Protein AF-0000000069654131 (afdb_homodimer)

Sequence (450 aa):
MKQDCSHDDMLFVSPAHVRVWLHWAREHCSWTPEQCGHALFTDESRFNIQNDYRIAMIWREPGTRYWAPNVVERDNYRGGGLLVWAGIATNDRTDLYMFAGGSVTAVRYRDEILHPLVRTFIAAMGTEAIFIDDNARPHRARLVRSNLKVENIPQIAWPARSPDPNPIEHVWFMLGRRTAGRSVPLGTLHELQQALLQEWASLPQQAINDTIASLPRRCQACISAMKQDCSHDDMLFVSPAHVRVWLHWAREHCSWTPEQCGHALFTDESRFNIQNDYRIAMIWREPGTRYWAPNVVERDNYRGGGLLVWAGIATNDRTDLYMFAGGSVTAVRYRDEILHPLVRTFIAAMGTEAIFIDDNARPHRARLVRSNLKVENIPQIAWPARSPDPNPIEHVWFMLGRRTAGRSVPLGTLHELQQALLQEWASLPQQAINDTIASLPRRCQACISA

Nearest PDB structures (foldseek):
  5cr4-assembly1_A  TM=8.347E-01  e=2.433E-13  synthetic construct
  3f2k-assembly1_A  TM=7.860E-01  e=2.516E-08  Homo sapiens
  3k9j-assembly3_B  TM=8.195E-01  e=7.989E-07  Homo sapiens
  1c0m-assembly1_A  TM=6.430E-01  e=1.535E-03  Rous sarcoma virus
  5ejk-assembly1_H  TM=5.169E-01  e=2.219E-04  Rous sarcoma virus - Prague C

Foldseek 3Di:
DPPCPDPCVVCPPPPVLLVVQLVVLVVPLPPDLVLLQQEKFKEKWKWDQALVLFIDTDDDQFQCQPVPPPPVPVDDRQADMWIWMWIAGQVDIWAIGTDDPHDDALVCCCPVPCVPIVLVVSVVSDDSHEYEYAPYPSCPDPVNVVSCVVSVHHYDHDRGPHPDDGLCVVVVVVLSVQLRPDPDRDRYPVSSVVSSNVSVVVPDSVSSNVSSNCSSVVSVVSNVD/DPPCPDPQVPCPPPPVLLVVQLVVLVVPLPPDLVLLQQEKFKEKWKWDQALVLFIDTDDDQFQCQPPPPPPVPVDPRQADMWIWMWIAGQVDIWAIGTDDPHDDALVCCCPVPCVPIVLVVSVVSDDSHEYEYAPYPSCPDPVNVVSCVVSVHHYDHDRGPHPDDGLCVVVVVVLSVQLRPDPDRDRYPVSSVVSSNVSVVVPDSVSSNVSSNCSSVVSVVSNVD

Secondary structure (DSSP, 8-state):
------GGGG-SS-HHHHHHHHHHHHHHTT--HHHHHTEEEEEEEEEEE-TTS-EEEEE--TT-TT-TT----S-S-SS-EEEEEEEEETTEEPPPEEEGGG---HHHIIIIIIIIIIHHHHHHH-TT-EEEEE--HHHHSHHHHHHHHHTT--EEEEPTT-SSPPHHHHHHHHHHHHHHT-SS---SHHHHHHHHHHHHHHS-HHHHHHHHHTHHHHHHHHHH-/------GGGG-SS-HHHHHHHHHHHHHHTT--HHHHHTEEEEEEEEEEE-TTS-EEEEE--TT-TT-TT----S-S-SS-EEEEEEEEETTEEPPPEEEGGG---HHHIIIIIIIIIIHHHHHHH-TT-EEEEE--HHHHSHHHHHHHHHTT--EEEEPTT-SSPPHHHHHHHHHHHHHHT-SS---SHHHHHHHHHHHHHHS-HHHHHHHHHTHHHHHHHHHH-

Radius of gyration: 22.0 Å; Cα contacts (8 Å, |Δi|>4): 728; chains: 2; bounding box: 48×66×52 Å

pLDDT: mean 80.63, std 20.11, range [19.42, 98.25]

InterPro domains:
  IPR036397 Ribonuclease H superfamily [G3DSA:3.30.420.10] (4-225)
  IPR038717 Tc1-like transposase, DDE domain [PF13358] (40-180)
  IPR052338 Transposase_5 [PTHR23022] (22-215)

Organism: Araneus ventricosus (NCBI:txid182803)

Solvent-accessible surface area (backbone atoms only — not comparable to full-atom values): 24727 Å² total; per-residue (Å²): 134,83,81,75,82,64,82,77,78,69,56,61,48,50,68,67,39,46,51,53,33,48,53,51,27,65,73,42,32,74,52,46,73,68,57,50,45,29,34,34,37,36,53,72,50,40,42,32,33,40,77,83,40,33,33,26,45,49,42,65,39,60,75,50,73,70,54,70,75,70,59,61,67,90,53,84,45,75,28,51,65,46,29,33,38,40,35,42,31,57,89,48,63,54,70,80,41,72,45,77,92,55,66,78,45,35,66,51,42,39,66,64,38,40,57,68,46,46,51,53,50,40,62,70,69,36,92,74,31,33,41,31,35,55,66,38,65,41,64,66,29,63,72,33,48,52,50,33,58,76,69,66,50,50,70,46,70,41,60,56,60,40,91,66,74,58,54,51,56,59,50,50,51,52,45,52,49,55,48,27,44,36,79,64,83,42,76,39,52,69,51,45,49,53,42,49,53,52,43,58,71,62,50,59,58,64,61,54,30,50,44,51,68,42,44,26,59,53,27,46,53,60,67,73,99,133,82,82,75,82,62,81,78,78,68,56,59,48,51,69,65,39,48,51,54,32,50,52,51,28,65,73,42,34,73,51,46,73,67,57,51,44,29,33,36,37,36,51,72,51,39,41,31,34,40,79,80,39,33,31,26,44,50,42,65,39,61,76,51,75,71,50,72,75,69,56,62,63,90,51,83,46,78,29,51,66,45,30,33,38,41,35,40,32,58,87,48,61,54,72,80,41,73,45,77,93,55,67,76,44,36,67,51,42,38,65,66,38,40,57,69,46,46,51,54,50,40,63,71,68,36,92,74,33,33,41,32,34,56,68,37,67,40,63,64,30,66,74,32,49,52,49,33,59,74,69,67,53,50,71,45,70,40,59,59,60,38,91,65,74,57,52,52,55,58,49,50,50,53,44,51,49,55,50,26,45,36,80,65,82,41,74,39,52,67,50,45,51,52,42,48,52,52,43,59,72,62,51,58,57,64,62,53,30,49,44,52,69,42,45,25,59,51,25,46,52,60,67,73,99

Structure (mmCIF, N/CA/C/O backbone):
data_AF-0000000069654131-model_v1
#
loop_
_entity.id
_entity.type
_entity.pdbx_description
1 polymer 'Transposable element Tcb1 transposase'
#
loop_
_atom_site.group_PDB
_atom_site.id
_atom_site.type_symbol
_atom_site.label_atom_id
_atom_site.label_alt_id
_atom_site.label_comp_id
_atom_site.label_asym_id
_atom_site.label_entity_id
_atom_site.label_seq_id
_atom_site.pdbx_PDB_ins_code
_atom_site.Cartn_x
_atom_site.Cartn_y
_atom_site.Cartn_z
_atom_site.occupancy
_atom_site.B_iso_or_equiv
_atom_site.auth_seq_id
_atom_site.auth_comp_id
_atom_site.auth_asym_id
_atom_site.auth_atom_id
_atom_site.pdbx_PDB_model_num
ATOM 1 N N . MET A 1 1 ? -5.086 -34.656 26.797 1 19.88 1 MET A N 1
ATOM 2 C CA . MET A 1 1 ? -5.539 -33.344 27.234 1 19.88 1 MET A CA 1
ATOM 3 C C . MET A 1 1 ? -5.293 -32.281 26.172 1 19.88 1 MET A C 1
ATOM 5 O O . MET A 1 1 ? -4.148 -31.906 25.906 1 19.88 1 MET A O 1
ATOM 9 N N . LYS A 1 2 ? -6.086 -32.25 25.094 1 21.78 2 LYS A N 1
ATOM 10 C CA . LYS A 1 2 ? -5.965 -31.531 23.812 1 21.78 2 LYS A CA 1
ATOM 11 C C . LYS A 1 2 ? -6.09 -30.031 24.016 1 21.78 2 LYS A C 1
ATOM 13 O O . LYS A 1 2 ? -7.098 -29.547 24.531 1 21.78 2 LYS A O 1
ATOM 18 N N . GLN A 1 3 ? -5.047 -29.297 24.5 1 22.33 3 GLN A N 1
ATOM 19 C CA . GLN A 1 3 ? -5.062 -27.891 24.906 1 22.33 3 GLN A CA 1
ATOM 20 C C . GLN A 1 3 ? -5.676 -27.016 23.812 1 22.33 3 GLN A C 1
ATOM 22 O O . GLN A 1 3 ? -5.199 -27.016 22.672 1 22.33 3 GLN A O 1
ATOM 27 N N . ASP A 1 4 ? -6.98 -26.594 23.828 1 23.61 4 ASP A N 1
ATOM 28 C CA . ASP A 1 4 ? -7.984 -25.844 23.094 1 23.61 4 ASP A CA 1
ATOM 29 C C . ASP A 1 4 ? -7.492 -24.438 22.781 1 23.61 4 ASP A C 1
ATOM 31 O O . ASP A 1 4 ? -7.359 -23.609 23.688 1 23.61 4 ASP A O 1
ATOM 35 N N . CYS A 1 5 ? -6.422 -24.25 22.062 1 28.58 5 CYS A N 1
ATOM 36 C CA . CYS A 1 5 ? -5.902 -22.922 21.734 1 28.58 5 CYS A CA 1
ATOM 37 C C . CYS A 1 5 ? -7.023 -21.984 21.297 1 28.58 5 CYS A C 1
ATOM 39 O O . CYS A 1 5 ? -7.641 -22.188 20.25 1 28.58 5 CYS A O 1
ATOM 41 N N . SER A 1 6 ? -7.793 -21.297 22.234 1 29.31 6 SER A N 1
ATOM 42 C CA . SER A 1 6 ? -8.977 -20.453 22.25 1 29.31 6 SER A CA 1
ATOM 43 C C . SER A 1 6 ? -8.914 -19.391 21.156 1 29.31 6 SER A C 1
ATOM 45 O O . SER A 1 6 ? -7.824 -18.953 20.781 1 29.31 6 SER A O 1
ATOM 47 N N . HIS A 1 7 ? -9.961 -19.109 20.297 1 32.94 7 HIS A N 1
ATOM 48 C CA . HIS A 1 7 ? -10.469 -18.109 19.359 1 32.94 7 HIS A CA 1
ATOM 49 C C . HIS A 1 7 ? -10.094 -16.703 19.797 1 32.94 7 HIS A C 1
ATOM 51 O O . HIS A 1 7 ? -10.266 -15.742 19.031 1 32.94 7 HIS A O 1
ATOM 57 N N . ASP A 1 8 ? -9.922 -16.375 21.094 1 33.03 8 ASP A N 1
ATOM 58 C CA . ASP A 1 8 ? -9.57 -15.148 21.781 1 33.03 8 ASP A CA 1
ATOM 59 C C . ASP A 1 8 ? -8.227 -14.609 21.297 1 33.03 8 ASP A C 1
ATOM 61 O O . ASP A 1 8 ? -7.918 -13.43 21.484 1 33.03 8 ASP A O 1
ATOM 65 N N . ASP A 1 9 ? -7.258 -15.312 20.969 1 34.72 9 ASP A N 1
ATOM 66 C CA . ASP A 1 9 ? -5.871 -15.008 20.641 1 34.72 9 ASP A CA 1
ATOM 67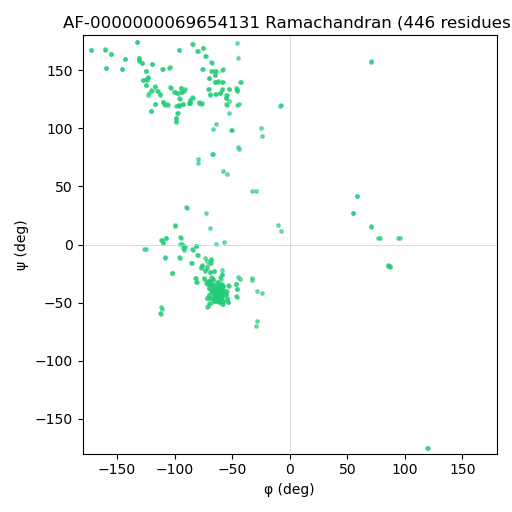 C C . ASP A 1 9 ? -5.77 -14.359 19.266 1 34.72 9 ASP A C 1
ATOM 69 O O . ASP A 1 9 ? -4.668 -14.117 18.766 1 34.72 9 ASP A O 1
ATOM 73 N N . MET A 1 10 ? -6.805 -14.367 18.484 1 36.59 10 MET A N 1
ATOM 74 C CA . MET A 1 10 ? -6.996 -13.922 17.094 1 36.59 10 MET A CA 1
ATOM 75 C C . MET A 1 10 ? -6.898 -12.406 17 1 36.59 10 MET A C 1
ATOM 77 O O . MET A 1 10 ? -6.945 -11.852 15.898 1 36.59 10 MET A O 1
ATOM 81 N N . LEU A 1 11 ? -7.355 -11.648 18.078 1 42.78 11 LEU A N 1
ATOM 82 C CA . LEU A 1 11 ? -7.625 -10.219 17.984 1 42.78 11 LEU A CA 1
ATOM 83 C C . LEU A 1 11 ? -6.332 -9.422 18.078 1 42.78 11 LEU A C 1
ATOM 85 O O . LEU A 1 11 ? -5.699 -9.367 19.141 1 42.78 11 LEU A O 1
ATOM 89 N N . PHE A 1 12 ? -5.488 -9.492 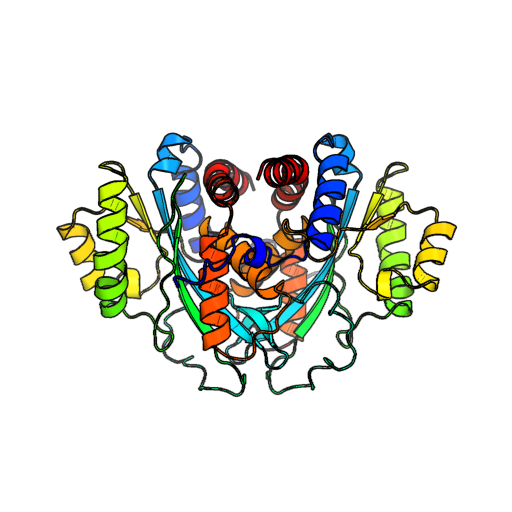17.047 1 49.84 12 PHE A N 1
ATOM 90 C CA . PHE A 1 12 ? -4.215 -8.789 16.938 1 49.84 12 PHE A CA 1
ATOM 91 C C . PHE A 1 12 ? -4.359 -7.344 17.406 1 49.84 12 PHE A C 1
ATOM 93 O O . PHE A 1 12 ? -3.391 -6.738 17.875 1 49.84 12 PHE A O 1
ATOM 100 N N . VAL A 1 13 ? -5.523 -6.855 17.219 1 57.25 13 VAL A N 1
ATOM 101 C CA . VAL A 1 13 ? -5.867 -5.566 17.812 1 57.25 13 VAL A CA 1
ATOM 102 C C . VAL A 1 13 ? -6.578 -5.781 19.1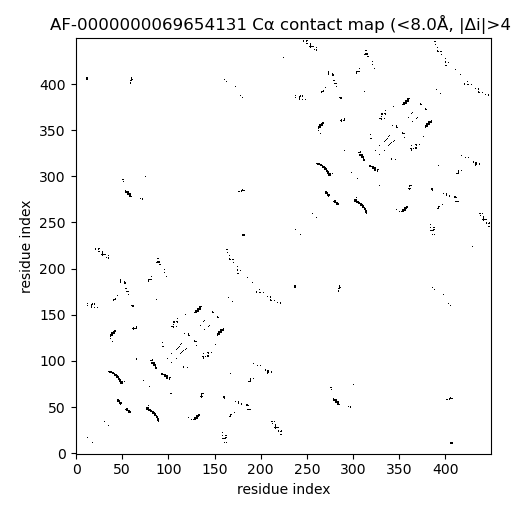56 1 57.25 13 VAL A C 1
ATOM 104 O O . VAL A 1 13 ? -7.438 -6.66 19.266 1 57.25 13 VAL A O 1
ATOM 107 N N . SER A 1 14 ? -5.926 -5.23 20.156 1 63.78 14 SER A N 1
ATOM 108 C CA . SER A 1 14 ? -6.543 -5.348 21.469 1 63.78 14 SER A CA 1
ATOM 109 C C . SER A 1 14 ? -8.047 -5.098 21.406 1 63.78 14 SER A C 1
ATOM 111 O O . SER A 1 14 ? -8.516 -4.352 20.547 1 63.78 14 SER A O 1
ATOM 113 N N . PRO A 1 15 ? -8.711 -5.871 22.125 1 69.75 15 PRO A N 1
ATOM 114 C CA . PRO A 1 15 ? -10.164 -5.672 22.156 1 69.75 15 PRO A CA 1
ATOM 115 C C . PRO A 1 15 ? -10.555 -4.207 22.344 1 69.75 15 PRO A C 1
ATOM 117 O O . PRO A 1 15 ? -11.555 -3.762 21.781 1 69.75 15 PRO A O 1
ATOM 120 N N . ALA A 1 16 ? -9.742 -3.521 23.094 1 74 16 ALA A N 1
ATOM 121 C CA . ALA A 1 16 ? -10.055 -2.109 23.312 1 74 16 ALA A CA 1
ATOM 122 C C . ALA A 1 16 ? -9.953 -1.32 22 1 74 16 ALA A C 1
ATOM 124 O O . ALA A 1 16 ? -10.82 -0.489 21.703 1 74 16 ALA A O 1
ATOM 125 N N . HIS A 1 17 ? -9.016 -1.638 21.25 1 73.56 17 HIS A N 1
ATOM 126 C CA . HIS A 1 17 ? -8.828 -0.923 20 1 73.56 17 HIS A CA 1
ATOM 127 C C . HIS A 1 17 ? -9.922 -1.279 19 1 73.56 17 HIS A C 1
ATOM 129 O O . HIS A 1 17 ? -10.359 -0.428 18.219 1 73.56 17 HIS A O 1
ATOM 135 N N . VAL A 1 18 ? -10.297 -2.479 19.188 1 74.38 18 VAL A N 1
ATOM 136 C CA . VAL A 1 18 ? -11.359 -2.92 18.297 1 74.38 18 VAL A CA 1
ATOM 137 C C . VAL A 1 18 ? -12.648 -2.172 18.609 1 74.38 18 VAL A C 1
ATOM 139 O O . VAL A 1 18 ? -13.367 -1.741 17.703 1 74.38 18 VAL A O 1
ATOM 142 N N . ARG A 1 19 ? -12.891 -1.935 19.844 1 80.5 19 ARG A N 1
ATOM 143 C CA . ARG A 1 19 ? -14.109 -1.25 20.25 1 80.5 19 ARG A CA 1
ATOM 144 C C . ARG A 1 19 ? -14.109 0.204 19.797 1 80.5 19 ARG A C 1
ATOM 146 O O . ARG A 1 19 ? -15.125 0.717 19.328 1 80.5 19 ARG A O 1
ATOM 153 N N . VAL A 1 20 ? -12.945 0.772 19.922 1 81.5 20 VAL A N 1
ATOM 154 C CA . VAL A 1 20 ? -12.82 2.17 19.516 1 81.5 20 VAL A CA 1
ATOM 155 C C . VAL A 1 20 ? -13.07 2.305 18.016 1 81.5 20 VAL A C 1
ATOM 157 O O . VAL A 1 20 ? -13.797 3.197 17.578 1 81.5 20 VAL A O 1
ATOM 160 N N . TRP A 1 21 ? -12.586 1.391 17.344 1 80.25 21 TRP A N 1
ATOM 161 C CA . TRP A 1 21 ? -12.766 1.417 15.898 1 80.25 21 TRP A CA 1
ATOM 162 C C . TRP A 1 21 ? -14.219 1.159 15.523 1 80.25 21 TRP A C 1
ATOM 164 O O . TRP A 1 21 ? -14.773 1.836 14.656 1 80.25 21 TRP A O 1
ATOM 174 N N . LEU A 1 22 ? -14.75 0.175 16.141 1 84.19 22 LEU A N 1
ATOM 175 C CA . LEU A 1 22 ? -16.125 -0.155 15.797 1 84.19 22 LEU A CA 1
ATOM 176 C C . LEU A 1 22 ? -17.062 1.021 16.078 1 84.19 22 LEU A C 1
ATOM 178 O O . LEU A 1 22 ? -17.984 1.286 15.312 1 84.19 22 LEU A O 1
ATOM 182 N N . HIS A 1 23 ? -16.797 1.695 17.156 1 87.25 23 HIS A N 1
ATOM 183 C CA . HIS A 1 23 ? -17.594 2.887 17.453 1 87.25 23 HIS A CA 1
ATOM 184 C C . HIS A 1 23 ? -17.406 3.953 16.391 1 87.25 23 HIS A C 1
ATOM 186 O O . HIS A 1 23 ? -18.391 4.527 15.906 1 87.25 23 HIS A O 1
ATOM 192 N N . TRP A 1 24 ? -16.203 4.141 16.016 1 88.56 24 TRP A N 1
ATOM 193 C CA . TRP A 1 24 ? -15.883 5.102 14.961 1 88.56 24 TRP A CA 1
ATOM 194 C C . TRP A 1 24 ? -16.562 4.715 13.648 1 88.56 24 TRP A C 1
ATOM 196 O O . TRP A 1 24 ? -17.172 5.559 12.984 1 88.56 24 TRP A O 1
ATOM 206 N N . ALA A 1 25 ? -16.422 3.469 13.32 1 86.94 25 ALA A N 1
ATOM 207 C CA . ALA A 1 25 ? -17 2.957 12.078 1 86.94 25 ALA A CA 1
ATOM 208 C C . ALA A 1 25 ? -18.516 3.123 12.078 1 86.94 25 ALA A C 1
ATOM 210 O O . ALA A 1 25 ? -19.109 3.494 11.055 1 86.94 25 ALA A O 1
ATOM 211 N N . ARG A 1 26 ? -19.172 2.896 13.141 1 89.38 26 ARG A N 1
ATOM 212 C CA . ARG A 1 26 ? -20.625 3.014 13.242 1 89.38 26 ARG A CA 1
ATOM 213 C C . ARG A 1 26 ? -21.062 4.465 13.062 1 89.38 26 ARG A C 1
ATOM 215 O O . ARG A 1 26 ? -22.109 4.73 12.469 1 89.38 26 ARG A O 1
ATOM 222 N N . GLU A 1 27 ? -20.234 5.316 13.547 1 88.75 27 GLU A N 1
ATOM 223 C CA . GLU A 1 27 ? -20.547 6.738 13.461 1 88.75 27 GLU A CA 1
ATOM 224 C C . GLU A 1 27 ? -20.406 7.25 12.031 1 88.75 27 GLU A C 1
ATOM 226 O O . GLU A 1 27 ? -21.062 8.219 11.641 1 88.75 27 GLU A O 1
ATOM 231 N N . HIS A 1 28 ? -19.688 6.535 11.234 1 87.69 28 HIS A N 1
ATOM 232 C CA . HIS A 1 28 ? -19.328 7.125 9.945 1 87.69 28 HIS A CA 1
ATOM 233 C C . HIS A 1 28 ? -19.75 6.227 8.789 1 87.69 28 HIS A C 1
ATOM 235 O O . HIS A 1 28 ? -19.625 6.605 7.625 1 87.69 28 HIS A O 1
ATOM 241 N N . CYS A 1 29 ? -20.281 5.051 9.055 1 88 29 CYS A N 1
ATOM 242 C CA . CYS A 1 29 ? -20.656 4.094 8.023 1 88 29 CYS A CA 1
ATOM 243 C C . CYS A 1 29 ? -21.844 4.605 7.223 1 88 29 CYS A C 1
ATOM 245 O O . CYS A 1 29 ? -22.141 4.09 6.141 1 88 29 CYS A O 1
ATOM 247 N N . SER A 1 30 ? -22.5 5.625 7.707 1 88.94 30 SER A N 1
ATOM 248 C CA . SER A 1 30 ? -23.672 6.156 7.023 1 88.94 30 SER A CA 1
ATOM 249 C C . SER A 1 30 ? -23.359 7.496 6.359 1 88.94 30 SER A C 1
ATOM 251 O O . SER A 1 30 ? -24.281 8.203 5.938 1 88.94 30 SER A O 1
ATOM 253 N N . TRP A 1 31 ? -22.125 7.887 6.402 1 90.56 31 TRP A N 1
ATOM 254 C CA . TRP A 1 31 ? -21.75 9.141 5.75 1 90.56 31 TRP A CA 1
ATOM 255 C C . TRP A 1 31 ? -22.188 9.141 4.289 1 90.56 31 TRP A C 1
ATOM 257 O O . TRP A 1 31 ? -21.938 8.18 3.562 1 90.56 31 TRP A O 1
ATOM 267 N N . THR A 1 32 ? -22.875 10.188 3.895 1 89.88 32 THR A N 1
ATOM 268 C CA . THR A 1 32 ? -23.188 10.43 2.492 1 89.88 32 THR A CA 1
ATOM 269 C C . THR A 1 32 ? -21.953 10.891 1.729 1 89.88 32 THR A C 1
ATOM 271 O O . THR A 1 32 ? -20.953 11.266 2.336 1 89.88 32 THR A O 1
ATOM 274 N N . PRO A 1 33 ? -22.047 10.781 0.434 1 88.19 33 PRO A N 1
ATOM 275 C CA . PRO A 1 33 ? -20.938 11.328 -0.36 1 88.19 33 PRO A CA 1
ATOM 276 C C . PRO A 1 33 ? -20.625 12.773 -0.011 1 88.19 33 PRO A C 1
ATOM 278 O O . PRO A 1 33 ? -19.453 13.172 -0.006 1 88.19 33 PRO A O 1
ATOM 281 N N . GLU A 1 34 ? -21.641 13.492 0.289 1 89.81 34 GLU A N 1
ATOM 282 C CA . GLU A 1 34 ? -21.453 14.891 0.667 1 89.81 34 GLU A CA 1
ATOM 283 C C . GLU A 1 34 ? -20.672 15.008 1.977 1 89.81 34 GLU A C 1
ATOM 285 O O . GLU A 1 34 ? -19.797 15.859 2.107 1 89.81 34 GLU A O 1
ATOM 290 N N . GLN A 1 35 ? -21.031 14.242 2.879 1 90.62 35 GLN A N 1
ATOM 291 C CA . GLN A 1 35 ? -20.344 14.273 4.168 1 90.62 35 GLN A CA 1
ATOM 292 C C . GLN A 1 35 ? -18.891 13.836 4.027 1 90.62 35 GLN A C 1
ATOM 294 O O . GLN A 1 35 ? -18 14.414 4.652 1 90.62 35 GLN A O 1
ATOM 299 N N . CYS A 1 36 ? -18.688 12.82 3.209 1 91.56 36 CYS A N 1
ATOM 300 C CA . CYS A 1 36 ? -17.328 12.414 2.902 1 91.56 36 CYS A CA 1
ATOM 301 C C . CYS A 1 36 ? -16.547 13.555 2.26 1 91.56 36 CYS A C 1
ATOM 303 O O . CYS A 1 36 ? -15.352 13.711 2.506 1 91.56 36 CYS A O 1
ATOM 305 N N . GLY A 1 37 ? -17.25 14.297 1.52 1 92.31 37 GLY A N 1
ATOM 306 C CA . GLY A 1 37 ? -16.641 15.414 0.807 1 92.31 37 GLY A CA 1
ATOM 307 C C . GLY A 1 37 ? -16.188 16.531 1.725 1 92.31 37 GLY A C 1
ATOM 308 O O . GLY A 1 37 ? -15.398 17.391 1.324 1 92.31 37 GLY A O 1
ATOM 309 N N . HIS A 1 38 ? -16.656 16.562 2.967 1 95 38 HIS A N 1
ATOM 310 C CA . HIS A 1 38 ? -16.297 17.594 3.922 1 95 38 HIS A CA 1
ATOM 311 C C . HIS A 1 38 ? -15.078 17.203 4.742 1 95 38 HIS A C 1
ATOM 313 O O . HIS A 1 38 ? -14.562 18 5.523 1 95 38 HIS A O 1
ATOM 319 N N . ALA A 1 39 ? -14.602 16.094 4.523 1 97 39 ALA A N 1
ATOM 320 C CA . ALA A 1 39 ? -13.523 15.586 5.371 1 97 39 ALA A CA 1
ATOM 321 C C . ALA A 1 39 ? -12.172 15.766 4.699 1 97 39 ALA A C 1
ATOM 323 O O . ALA A 1 39 ? -12.023 15.492 3.504 1 97 39 ALA A O 1
ATOM 324 N N . LEU A 1 40 ? -11.25 16.297 5.418 1 98.12 40 LEU A N 1
ATOM 325 C CA . LEU A 1 40 ? -9.836 16.312 5.051 1 98.12 40 LEU A CA 1
ATOM 326 C C . LEU A 1 40 ? -9.086 15.195 5.77 1 98.12 40 LEU A C 1
ATOM 328 O O . LEU A 1 40 ? -8.812 15.297 6.969 1 98.12 40 LEU A O 1
ATOM 332 N N . PHE A 1 41 ? -8.758 14.156 5.047 1 97.44 41 PHE A N 1
ATOM 333 C CA . PHE A 1 41 ? -8.008 13.031 5.613 1 97.44 41 PHE A CA 1
ATOM 334 C C . PHE A 1 41 ? -6.508 13.289 5.539 1 97.44 41 PHE A C 1
ATOM 336 O O . PHE A 1 41 ? -5.961 13.5 4.457 1 97.44 41 PHE A O 1
ATOM 343 N N . THR A 1 42 ? -5.84 13.281 6.703 1 97.25 42 THR A N 1
ATOM 344 C CA . THR A 1 42 ? -4.422 13.617 6.711 1 97.25 42 THR A CA 1
ATOM 345 C C . THR A 1 42 ? -3.617 12.547 7.445 1 97.25 42 THR A C 1
ATOM 347 O O . THR A 1 42 ? -4.176 11.766 8.219 1 97.25 42 THR A O 1
ATOM 350 N N . ASP A 1 43 ? -2.367 12.453 7.137 1 94.06 43 ASP A N 1
ATOM 351 C CA . ASP A 1 43 ? -1.457 11.531 7.809 1 94.06 43 ASP A CA 1
ATOM 352 C C . ASP A 1 43 ? -0.014 11.758 7.367 1 94.06 43 ASP A C 1
ATOM 354 O O . ASP A 1 43 ? 0.242 12.539 6.449 1 94.06 43 ASP A O 1
ATOM 358 N N . GLU A 1 44 ? 0.85 11.164 8.109 1 92.06 44 GLU A N 1
ATOM 359 C CA . GLU A 1 44 ? 2.258 11.117 7.723 1 92.06 44 GLU A CA 1
ATOM 360 C C . GLU A 1 44 ? 2.639 9.742 7.191 1 92.06 44 GLU A C 1
ATOM 362 O O . GLU A 1 44 ? 1.992 8.742 7.516 1 92.06 44 GLU A O 1
ATOM 367 N N . SER A 1 45 ? 3.617 9.703 6.352 1 90.44 45 SER A N 1
ATOM 368 C CA . SER A 1 45 ? 4.184 8.445 5.875 1 90.44 45 SER A CA 1
ATOM 369 C C . SER A 1 45 ? 5.688 8.57 5.641 1 90.44 45 SER A C 1
ATOM 371 O O . SER A 1 45 ? 6.184 9.656 5.324 1 90.44 45 SER A O 1
ATOM 373 N N . ARG A 1 46 ? 6.336 7.453 5.801 1 88.19 46 ARG A N 1
ATOM 374 C CA . ARG A 1 46 ? 7.781 7.422 5.59 1 88.19 46 ARG A CA 1
ATOM 375 C C . ARG A 1 46 ? 8.141 6.59 4.363 1 88.19 46 ARG A C 1
ATOM 377 O O . ARG A 1 46 ? 7.668 5.457 4.219 1 88.19 46 ARG A O 1
ATOM 384 N N . PHE A 1 47 ? 8.945 7.172 3.479 1 88.81 47 PHE A N 1
ATOM 385 C CA . PHE A 1 47 ? 9.484 6.48 2.311 1 88.81 47 PHE A CA 1
ATOM 386 C C . PHE A 1 47 ? 11 6.406 2.381 1 88.81 47 PHE A C 1
ATOM 388 O O . PHE A 1 47 ? 11.664 7.387 2.734 1 88.81 47 PHE A O 1
ATOM 395 N N . ASN A 1 48 ? 11.531 5.227 2.059 1 83.81 48 ASN A N 1
ATOM 396 C CA . ASN A 1 48 ? 12.977 5.008 2.129 1 83.81 48 ASN A CA 1
ATOM 397 C C . ASN A 1 48 ? 13.531 4.5 0.802 1 83.81 48 ASN A C 1
ATOM 399 O O . ASN A 1 48 ? 12.812 3.873 0.022 1 83.81 48 ASN A O 1
ATOM 403 N N . ILE A 1 49 ? 14.773 4.918 0.641 1 79.62 49 ILE A N 1
ATOM 404 C CA . ILE A 1 49 ? 15.547 4.273 -0.415 1 79.62 49 ILE A CA 1
ATOM 405 C C . ILE A 1 49 ? 16.391 3.148 0.178 1 79.62 49 ILE A C 1
ATOM 407 O O . ILE A 1 49 ? 17.203 3.379 1.087 1 79.62 49 ILE A O 1
ATOM 411 N N . GLN A 1 50 ? 16.203 2.033 -0.404 1 75.25 50 GLN A N 1
ATOM 412 C CA . GLN A 1 50 ? 16.984 0.894 0.059 1 75.25 50 GLN A CA 1
ATOM 413 C C . GLN A 1 50 ? 18.391 0.917 -0.537 1 75.25 50 GLN A C 1
ATOM 415 O O . GLN A 1 50 ? 18.672 1.723 -1.424 1 75.25 50 GLN A O 1
ATOM 420 N N . ASN A 1 51 ? 19.234 0.135 -0.003 1 68.06 51 ASN A N 1
ATOM 421 C CA . ASN A 1 51 ? 20.609 0.075 -0.466 1 68.06 51 ASN A CA 1
ATOM 422 C C . ASN A 1 51 ? 20.688 -0.311 -1.94 1 68.06 51 ASN A C 1
ATOM 424 O O . ASN A 1 51 ? 21.641 0.064 -2.633 1 68.06 51 ASN A O 1
ATOM 428 N N . ASP A 1 52 ? 19.703 -1.009 -2.422 1 67.75 52 ASP A N 1
ATOM 429 C CA . ASP A 1 52 ? 19.672 -1.421 -3.822 1 67.75 52 ASP A CA 1
ATOM 430 C C . ASP A 1 52 ? 18.781 -0.496 -4.652 1 67.75 52 ASP A C 1
ATOM 432 O O . ASP A 1 52 ? 18.344 -0.867 -5.738 1 67.75 52 ASP A O 1
ATOM 436 N N . TYR A 1 53 ? 18.5 0.644 -4.082 1 68.69 53 TYR A N 1
ATOM 437 C CA . TYR A 1 53 ? 17.812 1.744 -4.75 1 68.69 53 TYR A CA 1
ATOM 438 C C . TYR A 1 53 ? 16.312 1.474 -4.852 1 68.69 53 TYR A C 1
ATOM 440 O O . TYR A 1 53 ? 15.586 2.248 -5.469 1 68.69 53 TYR A O 1
ATOM 448 N N . ARG A 1 54 ? 15.961 0.47 -4.266 1 75.5 54 ARG A N 1
ATOM 449 C CA . ARG A 1 54 ? 14.523 0.229 -4.25 1 75.5 54 ARG A CA 1
ATOM 450 C C . ARG A 1 54 ? 13.82 1.15 -3.256 1 75.5 54 ARG A C 1
ATOM 452 O O . ARG A 1 54 ? 14.43 1.589 -2.275 1 75.5 54 ARG A O 1
ATOM 459 N N . ILE A 1 55 ? 12.625 1.39 -3.635 1 78.62 55 ILE A N 1
ATOM 460 C CA . ILE A 1 55 ? 11.828 2.248 -2.764 1 78.62 55 ILE A CA 1
ATOM 461 C C . ILE A 1 55 ? 11.008 1.392 -1.804 1 78.62 55 ILE A C 1
ATOM 463 O O . ILE A 1 55 ? 10.453 0.362 -2.197 1 78.62 55 ILE A O 1
ATOM 467 N N . ALA A 1 56 ? 11.047 1.825 -0.578 1 80 56 ALA A N 1
ATOM 468 C CA . ALA A 1 56 ? 10.281 1.112 0.441 1 80 56 ALA A CA 1
ATOM 469 C C . ALA A 1 56 ? 9.336 2.057 1.176 1 80 56 ALA A C 1
ATOM 471 O O . ALA A 1 56 ? 9.68 3.209 1.445 1 80 56 ALA A O 1
ATOM 472 N N . MET A 1 57 ? 8.164 1.548 1.377 1 79.06 57 MET A N 1
ATOM 473 C CA . MET A 1 57 ? 7.27 2.174 2.346 1 79.06 57 MET A CA 1
ATOM 474 C C . MET A 1 57 ? 7.395 1.511 3.713 1 79.06 57 MET A C 1
ATOM 476 O O . MET A 1 57 ? 7.383 0.282 3.814 1 79.06 57 MET A O 1
ATOM 480 N N . ILE A 1 58 ? 7.539 2.307 4.707 1 76.75 58 ILE A N 1
ATOM 481 C CA . ILE A 1 58 ? 7.684 1.783 6.059 1 76.75 58 ILE A CA 1
ATOM 482 C C . ILE A 1 58 ? 6.395 2.025 6.844 1 76.75 58 ILE A C 1
ATOM 484 O O . ILE A 1 58 ? 5.895 3.15 6.895 1 76.75 58 ILE A O 1
ATOM 488 N N . TRP A 1 59 ? 5.824 0.84 7.309 1 73.88 59 TRP A N 1
ATOM 489 C CA . TRP A 1 59 ? 4.668 0.987 8.188 1 73.88 59 TRP A CA 1
ATOM 490 C C . TRP A 1 59 ? 5.109 1.198 9.633 1 73.88 59 TRP A C 1
ATOM 492 O O . TRP A 1 59 ? 6.098 0.612 10.078 1 73.88 59 TRP A O 1
ATOM 502 N N . ARG A 1 60 ? 4.57 2.258 10.148 1 59.88 60 ARG A N 1
ATOM 503 C CA . ARG A 1 60 ? 4.859 2.471 11.57 1 59.88 60 ARG A CA 1
ATOM 504 C C . ARG A 1 60 ? 3.711 1.974 12.438 1 59.88 60 ARG A C 1
ATOM 506 O O . ARG A 1 60 ? 2.555 1.984 12.016 1 59.88 60 ARG A O 1
ATOM 513 N N . GLU A 1 61 ? 4.137 1.111 13.523 1 52.5 61 GLU A N 1
ATOM 514 C CA . GLU A 1 61 ? 3.107 0.777 14.508 1 52.5 61 GLU A CA 1
ATOM 515 C C . GLU A 1 61 ? 2.299 2.01 14.898 1 52.5 61 GLU A C 1
ATOM 517 O O . GLU A 1 61 ? 2.865 3.07 15.172 1 52.5 61 GLU A O 1
ATOM 522 N N . PRO A 1 62 ? 0.967 1.873 14.641 1 47.25 62 PRO A N 1
ATOM 523 C CA . PRO A 1 62 ? 0.198 2.998 15.172 1 47.25 62 PRO A CA 1
ATOM 524 C C . PRO A 1 62 ? 0.591 3.352 16.609 1 47.25 62 PRO A C 1
ATOM 526 O O . PRO A 1 62 ? 0.806 2.459 17.438 1 47.25 62 PRO A O 1
ATOM 529 N N . GLY A 1 63 ? 0.794 4.625 17 1 45.06 63 GLY A N 1
ATOM 530 C CA . GLY A 1 63 ? 1.062 5.145 18.328 1 45.06 63 GLY A CA 1
ATOM 531 C C . GLY A 1 63 ? 2.537 5.141 18.688 1 45.06 63 GLY A C 1
ATOM 532 O O . GLY A 1 63 ? 2.93 5.645 19.734 1 45.06 63 GLY A O 1
ATOM 533 N N . THR A 1 64 ? 3.189 4.363 17.953 1 45.31 64 THR A N 1
ATOM 534 C CA . THR A 1 64 ? 4.59 4.281 18.359 1 45.31 64 THR A CA 1
ATOM 535 C C . THR A 1 64 ? 5.445 5.25 17.547 1 45.31 64 THR A C 1
ATOM 537 O O . THR A 1 64 ? 6.672 5.129 17.531 1 45.31 64 THR A O 1
ATOM 540 N N . ARG A 1 65 ? 4.73 5.918 16.703 1 40.28 65 ARG A N 1
ATOM 541 C CA . ARG A 1 65 ? 5.445 6.777 15.766 1 40.28 65 ARG A CA 1
ATOM 542 C C . ARG A 1 65 ? 6.516 7.594 16.484 1 40.28 65 ARG A C 1
ATOM 544 O O . ARG A 1 65 ? 7.523 7.969 15.883 1 40.28 65 ARG A O 1
ATOM 551 N N . TYR A 1 66 ? 6.078 8.172 17.672 1 34.78 66 TYR A N 1
ATOM 552 C CA . TYR A 1 66 ? 6.91 9.125 18.406 1 34.78 66 TYR A CA 1
ATOM 553 C C . TYR A 1 66 ? 7.766 8.414 19.438 1 34.78 66 TYR A C 1
ATOM 555 O O . TYR A 1 66 ? 8.328 9.047 20.328 1 34.78 66 TYR A O 1
ATOM 563 N N . TRP A 1 67 ? 7.602 7.305 19.562 1 34.62 67 TRP A N 1
ATOM 564 C CA . TRP A 1 67 ? 8.516 6.773 20.578 1 34.62 67 TRP A CA 1
ATOM 565 C C . TRP A 1 67 ? 9.953 7.148 20.266 1 34.62 67 TRP A C 1
ATOM 567 O O . TRP A 1 67 ? 10.367 7.137 19.094 1 34.62 67 TRP A O 1
ATOM 577 N N . ALA A 1 68 ? 10.531 7.969 21.109 1 30.8 68 ALA A N 1
ATOM 578 C CA . ALA A 1 68 ? 11.859 8.57 21.172 1 30.8 68 ALA A CA 1
ATOM 579 C C . ALA A 1 68 ? 12.891 7.672 20.5 1 30.8 68 ALA A C 1
ATOM 581 O O . ALA A 1 68 ? 13.781 8.156 19.781 1 30.8 68 ALA A O 1
ATOM 582 N N . PRO A 1 69 ? 12.984 6.453 21.281 1 30.17 69 PRO A N 1
ATOM 583 C CA . PRO A 1 69 ? 14.328 5.965 20.969 1 30.17 69 PRO A CA 1
ATOM 584 C C . PRO A 1 69 ? 14.57 5.801 19.469 1 30.17 69 PRO A C 1
ATOM 586 O O . PRO A 1 69 ? 15.703 5.527 19.062 1 30.17 69 PRO A O 1
ATOM 589 N N . ASN A 1 70 ? 13.484 5.285 18.828 1 29.56 70 ASN A N 1
ATOM 590 C CA . ASN A 1 70 ? 14.07 4.625 17.672 1 29.56 70 ASN A CA 1
ATOM 591 C C . ASN A 1 70 ? 14.555 5.633 16.641 1 29.56 70 ASN A C 1
ATOM 593 O O . ASN A 1 70 ? 13.828 5.957 15.695 1 29.56 70 ASN A O 1
ATOM 597 N N . VAL A 1 71 ? 14.914 6.816 17.031 1 30.11 71 VAL A N 1
ATOM 598 C CA . VAL A 1 71 ? 15.945 7.473 16.219 1 30.11 71 VAL A CA 1
ATOM 599 C C . VAL A 1 71 ? 16.844 6.418 15.578 1 30.11 71 VAL A C 1
ATOM 601 O O . VAL A 1 71 ? 17.656 5.781 16.25 1 30.11 71 VAL A O 1
ATOM 604 N N . VAL A 1 72 ? 16.25 5.484 15.062 1 32.81 72 VAL A N 1
ATOM 605 C CA . VAL A 1 72 ? 17.203 4.66 14.32 1 32.81 72 VAL A CA 1
ATOM 606 C C . VAL A 1 72 ? 18.406 5.504 13.906 1 32.81 72 VAL A C 1
ATOM 608 O O . VAL A 1 72 ? 18.25 6.637 13.438 1 32.81 72 VAL A O 1
ATOM 611 N N . GLU A 1 73 ? 19.516 5.438 14.609 1 31.72 73 GLU A N 1
ATOM 612 C CA . GLU A 1 73 ? 20.828 5.758 14.07 1 31.72 73 GLU A CA 1
ATOM 613 C C . GLU A 1 73 ? 20.766 5.996 12.562 1 31.72 73 GLU A C 1
ATOM 615 O O . GLU A 1 73 ? 19.922 5.422 11.875 1 31.72 73 GLU A O 1
ATOM 620 N N . ARG A 1 74 ? 21.109 7.121 12.016 1 33 74 ARG A N 1
ATOM 621 C CA . ARG A 1 74 ? 21.672 7.316 10.68 1 33 74 ARG A CA 1
ATOM 622 C C . ARG A 1 74 ? 22 5.98 10.023 1 33 74 ARG A C 1
ATOM 624 O O . ARG A 1 74 ? 23.156 5.539 10.039 1 33 74 ARG A O 1
ATOM 631 N N . ASP A 1 75 ? 21.562 4.977 10.562 1 35.66 75 ASP A N 1
ATOM 632 C CA . ASP A 1 75 ? 22.141 3.703 10.148 1 35.66 75 ASP A CA 1
ATOM 633 C C . ASP A 1 75 ? 22.25 3.617 8.625 1 35.66 75 ASP A C 1
ATOM 635 O O . ASP A 1 75 ? 21.547 4.332 7.906 1 35.66 75 ASP A O 1
ATOM 639 N N . ASN A 1 76 ? 22.891 2.549 8.148 1 36.03 76 ASN A N 1
ATOM 640 C CA . ASN A 1 76 ? 23.609 2.137 6.945 1 36.03 76 ASN A CA 1
ATOM 641 C C . ASN A 1 76 ? 22.688 2.117 5.727 1 36.03 76 ASN A C 1
ATOM 643 O O . ASN A 1 76 ? 22.984 1.449 4.734 1 36.03 76 ASN A O 1
ATOM 647 N N . TYR A 1 77 ? 21.391 2.482 5.93 1 40.38 77 TYR A N 1
ATOM 648 C CA . TYR A 1 77 ? 20.859 2.521 4.57 1 40.38 77 TYR A CA 1
ATOM 649 C C . TYR A 1 77 ? 21.5 3.643 3.766 1 40.38 77 TYR A C 1
ATOM 651 O O . TYR A 1 77 ? 21.641 4.766 4.254 1 40.38 77 TYR A O 1
ATOM 659 N N . ARG A 1 78 ? 22.266 3.416 3.123 1 43.97 78 ARG A N 1
ATOM 660 C CA . ARG A 1 78 ? 22.953 4.387 2.287 1 43.97 78 ARG A CA 1
ATOM 661 C C . ARG A 1 78 ? 22.078 5.605 2.012 1 43.97 78 ARG A C 1
ATOM 663 O O . ARG A 1 78 ? 22.578 6.723 1.895 1 43.97 78 ARG A O 1
ATOM 670 N N . GLY A 1 79 ? 20.734 5.484 1.727 1 51.28 79 GLY A N 1
ATOM 671 C CA . GLY A 1 79 ? 20.109 6.645 1.118 1 51.28 79 GLY A CA 1
ATOM 672 C C . GLY A 1 79 ? 19.109 7.332 2.035 1 51.28 79 GLY A C 1
ATOM 673 O O . GLY A 1 79 ? 18.656 8.438 1.745 1 51.28 79 GLY A O 1
ATOM 674 N N . GLY A 1 80 ? 18.844 6.957 3.4 1 65.5 80 GLY A N 1
ATOM 675 C CA . GLY A 1 80 ? 18 7.754 4.277 1 65.5 80 GLY A CA 1
ATOM 676 C C . GLY A 1 80 ? 16.531 7.703 3.896 1 65.5 80 GLY A C 1
ATOM 677 O O . GLY A 1 80 ? 16.156 7.027 2.938 1 65.5 80 GLY A O 1
ATOM 678 N N . GLY A 1 81 ? 15.547 8.008 4.863 1 80.94 81 GLY A N 1
ATOM 679 C CA . GLY A 1 81 ? 14.117 8.07 4.621 1 80.94 81 GLY A CA 1
ATOM 680 C C . GLY A 1 81 ? 13.555 9.477 4.703 1 80.94 81 GLY A C 1
ATOM 681 O O . GLY A 1 81 ? 14.234 10.398 5.168 1 80.94 81 GLY A O 1
ATOM 682 N N . LEU A 1 82 ? 12.508 9.672 3.955 1 89.25 82 LEU A N 1
ATOM 683 C CA . LEU A 1 82 ? 11.773 10.93 3.953 1 89.25 82 LEU A CA 1
ATOM 684 C C . LEU A 1 82 ? 10.422 10.773 4.645 1 89.25 82 LEU A C 1
ATOM 686 O O . LEU A 1 82 ? 9.664 9.852 4.336 1 89.25 82 LEU A O 1
ATOM 690 N N . LEU A 1 83 ? 10.289 11.578 5.719 1 90.56 83 LEU A N 1
ATOM 691 C CA . LEU A 1 83 ? 8.969 11.672 6.332 1 90.56 83 LEU A CA 1
ATOM 692 C C . LEU A 1 83 ? 8.133 12.75 5.66 1 90.56 83 LEU A C 1
ATOM 694 O O . LEU A 1 83 ? 8.531 13.914 5.613 1 90.56 83 LEU A O 1
ATOM 698 N N . VAL A 1 84 ? 6.98 12.328 5.145 1 94.75 84 VAL A N 1
ATOM 699 C CA . VAL A 1 84 ? 6.148 13.273 4.414 1 94.75 84 VAL A CA 1
ATOM 700 C C . VAL A 1 84 ? 4.785 13.398 5.09 1 94.75 84 VAL A C 1
ATOM 702 O O . VAL A 1 84 ? 4.387 12.523 5.863 1 94.75 84 VAL A O 1
ATOM 705 N N . TRP A 1 85 ? 4.113 14.555 4.879 1 96 85 TRP A N 1
ATOM 706 C CA . TRP A 1 85 ? 2.744 14.82 5.309 1 96 85 TRP A CA 1
ATOM 707 C C . TRP A 1 85 ? 1.889 15.305 4.141 1 96 85 TRP A C 1
ATOM 709 O O . TRP A 1 85 ? 2.361 16.047 3.281 1 96 85 TRP A O 1
ATOM 719 N N . ALA A 1 86 ? 0.634 14.859 4.09 1 98.12 86 ALA A N 1
ATOM 720 C CA . ALA A 1 86 ? -0.316 15.383 3.113 1 98.12 86 ALA A CA 1
ATOM 721 C C . ALA A 1 86 ? -1.753 15.219 3.602 1 98.12 86 ALA A C 1
ATOM 723 O O . ALA A 1 86 ? -2.004 14.516 4.582 1 98.12 86 ALA A O 1
ATOM 724 N N . GLY A 1 87 ? -2.6 15.891 3.01 1 98.19 87 GLY A N 1
ATOM 725 C CA . GLY A 1 87 ? -4.039 15.758 3.164 1 98.19 87 GLY A CA 1
ATOM 726 C C . GLY A 1 87 ? -4.758 15.508 1.852 1 98.19 87 GLY A C 1
ATOM 727 O O . GLY A 1 87 ? -4.371 16.047 0.813 1 98.19 87 GLY A O 1
ATOM 728 N N . ILE A 1 88 ? -5.773 14.656 1.93 1 98.19 88 ILE A N 1
ATOM 729 C CA . ILE A 1 88 ? -6.59 14.414 0.747 1 98.19 88 ILE A CA 1
ATOM 730 C C . ILE A 1 88 ? -8.055 14.719 1.057 1 98.19 88 ILE A C 1
ATOM 732 O O . ILE A 1 88 ? -8.516 14.5 2.18 1 98.19 88 ILE A O 1
ATOM 736 N N . ALA A 1 89 ? -8.727 15.242 0.122 1 98 89 ALA A N 1
ATOM 737 C CA . ALA A 1 89 ? -10.156 15.539 0.161 1 98 89 ALA A CA 1
ATOM 738 C C . ALA A 1 89 ? -10.805 15.281 -1.195 1 98 89 ALA A C 1
ATOM 740 O O . ALA A 1 89 ? -10.109 15.117 -2.201 1 98 89 ALA A O 1
ATOM 741 N N . THR A 1 90 ? -12.164 15.102 -1.141 1 96.44 90 THR A N 1
ATOM 742 C CA . THR A 1 90 ? -12.875 14.93 -2.402 1 96.44 90 THR A CA 1
ATOM 743 C C . THR A 1 90 ? -12.594 16.109 -3.342 1 96.44 90 THR A C 1
ATOM 745 O O . THR A 1 90 ? -12.797 17.266 -2.977 1 96.44 90 THR A O 1
ATOM 748 N N . ASN A 1 91 ? -12.031 15.82 -4.523 1 95.31 91 ASN A N 1
ATOM 749 C CA . ASN A 1 91 ? -11.742 16.75 -5.613 1 95.31 91 ASN A CA 1
ATOM 750 C C . ASN A 1 91 ? -10.594 17.688 -5.254 1 95.31 91 ASN A C 1
ATOM 752 O O . ASN A 1 91 ? -10.453 18.766 -5.855 1 95.31 91 ASN A O 1
ATOM 756 N N . ASP A 1 92 ? -9.859 17.391 -4.262 1 96.56 92 ASP A N 1
ATOM 757 C CA . ASP A 1 92 ? -8.75 18.266 -3.887 1 96.56 92 ASP A CA 1
ATOM 758 C C . ASP A 1 92 ? -7.734 17.516 -3.027 1 96.56 92 ASP A C 1
ATOM 760 O O . ASP A 1 92 ? -7.969 16.375 -2.627 1 96.56 92 ASP A O 1
ATOM 764 N N . ARG A 1 93 ? -6.562 18.094 -2.807 1 98 93 ARG A N 1
ATOM 765 C CA . ARG A 1 93 ? -5.488 17.578 -1.965 1 98 93 ARG A CA 1
ATOM 766 C C . ARG A 1 93 ? -4.527 18.688 -1.555 1 98 93 ARG A C 1
ATOM 768 O O . ARG A 1 93 ? -4.398 19.688 -2.252 1 98 93 ARG A O 1
ATOM 775 N N . THR A 1 94 ? -3.922 18.562 -0.479 1 98.25 94 THR A N 1
ATOM 776 C CA . THR A 1 94 ? -2.904 19.516 -0.067 1 98.25 94 THR A CA 1
ATOM 777 C C . THR A 1 94 ? -1.609 19.312 -0.846 1 98.25 94 THR A C 1
ATOM 779 O O . THR A 1 94 ? -1.449 18.281 -1.524 1 98.25 94 THR A O 1
ATOM 782 N N . ASP A 1 95 ? -0.718 20.281 -0.694 1 97.19 95 ASP A N 1
ATOM 783 C CA . ASP A 1 95 ? 0.66 20.016 -1.099 1 97.19 95 ASP A CA 1
ATOM 784 C C . ASP A 1 95 ? 1.284 18.922 -0.24 1 97.19 95 ASP A C 1
ATOM 786 O O . ASP A 1 95 ? 0.872 18.703 0.902 1 97.19 95 ASP A O 1
ATOM 790 N N . LEU A 1 96 ? 2.174 18.219 -0.888 1 98 96 LEU A N 1
ATOM 791 C CA . LEU A 1 96 ? 2.984 17.266 -0.142 1 98 96 LEU A CA 1
ATOM 792 C C . LEU A 1 96 ? 4.074 17.984 0.649 1 98 96 LEU A C 1
ATOM 794 O O . LEU A 1 96 ? 4.887 18.719 0.076 1 98 96 LEU A O 1
ATOM 798 N N . TYR A 1 97 ? 4.043 17.781 1.951 1 97.19 97 TYR A N 1
ATOM 799 C CA . TYR A 1 97 ? 5.027 18.438 2.807 1 97.19 97 TYR A CA 1
ATOM 800 C C . TYR A 1 97 ? 6.102 17.453 3.254 1 97.19 97 TYR A C 1
ATOM 802 O O . TYR A 1 97 ? 5.793 16.328 3.65 1 97.19 97 TYR A O 1
ATOM 810 N N . MET A 1 98 ? 7.328 17.859 3.195 1 94.38 98 MET A N 1
ATOM 811 C CA . MET A 1 98 ? 8.453 17.031 3.613 1 94.38 98 MET A CA 1
ATOM 812 C C . MET A 1 98 ? 9.078 17.562 4.891 1 94.38 98 MET A C 1
ATOM 814 O O . MET A 1 98 ? 9.531 18.719 4.934 1 94.38 98 MET A O 1
ATOM 818 N N . PHE A 1 99 ? 9.109 16.688 5.883 1 91.31 99 PHE A N 1
ATOM 819 C CA . PHE A 1 99 ? 9.719 17.109 7.137 1 91.31 99 PHE A CA 1
ATOM 820 C C . PHE A 1 99 ? 11.242 17.047 7.047 1 91.31 99 PHE A C 1
ATOM 822 O O . PHE A 1 99 ? 11.805 15.977 6.809 1 91.31 99 PHE A O 1
ATOM 829 N N . ALA A 1 100 ? 11.812 18.156 7.289 1 84.94 100 ALA A N 1
ATOM 830 C CA . ALA A 1 100 ? 13.266 18.141 7.438 1 84.94 100 ALA A CA 1
ATOM 831 C C . ALA A 1 100 ? 13.68 17.453 8.734 1 84.94 100 ALA A C 1
ATOM 833 O O . ALA A 1 100 ? 13.047 17.641 9.773 1 84.94 100 ALA A O 1
ATOM 834 N N . GLY A 1 101 ? 14.641 16.578 8.688 1 77.19 101 GLY A N 1
ATOM 835 C CA . GLY A 1 101 ? 15.141 15.906 9.883 1 77.19 101 GLY A CA 1
ATOM 836 C C . GLY A 1 101 ? 14.344 14.672 10.25 1 77.19 101 GLY A C 1
ATOM 837 O O . GLY A 1 101 ? 14.75 13.898 11.125 1 77.19 101 GLY A O 1
ATOM 838 N N . GLY A 1 102 ? 13.148 14.484 9.781 1 74.69 102 GLY A N 1
ATOM 839 C CA . GLY A 1 102 ? 12.508 13.18 9.781 1 74.69 102 GLY A CA 1
ATOM 840 C C . GLY A 1 102 ? 11.602 12.953 10.977 1 74.69 102 GLY A C 1
ATOM 841 O O . GLY A 1 102 ? 11.211 11.82 11.258 1 74.69 102 GLY A O 1
ATOM 842 N N . SER A 1 103 ? 11.352 13.938 11.867 1 81.19 103 SER A N 1
ATOM 843 C CA . SER A 1 103 ? 10.422 13.766 12.984 1 81.19 103 SER A CA 1
ATOM 844 C C . SER A 1 103 ? 9.43 14.922 13.062 1 81.19 103 SER A C 1
ATOM 846 O O . SER A 1 103 ? 9.68 16 12.516 1 81.19 103 SER A O 1
ATOM 848 N N . VAL A 1 104 ? 8.297 14.57 13.766 1 88.31 104 VAL A N 1
ATOM 849 C CA . VAL A 1 104 ? 7.254 15.578 13.93 1 88.31 104 VAL A CA 1
ATOM 850 C C . VAL A 1 104 ? 7.016 15.828 15.422 1 88.31 104 VAL A C 1
ATOM 852 O O . VAL A 1 104 ? 6.617 14.922 16.156 1 88.31 104 VAL A O 1
ATOM 855 N N . THR A 1 105 ? 7.336 17.031 15.812 1 91.88 105 THR A N 1
ATOM 856 C CA . THR A 1 105 ? 6.973 17.469 17.156 1 91.88 105 THR A CA 1
ATOM 857 C C . THR A 1 105 ? 5.668 18.266 17.141 1 91.88 105 THR A C 1
ATOM 859 O O . THR A 1 105 ? 5.199 18.672 16.062 1 91.88 105 THR A O 1
ATOM 862 N N . ALA A 1 106 ? 5.18 18.438 18.328 1 95.06 106 ALA A N 1
ATOM 863 C CA . ALA A 1 106 ? 3.943 19.203 18.422 1 95.06 106 ALA A CA 1
ATOM 864 C C . ALA A 1 106 ? 4.125 20.609 17.844 1 95.06 106 ALA A C 1
ATOM 866 O O . ALA A 1 106 ? 3.256 21.109 17.125 1 95.06 106 ALA A O 1
ATOM 867 N N . VAL A 1 107 ? 5.18 21.188 18.156 1 96.12 107 VAL A N 1
ATOM 868 C CA . VAL A 1 107 ? 5.465 22.547 17.703 1 96.12 107 VAL A CA 1
ATOM 869 C C . VAL A 1 107 ? 5.578 22.562 16.172 1 96.12 107 VAL A C 1
ATOM 871 O O . VAL A 1 107 ? 4.996 23.422 15.516 1 96.12 107 VAL A O 1
ATOM 874 N N . ARG A 1 108 ? 6.305 21.625 15.609 1 95.31 108 ARG A N 1
ATOM 875 C CA . ARG A 1 108 ? 6.465 21.547 14.164 1 95.31 108 ARG A CA 1
ATOM 876 C C . ARG A 1 108 ? 5.129 21.25 13.484 1 95.31 108 ARG A C 1
ATOM 878 O O . ARG A 1 108 ? 4.844 21.797 12.414 1 95.31 108 ARG A O 1
ATOM 885 N N . TYR A 1 109 ? 4.391 20.391 14.172 1 96.19 109 TYR A N 1
ATOM 886 C CA . TYR A 1 109 ? 3.078 20.062 13.625 1 96.19 109 TYR A CA 1
ATOM 887 C C . TYR A 1 109 ? 2.201 21.297 13.523 1 96.19 109 TYR A C 1
ATOM 889 O O . TYR A 1 109 ? 1.565 21.547 12.492 1 96.19 109 TYR A O 1
ATOM 897 N N . ARG A 1 110 ? 2.152 22.078 14.539 1 97.06 110 ARG A N 1
ATOM 898 C CA . ARG A 1 110 ? 1.367 23.312 14.547 1 97.06 110 ARG A CA 1
ATOM 899 C C . ARG A 1 110 ? 1.911 24.312 13.531 1 97.06 110 ARG A C 1
ATOM 901 O O . ARG A 1 110 ? 1.167 24.812 12.695 1 97.06 110 ARG A O 1
ATOM 908 N N . ASP A 1 111 ? 3.213 24.516 13.547 1 97.12 111 ASP A N 1
ATOM 909 C CA . ASP A 1 111 ? 3.822 25.641 12.828 1 97.12 111 ASP A CA 1
ATOM 910 C C . ASP A 1 111 ? 3.99 25.297 11.344 1 97.12 111 ASP A C 1
ATOM 912 O O . ASP A 1 111 ? 3.928 26.188 10.492 1 97.12 111 ASP A O 1
ATOM 916 N N . GLU A 1 112 ? 4.23 24.016 11.039 1 96.94 112 GLU A N 1
ATOM 917 C CA . GLU A 1 112 ? 4.562 23.672 9.664 1 96.94 112 GLU A CA 1
ATOM 918 C C . GLU A 1 112 ? 3.365 23.062 8.938 1 96.94 112 GLU A C 1
ATOM 920 O O . GLU A 1 112 ? 3.285 23.109 7.711 1 96.94 112 GLU A O 1
ATOM 925 N N . ILE A 1 113 ? 2.477 22.5 9.672 1 97.62 113 ILE A N 1
ATOM 926 C CA . ILE A 1 113 ? 1.381 21.766 9.039 1 97.62 113 ILE A CA 1
ATOM 927 C C . ILE A 1 113 ? 0.064 22.5 9.281 1 97.62 113 ILE A C 1
ATOM 929 O O . ILE A 1 113 ? -0.574 22.969 8.336 1 97.62 113 ILE A O 1
ATOM 933 N N . LEU A 1 114 ? -0.338 22.719 10.547 1 97.62 114 LEU A N 1
ATOM 934 C CA . LEU A 1 114 ? -1.658 23.25 10.852 1 97.62 114 LEU A CA 1
ATOM 935 C C . LEU A 1 114 ? -1.796 24.688 10.336 1 97.62 114 LEU A C 1
ATOM 937 O O . LEU A 1 114 ? -2.766 25 9.648 1 97.62 114 LEU A O 1
ATOM 941 N N . HIS A 1 115 ? -0.883 25.5 10.602 1 96.88 115 HIS A N 1
ATOM 942 C CA . HIS A 1 115 ? -0.99 26.922 10.258 1 96.88 115 HIS A CA 1
ATOM 943 C C . HIS A 1 115 ? -0.881 27.125 8.75 1 96.88 115 HIS A C 1
ATOM 945 O O . HIS A 1 115 ? -1.771 27.719 8.141 1 96.88 115 HIS A O 1
ATOM 951 N N . PRO A 1 116 ? 0.117 26.609 8.188 1 97 116 PRO A N 1
ATOM 952 C CA . PRO A 1 116 ? 0.292 26.969 6.777 1 97 116 PRO A CA 1
ATOM 953 C C . PRO A 1 116 ? -0.565 26.125 5.84 1 97 116 PRO A C 1
ATOM 955 O O . PRO A 1 116 ? -0.904 26.562 4.738 1 97 116 PRO A O 1
ATOM 958 N N . LEU A 1 117 ? -0.868 24.922 6.207 1 97.38 117 LEU A N 1
ATOM 959 C CA . LEU A 1 117 ? -1.501 24.031 5.25 1 97.38 117 LEU A CA 1
ATOM 960 C C . LEU A 1 117 ? -2.945 23.734 5.645 1 97.38 117 LEU A C 1
ATOM 962 O O . LEU A 1 117 ? -3.871 24 4.879 1 97.38 117 LEU A O 1
ATOM 966 N N . VAL A 1 118 ? -3.188 23.281 6.844 1 97.88 118 VAL A N 1
ATOM 967 C CA . VAL A 1 118 ? -4.504 22.797 7.258 1 97.88 118 VAL A CA 1
ATOM 968 C C . VAL A 1 118 ? -5.473 23.984 7.355 1 97.88 118 VAL A C 1
ATOM 970 O O . VAL A 1 118 ? -6.586 23.922 6.828 1 97.88 118 VAL A O 1
ATOM 973 N N . ARG A 1 119 ? -5.039 25 8.055 1 96.69 119 ARG A N 1
ATOM 974 C CA . ARG A 1 119 ? -5.906 26.156 8.273 1 96.69 119 ARG A CA 1
ATOM 975 C C . ARG A 1 119 ? -6.441 26.703 6.953 1 96.69 119 ARG A C 1
ATOM 977 O O . ARG A 1 119 ? -7.648 26.906 6.805 1 96.69 119 ARG A O 1
ATOM 984 N N . THR A 1 120 ? -5.543 26.906 6.012 1 95.56 120 THR A N 1
ATOM 985 C CA . THR A 1 120 ? -5.918 27.469 4.723 1 95.56 120 THR A CA 1
ATOM 986 C C . THR A 1 120 ? -6.797 26.5 3.939 1 95.56 120 THR A C 1
ATOM 988 O O . THR A 1 120 ? -7.773 26.906 3.307 1 95.56 120 THR A O 1
ATOM 991 N N . PHE A 1 121 ? -6.496 25.281 3.961 1 97.19 121 PHE A N 1
ATOM 992 C CA . PHE A 1 121 ? -7.227 24.281 3.209 1 97.19 121 PHE A CA 1
ATOM 993 C C . PHE A 1 121 ? -8.648 24.125 3.746 1 97.19 121 PHE A C 1
ATOM 995 O O . PHE A 1 121 ? -9.609 24.125 2.977 1 97.19 121 PHE A O 1
ATOM 1002 N N . ILE A 1 122 ? -8.711 24.047 5.035 1 96.62 122 ILE A N 1
ATOM 1003 C CA . ILE A 1 122 ? -10 23.875 5.699 1 96.62 122 ILE A CA 1
ATOM 1004 C C . ILE A 1 122 ? -10.883 25.094 5.438 1 96.62 122 ILE A C 1
ATOM 1006 O O . ILE A 1 122 ? -12.086 24.953 5.203 1 96.62 122 ILE A O 1
ATOM 1010 N N . ALA A 1 123 ? -10.312 26.25 5.504 1 95.19 123 ALA A N 1
ATOM 1011 C CA . ALA A 1 123 ? -11.055 27.469 5.223 1 95.19 123 ALA A CA 1
ATOM 1012 C C . ALA A 1 123 ? -11.641 27.453 3.812 1 95.19 123 ALA A C 1
ATOM 1014 O O . ALA A 1 123 ? -12.781 27.875 3.598 1 95.19 123 ALA A O 1
ATOM 1015 N N . ALA A 1 124 ? -10.898 26.906 2.902 1 95.56 124 ALA A N 1
ATOM 1016 C CA . ALA A 1 124 ? -11.328 26.844 1.507 1 95.56 124 ALA A CA 1
ATOM 1017 C C . ALA A 1 124 ? -12.414 25.797 1.309 1 95.56 124 ALA A C 1
ATOM 1019 O O . ALA A 1 124 ? -13.266 25.922 0.423 1 95.56 124 ALA A O 1
ATOM 1020 N N . MET A 1 125 ? -12.422 24.781 2.078 1 95.31 125 MET A N 1
ATOM 1021 C CA . MET A 1 125 ? -13.391 23.688 1.964 1 95.31 125 MET A CA 1
ATOM 1022 C C . MET A 1 125 ? -14.766 24.141 2.432 1 95.31 125 MET A C 1
ATOM 1024 O O . MET A 1 125 ? -15.781 23.609 1.972 1 95.31 125 MET A O 1
ATOM 1028 N N . GLY A 1 126 ? -14.789 25.047 3.422 1 91.81 126 GLY A N 1
ATOM 1029 C CA . GLY A 1 126 ? -16.078 25.578 3.869 1 91.81 126 GLY A CA 1
ATOM 1030 C C . GLY A 1 126 ? -16.359 25.297 5.332 1 91.81 126 GLY A C 1
ATOM 1031 O O . GLY A 1 126 ? -15.539 24.672 6.02 1 91.81 126 GLY A O 1
ATOM 1032 N N . THR A 1 127 ? -17.5 25.641 5.762 1 90.62 127 THR A N 1
ATOM 1033 C CA . THR A 1 127 ? -17.844 25.688 7.18 1 90.62 127 THR A CA 1
ATOM 1034 C C . THR A 1 127 ? -18.094 24.281 7.715 1 90.62 127 THR A C 1
ATOM 1036 O O . THR A 1 127 ? -18.016 24.047 8.922 1 90.62 127 THR A O 1
ATOM 1039 N N . GLU A 1 128 ? -18.375 23.359 6.848 1 94.06 128 GLU A N 1
ATOM 1040 C CA . GLU A 1 128 ? -18.688 22.016 7.301 1 94.06 128 GLU A CA 1
ATOM 1041 C C . GLU A 1 128 ? -17.438 21.125 7.277 1 94.06 128 GLU A C 1
ATOM 1043 O O . GLU A 1 128 ? -17.516 19.922 7.547 1 94.06 128 GLU A O 1
ATOM 1048 N N . ALA A 1 129 ? -16.344 21.766 6.984 1 95.88 129 ALA A N 1
ATOM 1049 C CA . ALA A 1 129 ? -15.109 21 6.824 1 95.88 129 ALA A CA 1
ATOM 1050 C C . ALA A 1 129 ? -14.695 20.344 8.141 1 95.88 129 ALA A C 1
ATOM 1052 O O . ALA A 1 129 ? -14.836 20.938 9.211 1 95.88 129 ALA A O 1
ATOM 1053 N N . ILE A 1 130 ? -14.227 19.125 8.039 1 96.06 130 ILE A N 1
ATOM 1054 C CA . ILE A 1 130 ? -13.734 18.375 9.18 1 96.06 130 ILE A CA 1
ATOM 1055 C C . ILE A 1 130 ? -12.289 17.953 8.938 1 96.06 130 ILE A C 1
ATOM 1057 O O . ILE A 1 130 ? -11.961 17.438 7.867 1 96.06 130 ILE A O 1
ATOM 1061 N N . PHE A 1 131 ? -11.445 18.219 9.914 1 97.75 131 PHE A N 1
ATOM 1062 C CA . PHE A 1 131 ? -10.039 17.844 9.891 1 97.75 131 PHE A CA 1
ATOM 1063 C C . PHE A 1 131 ? -9.82 16.5 10.562 1 97.75 131 PHE A C 1
ATOM 1065 O O . PHE A 1 131 ? -10.156 16.328 11.742 1 97.75 131 PHE A O 1
ATOM 1072 N N . ILE A 1 132 ? -9.266 15.523 9.805 1 96.31 132 ILE A N 1
ATOM 1073 C CA . ILE A 1 132 ? -9.055 14.188 10.344 1 96.31 132 ILE A CA 1
ATOM 1074 C C . ILE A 1 132 ? -7.566 13.867 10.359 1 96.31 132 ILE A C 1
ATOM 1076 O O . ILE A 1 132 ? -6.898 13.93 9.328 1 96.31 132 ILE A O 1
ATOM 1080 N N . ASP A 1 133 ? -6.992 13.594 11.43 1 94.38 133 ASP A N 1
ATOM 1081 C CA . ASP A 1 133 ? -5.621 13.117 11.594 1 94.38 133 ASP A CA 1
ATOM 1082 C C . ASP A 1 133 ? -5.566 11.914 12.539 1 94.38 133 ASP A C 1
ATOM 1084 O O . ASP A 1 133 ? -6.605 11.414 12.977 1 94.38 133 ASP A O 1
ATOM 1088 N N . ASP A 1 134 ? -4.469 11.344 12.68 1 85.94 134 ASP A N 1
ATOM 1089 C CA . ASP A 1 134 ? -4.402 10.18 13.562 1 85.94 134 ASP A CA 1
ATOM 1090 C C . ASP A 1 134 ? -4.211 10.602 15.016 1 85.94 134 ASP A C 1
ATOM 1092 O O . ASP A 1 134 ? -4.137 11.797 15.32 1 85.94 134 ASP A O 1
ATOM 1096 N N . ASN A 1 135 ? -4.266 9.727 15.953 1 82.12 135 ASN A N 1
ATOM 1097 C CA . ASN A 1 135 ? -4.199 9.977 17.391 1 82.12 135 ASN A CA 1
ATOM 1098 C C . ASN A 1 135 ? -2.76 9.953 17.891 1 82.12 135 ASN A C 1
ATOM 1100 O O . ASN A 1 135 ? -2.51 9.594 19.047 1 82.12 135 ASN A O 1
ATOM 1104 N N . ALA A 1 136 ? -1.858 10.367 17.031 1 83.31 136 ALA A N 1
ATOM 1105 C CA . ALA A 1 136 ? -0.457 10.375 17.438 1 83.31 136 ALA A CA 1
ATOM 1106 C C . ALA A 1 136 ? -0.212 11.414 18.531 1 83.31 136 ALA A C 1
ATOM 1108 O O . ALA A 1 136 ? -0.887 12.445 18.578 1 83.31 136 ALA A O 1
ATOM 1109 N N . ARG A 1 137 ? 0.75 11.242 19.25 1 83.69 137 ARG A N 1
ATOM 1110 C CA . ARG A 1 137 ? 1.035 12.062 20.422 1 83.69 137 ARG A CA 1
ATOM 1111 C C . ARG A 1 137 ? 1.229 13.523 20.047 1 83.69 137 ARG A C 1
ATOM 1113 O O . ARG A 1 137 ? 0.629 14.414 20.656 1 83.69 137 ARG A O 1
ATOM 1120 N N . PRO A 1 138 ? 2.047 13.852 19.031 1 88.81 138 PRO A N 1
ATOM 1121 C CA . PRO A 1 138 ? 2.217 15.258 18.688 1 88.81 138 PRO A CA 1
ATOM 1122 C C . PRO A 1 138 ? 0.904 15.93 18.281 1 88.81 138 PRO A C 1
ATOM 1124 O O . PRO A 1 138 ? 0.742 17.141 18.484 1 88.81 138 PRO A O 1
ATOM 1127 N N . HIS A 1 139 ? -0.021 15.188 17.75 1 91.81 139 HIS A N 1
ATOM 1128 C CA . HIS A 1 139 ? -1.287 15.734 17.266 1 91.81 139 HIS A CA 1
ATOM 1129 C C . HIS A 1 139 ? -2.223 16.047 18.438 1 91.81 139 HIS A C 1
ATOM 1131 O O . HIS A 1 139 ? -3.188 16.797 18.266 1 91.81 139 HIS A O 1
ATOM 1137 N N . ARG A 1 140 ? -1.89 15.438 19.578 1 91.5 140 ARG A N 1
ATOM 1138 C CA . ARG A 1 140 ? -2.807 15.562 20.703 1 91.5 140 ARG A CA 1
ATOM 1139 C C . ARG A 1 140 ? -2.203 16.422 21.812 1 91.5 140 ARG A C 1
ATOM 1141 O O . ARG A 1 140 ? -2.785 16.562 22.891 1 91.5 140 ARG A O 1
ATOM 1148 N N . ALA A 1 141 ? -1.069 16.922 21.531 1 94.31 141 ALA A N 1
ATOM 1149 C CA . ALA A 1 141 ? -0.441 17.844 22.484 1 94.31 141 ALA A CA 1
ATOM 1150 C C . ALA A 1 141 ? -1.33 19.047 22.75 1 94.31 141 ALA A C 1
ATOM 1152 O O . ALA A 1 141 ? -2.096 19.469 21.875 1 94.31 141 ALA A O 1
ATOM 1153 N N . ARG A 1 142 ? -1.212 19.578 23.922 1 95.94 142 ARG A N 1
ATOM 1154 C CA . ARG A 1 142 ? -2.025 20.719 24.344 1 95.94 142 ARG A CA 1
ATOM 1155 C C . ARG A 1 142 ? -1.912 21.875 23.359 1 95.94 142 ARG A C 1
ATOM 1157 O O . ARG A 1 142 ? -2.916 22.484 23 1 95.94 142 ARG A O 1
ATOM 1164 N N . LEU A 1 143 ? -0.71 22.125 23 1 96.25 143 LEU A N 1
ATOM 1165 C CA . LEU A 1 143 ? -0.471 23.234 22.078 1 96.25 143 LEU A CA 1
ATOM 1166 C C . LEU A 1 143 ? -1.261 23.047 20.797 1 96.25 143 LEU A C 1
ATOM 1168 O O . LEU A 1 143 ? -1.783 24.016 20.234 1 96.25 143 LEU A O 1
ATOM 1172 N N . VAL A 1 144 ? -1.361 21.875 20.281 1 96.12 144 VAL A N 1
ATOM 1173 C CA . VAL A 1 144 ? -2.061 21.562 19.031 1 96.12 144 VAL A CA 1
ATOM 1174 C C . VAL A 1 144 ? -3.568 21.672 19.25 1 96.12 144 VAL A C 1
ATOM 1176 O O . VAL A 1 144 ? -4.262 22.328 18.453 1 96.12 144 VAL A O 1
ATOM 1179 N N . ARG A 1 145 ? -4.02 21.094 20.328 1 95.38 145 ARG A N 1
ATOM 1180 C CA . ARG A 1 145 ? -5.445 21.141 20.641 1 95.38 145 ARG A CA 1
ATOM 1181 C C . ARG A 1 145 ? -5.922 22.578 20.812 1 95.38 145 ARG A C 1
ATOM 1183 O O . ARG A 1 145 ? -6.988 22.953 20.312 1 95.38 145 ARG A O 1
ATOM 1190 N N . SER A 1 146 ? -5.195 23.297 21.562 1 96.5 146 SER A N 1
ATOM 1191 C CA . SER A 1 146 ? -5.531 24.703 21.781 1 96.5 146 SER A CA 1
ATOM 1192 C C . SER A 1 146 ? -5.574 25.469 20.469 1 96.5 146 SER A C 1
ATOM 1194 O O . SER A 1 146 ? -6.461 26.297 20.25 1 96.5 146 SER A O 1
ATOM 1196 N N . ASN A 1 147 ? -4.586 25.203 19.625 1 96.56 147 ASN A N 1
ATOM 1197 C CA . ASN A 1 147 ? -4.539 25.859 18.328 1 96.56 147 ASN A CA 1
ATOM 1198 C C . ASN A 1 147 ? -5.777 25.562 17.484 1 96.56 147 ASN A C 1
ATOM 1200 O O . ASN A 1 147 ? -6.371 26.453 16.891 1 96.56 147 ASN A O 1
ATOM 1204 N N . LEU A 1 148 ? -6.168 24.359 17.406 1 96.31 148 LEU A N 1
ATOM 1205 C CA . LEU A 1 148 ? -7.328 23.953 16.625 1 96.31 148 LEU A CA 1
ATOM 1206 C C . LEU A 1 148 ? -8.602 24.594 17.172 1 96.31 148 LEU A C 1
ATOM 1208 O O . LEU A 1 148 ? -9.477 24.984 16.391 1 96.31 148 LEU A O 1
ATOM 1212 N N . LYS A 1 149 ? -8.688 24.672 18.453 1 95.62 149 LYS A N 1
ATOM 1213 C CA . LYS A 1 149 ? -9.844 25.297 19.094 1 95.62 149 LYS A CA 1
ATOM 1214 C C . LYS A 1 149 ? -9.922 26.781 18.75 1 95.62 149 LYS A C 1
ATOM 1216 O O . LYS A 1 149 ? -10.984 27.281 18.359 1 95.62 149 LYS A O 1
ATOM 1221 N N . VAL A 1 150 ? -8.828 27.453 18.891 1 95.5 150 VAL A N 1
ATOM 1222 C CA . VAL A 1 150 ? -8.766 28.875 18.625 1 95.5 150 VAL A CA 1
ATOM 1223 C C . VAL A 1 150 ? -9.117 29.156 17.156 1 95.5 150 VAL A C 1
ATOM 1225 O O . VAL A 1 150 ? -9.805 30.141 16.859 1 95.5 150 VAL A O 1
ATOM 1228 N N . GLU A 1 151 ? -8.672 28.297 16.25 1 95.06 151 GLU A N 1
ATOM 1229 C CA . GLU A 1 151 ? -8.898 28.469 14.828 1 95.06 151 GLU A CA 1
ATOM 1230 C C . GLU A 1 151 ? -10.258 27.922 14.406 1 95.06 151 GLU A C 1
ATOM 1232 O O . GLU A 1 151 ? -10.641 28.016 13.242 1 95.06 151 GLU A O 1
ATOM 1237 N N . ASN A 1 152 ? -10.984 27.297 15.367 1 94.69 152 ASN A N 1
ATOM 1238 C CA . ASN A 1 152 ? -12.305 26.719 15.133 1 94.69 152 ASN A CA 1
ATOM 1239 C C . ASN A 1 152 ? -12.273 25.656 14.039 1 94.69 152 ASN A C 1
ATOM 1241 O O . ASN A 1 152 ? -13.086 25.688 13.109 1 94.69 152 ASN A O 1
ATOM 1245 N N . ILE A 1 153 ? -11.32 24.875 14.062 1 95.94 153 ILE A N 1
ATOM 1246 C CA . ILE A 1 153 ? -11.195 23.75 13.125 1 95.94 153 ILE A CA 1
ATOM 1247 C C . ILE A 1 153 ? -11.672 22.469 13.789 1 95.94 153 ILE A C 1
ATOM 1249 O O . ILE A 1 153 ? -11.008 21.938 14.68 1 95.94 153 ILE A O 1
ATOM 1253 N N . PRO A 1 154 ? -12.812 21.984 13.352 1 94.88 154 PRO A N 1
ATOM 1254 C CA . PRO A 1 154 ? -13.289 20.719 13.914 1 94.88 154 PRO A CA 1
ATOM 1255 C C . PRO A 1 154 ? -12.375 19.531 13.578 1 94.88 154 PRO A C 1
ATOM 1257 O O . PRO A 1 154 ? -11.977 19.375 12.422 1 94.88 154 PRO A O 1
ATOM 1260 N N . GLN A 1 155 ? -12.008 18.781 14.562 1 93.56 155 GLN A N 1
ATOM 1261 C CA . GLN A 1 155 ? -11.086 17.672 14.398 1 93.56 155 GLN A CA 1
ATOM 1262 C C . GLN A 1 155 ? -11.734 16.344 14.812 1 93.56 155 GLN A C 1
ATOM 1264 O O . GLN A 1 155 ? -12.445 16.297 15.812 1 93.56 155 GLN A O 1
ATOM 1269 N N . ILE A 1 156 ? -11.602 15.352 14 1 91.12 156 ILE A N 1
ATOM 1270 C CA . ILE A 1 156 ? -11.922 13.969 14.344 1 91.12 156 ILE A CA 1
ATOM 1271 C C . ILE A 1 156 ? -10.648 13.125 14.32 1 91.12 156 ILE A C 1
ATOM 1273 O O . ILE A 1 156 ? -9.859 13.211 13.375 1 91.12 156 ILE A O 1
ATOM 1277 N N . ALA A 1 157 ? -10.5 12.391 15.352 1 88.5 157 ALA A N 1
ATOM 1278 C CA . ALA A 1 157 ? -9.32 11.539 15.422 1 88.5 157 ALA A CA 1
ATOM 1279 C C . ALA A 1 157 ? -9.57 10.195 14.734 1 88.5 157 ALA A C 1
ATOM 1281 O O . ALA A 1 157 ? -10.57 9.531 15.016 1 88.5 157 ALA A O 1
ATOM 1282 N N . TRP A 1 158 ? -8.734 9.852 13.789 1 89.25 158 TRP A N 1
ATOM 1283 C CA . TRP A 1 158 ? -8.734 8.492 13.266 1 89.25 158 TRP A CA 1
ATOM 1284 C C . TRP A 1 158 ? -8.211 7.508 14.305 1 89.25 158 TRP A C 1
ATOM 1286 O O . TRP A 1 158 ? -7.168 7.742 14.922 1 89.25 158 TRP A O 1
ATOM 1296 N N . PRO A 1 159 ? -8.992 6.5 14.477 1 82.31 159 PRO A N 1
ATOM 1297 C CA . PRO A 1 159 ? -8.586 5.59 15.555 1 82.31 159 PRO A CA 1
ATOM 1298 C C . PRO A 1 159 ? -7.23 4.938 15.297 1 82.31 159 PRO A C 1
ATOM 1300 O O . PRO A 1 159 ? -6.945 4.52 14.172 1 82.31 159 PRO A O 1
ATOM 1303 N N . ALA A 1 160 ? -6.543 4.863 16.391 1 72.19 160 ALA A N 1
ATOM 1304 C CA . ALA A 1 160 ? -5.25 4.188 16.312 1 72.19 160 ALA A CA 1
ATOM 1305 C C . ALA A 1 160 ? -5.43 2.691 16.062 1 72.19 160 ALA A C 1
ATOM 1307 O O . ALA A 1 160 ? -6.41 2.094 16.516 1 72.19 160 ALA A O 1
ATOM 1308 N N . ARG A 1 161 ? -4.543 2.037 15.406 1 70.62 161 ARG A N 1
ATOM 1309 C CA . ARG A 1 161 ? -4.52 0.599 15.164 1 70.62 161 ARG A CA 1
ATOM 1310 C C . ARG A 1 161 ? -5.816 0.127 14.523 1 70.62 161 ARG A C 1
ATOM 1312 O O . ARG A 1 161 ? -6.336 -0.938 14.867 1 70.62 161 ARG A O 1
ATOM 1319 N N . SER A 1 162 ? -6.438 1.015 13.82 1 73.88 162 SER A N 1
ATOM 1320 C CA . SER A 1 162 ? -7.641 0.645 13.086 1 73.88 162 SER A CA 1
ATOM 1321 C C . SER A 1 162 ? -7.359 -0.478 12.094 1 73.88 162 SER A C 1
ATOM 1323 O O . SER A 1 162 ? -6.312 -0.485 11.438 1 73.88 162 SER A O 1
ATOM 1325 N N . PRO A 1 163 ? -8.328 -1.479 12.156 1 70.69 163 PRO A N 1
ATOM 1326 C CA . PRO A 1 163 ? -8.164 -2.52 11.141 1 70.69 163 PRO A CA 1
ATOM 1327 C C . PRO A 1 163 ? -8.281 -1.976 9.719 1 70.69 163 PRO A C 1
ATOM 1329 O O . PRO A 1 163 ? -7.66 -2.516 8.797 1 70.69 163 PRO A O 1
ATOM 1332 N N . ASP A 1 164 ? -9.109 -1.027 9.531 1 75 164 ASP A N 1
ATOM 1333 C CA . ASP A 1 164 ? -9.266 -0.395 8.227 1 75 164 ASP A CA 1
ATOM 1334 C C . ASP A 1 164 ? -8.352 0.819 8.086 1 75 164 ASP A C 1
ATOM 1336 O O . ASP A 1 164 ? -8.281 1.656 8.992 1 75 164 ASP A O 1
ATOM 1340 N N . PRO A 1 165 ? -7.695 0.817 6.949 1 80.38 165 PRO A N 1
ATOM 1341 C CA . PRO A 1 165 ? -6.766 1.929 6.742 1 80.38 165 PRO A CA 1
ATOM 1342 C C . PRO A 1 165 ? -7.477 3.26 6.52 1 80.38 165 PRO A C 1
ATOM 1344 O O . PRO A 1 165 ? -8.547 3.299 5.906 1 80.38 165 PRO A O 1
ATOM 1347 N N . ASN A 1 166 ? -6.836 4.324 7.082 1 87.88 166 ASN A N 1
ATOM 1348 C CA . ASN A 1 166 ? -7.176 5.688 6.68 1 87.88 166 ASN A CA 1
ATOM 1349 C C . ASN A 1 166 ? -7.113 5.859 5.168 1 87.88 166 ASN A C 1
ATOM 1351 O O . ASN A 1 166 ? -6.18 5.375 4.52 1 87.88 166 ASN 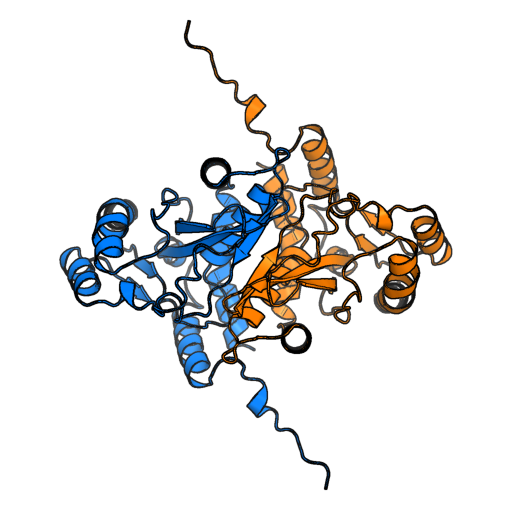A O 1
ATOM 1355 N N . PRO A 1 167 ? -8.133 6.488 4.562 1 91.94 167 PRO A N 1
ATOM 1356 C CA . PRO A 1 167 ? -8.133 6.641 3.105 1 91.94 167 PRO A CA 1
ATOM 1357 C C . PRO A 1 167 ? -6.785 7.105 2.561 1 91.94 167 PRO A C 1
ATOM 1359 O O . PRO A 1 167 ? -6.363 6.664 1.487 1 91.94 167 PRO A O 1
ATOM 1362 N N . ILE A 1 168 ? -6.109 7.953 3.213 1 94.75 168 ILE A N 1
ATOM 1363 C CA . ILE A 1 168 ? -4.855 8.477 2.686 1 94.75 168 ILE A CA 1
ATOM 1364 C C . ILE A 1 168 ? -3.797 7.379 2.682 1 94.75 168 ILE A C 1
ATOM 1366 O O . ILE A 1 168 ? -2.793 7.477 1.973 1 94.75 168 ILE A O 1
ATOM 1370 N N . GLU A 1 169 ? -3.889 6.359 3.488 1 89.44 169 GLU A N 1
ATOM 1371 C CA . GLU A 1 169 ? -2.93 5.258 3.48 1 89.44 169 GLU A CA 1
ATOM 1372 C C . GLU A 1 169 ? -2.922 4.543 2.131 1 89.44 169 GLU A C 1
ATOM 1374 O O . GLU A 1 169 ? -1.87 4.105 1.662 1 89.44 169 GLU A O 1
ATOM 1379 N N . HIS A 1 170 ? -4.094 4.453 1.516 1 87.44 170 HIS A N 1
ATOM 1380 C CA . HIS A 1 170 ? -4.164 3.902 0.168 1 87.44 170 HIS A CA 1
ATOM 1381 C C . HIS A 1 170 ? -3.439 4.797 -0.832 1 87.44 170 HIS A C 1
ATOM 1383 O O . HIS A 1 170 ? -2.811 4.301 -1.771 1 87.44 170 HIS A O 1
ATOM 1389 N N . VAL A 1 171 ? -3.58 6.02 -0.59 1 92.25 171 VAL A N 1
ATOM 1390 C CA . VAL A 1 171 ? -2.947 6.984 -1.485 1 92.25 171 VAL A CA 1
ATOM 1391 C C . VAL A 1 171 ? -1.433 6.938 -1.306 1 92.25 171 VAL A C 1
ATOM 1393 O O . VAL A 1 171 ? -0.682 7.062 -2.277 1 92.25 171 VAL A O 1
ATOM 1396 N N . TRP A 1 172 ? -1.006 6.746 -0.029 1 91.94 172 TRP A N 1
ATOM 1397 C CA . TRP A 1 172 ? 0.42 6.539 0.203 1 91.94 172 TRP A CA 1
ATOM 1398 C C . TRP A 1 172 ? 0.932 5.344 -0.596 1 91.94 172 TRP A C 1
ATOM 1400 O O . TRP A 1 172 ? 2.012 5.402 -1.188 1 91.94 172 TRP A O 1
ATOM 1410 N N . PHE A 1 173 ? 0.148 4.324 -0.597 1 86.5 173 PHE A N 1
ATOM 1411 C CA . PHE A 1 173 ? 0.52 3.123 -1.337 1 86.5 173 PHE A CA 1
ATOM 1412 C C . PHE A 1 173 ? 0.674 3.428 -2.822 1 86.5 173 PHE A C 1
ATOM 1414 O O . PHE A 1 173 ? 1.667 3.041 -3.441 1 86.5 173 PHE A O 1
ATOM 1421 N N . MET A 1 174 ? -0.259 4.137 -3.404 1 87.25 174 MET A N 1
ATOM 1422 C CA . MET A 1 174 ? -0.204 4.504 -4.816 1 87.25 174 MET A CA 1
ATOM 1423 C C . MET A 1 174 ? 1.017 5.371 -5.105 1 87.25 174 MET A C 1
ATOM 1425 O O . MET A 1 174 ? 1.697 5.176 -6.113 1 87.25 174 MET A O 1
ATOM 1429 N N . LEU A 1 175 ? 1.274 6.277 -4.227 1 91.12 175 LEU A N 1
ATOM 1430 C CA . LEU A 1 175 ? 2.41 7.184 -4.379 1 91.12 175 LEU A CA 1
ATOM 1431 C C . LEU A 1 175 ? 3.723 6.406 -4.395 1 91.12 175 LEU A C 1
ATOM 1433 O O . LEU A 1 175 ? 4.57 6.629 -5.266 1 91.12 175 LEU A O 1
ATOM 1437 N N . GLY A 1 176 ? 3.875 5.523 -3.391 1 88.25 176 GLY A N 1
ATOM 1438 C CA . GLY A 1 176 ? 5.074 4.707 -3.332 1 88.25 176 GLY A CA 1
ATOM 1439 C C . GLY A 1 176 ? 5.262 3.83 -4.559 1 88.25 176 GLY A C 1
ATOM 1440 O O . GLY A 1 176 ? 6.371 3.711 -5.078 1 88.25 176 GLY A O 1
ATOM 1441 N N . ARG A 1 177 ? 4.211 3.234 -4.996 1 84.44 177 ARG A N 1
ATOM 1442 C CA . ARG A 1 177 ? 4.262 2.371 -6.168 1 84.44 177 ARG A CA 1
ATOM 1443 C C . ARG A 1 177 ? 4.695 3.152 -7.406 1 84.44 177 ARG A C 1
ATOM 1445 O O . ARG A 1 177 ? 5.547 2.695 -8.172 1 84.44 177 ARG A O 1
ATOM 1452 N N . ARG A 1 178 ? 4.094 4.277 -7.602 1 84.69 178 ARG A N 1
ATOM 1453 C CA . ARG A 1 178 ? 4.426 5.121 -8.742 1 84.69 178 ARG A CA 1
ATOM 1454 C C . ARG A 1 178 ? 5.879 5.59 -8.672 1 84.69 178 ARG A C 1
ATOM 1456 O O . ARG A 1 178 ? 6.57 5.625 -9.695 1 84.69 178 ARG A O 1
ATOM 1463 N N . THR A 1 179 ? 6.297 5.953 -7.562 1 87.44 179 THR A N 1
ATOM 1464 C CA . THR A 1 179 ? 7.668 6.414 -7.371 1 87.44 179 THR A CA 1
ATOM 1465 C C . THR A 1 179 ? 8.664 5.301 -7.684 1 87.44 179 THR A C 1
ATOM 1467 O O . THR A 1 179 ? 9.664 5.523 -8.359 1 87.44 179 THR A O 1
ATOM 1470 N N . ALA A 1 180 ? 8.359 4.141 -7.199 1 81.81 180 ALA A N 1
ATOM 1471 C CA . ALA A 1 180 ? 9.219 2.982 -7.414 1 81.81 180 ALA A CA 1
ATOM 1472 C C . ALA A 1 180 ? 9.227 2.568 -8.883 1 81.81 180 ALA A C 1
ATOM 1474 O O . ALA A 1 180 ? 10.188 1.951 -9.359 1 81.81 180 ALA A O 1
ATOM 1475 N N . GLY A 1 181 ? 8.172 2.834 -9.555 1 77.56 181 GLY A N 1
ATOM 1476 C CA . GLY A 1 181 ? 8.023 2.41 -10.938 1 77.56 181 GLY A CA 1
ATOM 1477 C C . GLY A 1 181 ? 8.719 3.328 -11.922 1 77.56 181 GLY A C 1
ATOM 1478 O O . GLY A 1 181 ? 8.711 3.072 -13.133 1 77.56 181 GLY A O 1
ATOM 1479 N N . ARG A 1 182 ? 9.312 4.328 -11.445 1 76.88 182 ARG A N 1
ATOM 1480 C CA . ARG A 1 182 ? 10.016 5.25 -12.328 1 76.88 182 ARG A CA 1
ATOM 1481 C C . ARG A 1 182 ? 11.195 4.559 -13 1 76.88 182 ARG A C 1
ATOM 1483 O O . ARG A 1 182 ? 11.82 3.666 -12.422 1 76.88 182 ARG A O 1
ATOM 1490 N N . SER A 1 183 ? 11.43 4.984 -14.227 1 69.44 183 SER A N 1
ATOM 1491 C CA . SER A 1 183 ? 12.477 4.355 -15.031 1 69.44 183 SER A CA 1
ATOM 1492 C C . SER A 1 183 ? 13.867 4.754 -14.547 1 69.44 183 SER A C 1
ATOM 1494 O O . SER A 1 183 ? 14.852 4.074 -14.844 1 69.44 183 SER A O 1
ATOM 1496 N N . VAL A 1 184 ? 13.977 5.855 -13.852 1 69.12 184 VAL A N 1
ATOM 1497 C CA . VAL A 1 184 ? 15.266 6.34 -13.375 1 69.12 184 VAL A CA 1
ATOM 1498 C C . VAL A 1 184 ? 15.461 5.934 -11.914 1 69.12 184 VAL A C 1
ATOM 1500 O O . VAL A 1 184 ? 14.633 6.242 -11.062 1 69.12 184 VAL A O 1
ATOM 1503 N N . PRO A 1 185 ? 16.5 5.156 -11.711 1 73.38 185 PRO A N 1
ATOM 1504 C CA . PRO A 1 185 ? 16.766 4.809 -10.32 1 73.38 185 PRO A CA 1
ATOM 1505 C C . PRO A 1 185 ? 17 6.035 -9.438 1 73.38 185 PRO A C 1
ATOM 1507 O O . PRO A 1 185 ? 17.594 7.02 -9.891 1 73.38 185 PRO A O 1
ATOM 1510 N N . LEU A 1 186 ? 16.438 5.918 -8.258 1 79 186 LEU A N 1
ATOM 1511 C CA . LEU A 1 186 ? 16.609 6.988 -7.277 1 79 186 LEU A CA 1
ATOM 1512 C C . LEU A 1 186 ? 17.734 6.652 -6.301 1 79 186 LEU A C 1
ATOM 1514 O O . LEU A 1 186 ? 17.641 5.68 -5.547 1 79 186 LEU A O 1
ATOM 1518 N N . GLY A 1 187 ? 18.812 7.438 -6.375 1 76.5 187 GLY A N 1
ATOM 1519 C CA . GLY A 1 187 ? 19.969 7.098 -5.57 1 76.5 187 GLY A CA 1
ATOM 1520 C C . GLY A 1 187 ? 20.203 8.047 -4.406 1 76.5 187 GLY A C 1
ATOM 1521 O O . GLY A 1 187 ? 21.047 7.801 -3.555 1 76.5 187 GLY A O 1
ATOM 1522 N N . THR A 1 188 ? 19.5 9.133 -4.391 1 84 188 THR A N 1
ATOM 1523 C CA . THR A 1 188 ? 19.688 10.117 -3.324 1 84 188 THR A CA 1
ATOM 1524 C C . THR A 1 188 ? 18.344 10.531 -2.732 1 84 188 THR A C 1
ATOM 1526 O O . THR A 1 188 ? 17.312 10.367 -3.367 1 84 188 THR A O 1
ATOM 1529 N N . LEU A 1 189 ? 18.469 11.062 -1.57 1 86.5 189 LEU A N 1
ATOM 1530 C CA . LEU A 1 189 ? 17.266 11.562 -0.924 1 86.5 189 LEU A CA 1
ATOM 1531 C C . LEU A 1 189 ? 16.672 12.719 -1.719 1 86.5 189 LEU A C 1
ATOM 1533 O O . LEU A 1 189 ? 15.445 12.875 -1.762 1 86.5 189 LEU A O 1
ATOM 1537 N N . HIS A 1 190 ? 17.547 13.516 -2.23 1 89.75 190 HIS A N 1
ATOM 1538 C CA . HIS A 1 190 ? 17.062 14.625 -3.047 1 89.75 190 HIS A CA 1
ATOM 1539 C C . HIS A 1 190 ? 16.281 14.125 -4.254 1 89.75 190 HIS A C 1
ATOM 1541 O O . HIS A 1 190 ? 15.227 14.672 -4.586 1 89.75 190 HIS A O 1
ATOM 1547 N N . GLU A 1 191 ? 16.797 13.117 -4.867 1 88.69 191 GLU A N 1
ATOM 1548 C CA . GLU A 1 191 ? 16.094 12.516 -6 1 88.69 191 GLU A CA 1
ATOM 1549 C C . GLU A 1 191 ? 14.75 11.922 -5.57 1 88.69 191 GLU A C 1
ATOM 1551 O O . GLU A 1 191 ? 13.758 12.031 -6.289 1 88.69 191 GLU A O 1
ATOM 1556 N N . LEU A 1 192 ? 14.758 11.281 -4.414 1 90 192 LEU A N 1
ATOM 1557 C CA . LEU A 1 192 ? 13.508 10.742 -3.879 1 90 192 LEU A CA 1
ATOM 1558 C C . LEU A 1 192 ? 12.5 11.852 -3.613 1 90 192 LEU A C 1
ATOM 1560 O O . LEU A 1 192 ? 11.32 11.711 -3.939 1 90 192 LEU A O 1
ATOM 1564 N N . GLN A 1 193 ? 12.992 12.906 -3.088 1 93 193 GLN A N 1
ATOM 1565 C CA . GLN A 1 193 ? 12.141 14.055 -2.809 1 93 193 GLN A CA 1
ATOM 1566 C C . GLN A 1 193 ? 11.461 14.562 -4.082 1 93 193 GLN A C 1
ATOM 1568 O O . GLN A 1 193 ? 10.25 14.758 -4.109 1 93 193 GLN A O 1
ATOM 1573 N N . GLN A 1 194 ? 12.234 14.773 -5.055 1 94 1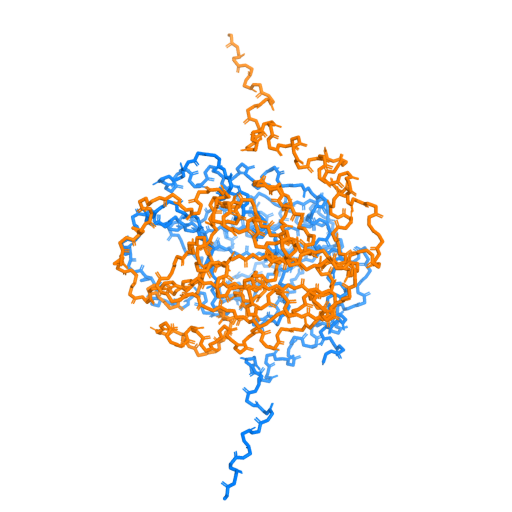94 GLN A N 1
ATOM 1574 C CA . GLN A 1 194 ? 11.719 15.281 -6.316 1 94 194 GLN A CA 1
ATOM 1575 C C . GLN A 1 194 ? 10.727 14.305 -6.945 1 94 194 GLN A C 1
ATOM 1577 O O . GLN A 1 194 ? 9.688 14.711 -7.473 1 94 194 GLN A O 1
ATOM 1582 N N . ALA A 1 195 ? 11.062 13.062 -6.875 1 91.06 195 ALA A N 1
ATOM 1583 C CA . ALA A 1 195 ? 10.18 12.039 -7.438 1 91.06 195 ALA A CA 1
ATOM 1584 C C . ALA A 1 195 ? 8.836 12.023 -6.719 1 91.06 195 ALA A C 1
ATOM 1586 O O . ALA A 1 195 ? 7.785 11.961 -7.355 1 91.06 195 ALA A O 1
ATOM 1587 N N . LEU A 1 196 ? 8.875 12.062 -5.41 1 94.44 196 LEU A N 1
ATOM 1588 C CA . LEU A 1 196 ? 7.645 12.047 -4.621 1 94.44 196 LEU A CA 1
ATOM 1589 C C . LEU A 1 196 ? 6.785 13.266 -4.938 1 94.44 196 LEU A C 1
ATOM 1591 O O . LEU A 1 196 ? 5.562 13.148 -5.059 1 94.44 196 LEU A O 1
ATOM 1595 N N . LEU A 1 197 ? 7.43 14.422 -5.051 1 96.25 197 LEU A N 1
ATOM 1596 C CA . LEU A 1 197 ? 6.695 15.641 -5.367 1 96.25 197 LEU A CA 1
ATOM 1597 C C . LEU A 1 197 ? 6.031 15.531 -6.734 1 96.25 197 LEU A C 1
ATOM 1599 O O . LEU A 1 197 ? 4.855 15.883 -6.891 1 96.25 197 LEU A O 1
ATOM 1603 N N . GLN A 1 198 ? 6.758 15.047 -7.66 1 94.06 198 GLN A N 1
ATOM 1604 C CA . GLN A 1 198 ? 6.238 14.914 -9.016 1 94.06 198 GLN A CA 1
ATOM 1605 C C . GLN A 1 198 ? 5.094 13.898 -9.07 1 94.06 198 GLN A C 1
ATOM 1607 O O . GLN A 1 198 ? 4.055 14.156 -9.68 1 94.06 198 GLN A O 1
ATOM 1612 N N . GLU A 1 199 ? 5.305 12.773 -8.43 1 91.75 199 GLU A N 1
ATOM 1613 C CA . GLU A 1 199 ? 4.277 11.734 -8.453 1 91.75 199 GLU A CA 1
ATOM 1614 C C . GLU A 1 199 ? 3.035 12.172 -7.68 1 91.75 199 GLU A C 1
ATOM 1616 O O . GLU A 1 199 ? 1.911 11.828 -8.047 1 91.75 199 GLU A O 1
ATOM 1621 N N . TRP A 1 200 ? 3.207 12.922 -6.609 1 95.94 200 TRP A N 1
ATOM 1622 C CA . TRP A 1 200 ? 2.072 13.453 -5.859 1 95.94 200 TRP A CA 1
ATOM 1623 C C . TRP A 1 200 ? 1.237 14.391 -6.727 1 95.94 200 TRP A C 1
ATOM 1625 O O . TRP A 1 200 ? 0.008 14.297 -6.746 1 95.94 200 TRP A O 1
ATOM 1635 N N . ALA A 1 201 ? 1.926 15.211 -7.43 1 94.69 201 ALA A N 1
ATOM 1636 C CA . ALA A 1 201 ? 1.252 16.172 -8.289 1 94.69 201 ALA A CA 1
ATOM 1637 C C . ALA A 1 201 ? 0.524 15.477 -9.438 1 94.69 201 ALA A C 1
ATOM 1639 O O . ALA A 1 201 ? -0.523 15.938 -9.891 1 94.69 201 ALA A O 1
ATOM 1640 N N . SER A 1 202 ? 1.037 14.375 -9.836 1 89.62 202 SER A N 1
ATOM 1641 C CA . SER A 1 202 ? 0.5 13.734 -11.023 1 89.62 202 SER A CA 1
ATOM 1642 C C . SER A 1 202 ? -0.518 12.656 -10.664 1 89.62 202 SER A C 1
ATOM 1644 O O . SER A 1 202 ? -1.194 12.109 -11.539 1 89.62 202 SER A O 1
ATOM 1646 N N . LEU A 1 203 ? -0.602 12.305 -9.422 1 90.19 203 LEU A N 1
ATOM 1647 C CA . LEU A 1 203 ? -1.571 11.297 -9.008 1 90.19 203 LEU A CA 1
ATOM 1648 C C . LEU A 1 203 ? -2.98 11.688 -9.445 1 90.19 203 LEU A C 1
ATOM 1650 O O . LEU A 1 203 ? -3.432 12.797 -9.172 1 90.19 203 LEU A O 1
ATOM 1654 N N . PRO A 1 204 ? -3.682 10.789 -10.164 1 86.5 204 PRO A N 1
ATOM 1655 C CA . PRO A 1 204 ? -5.027 11.148 -10.625 1 86.5 204 PRO A CA 1
ATOM 1656 C C . PRO A 1 204 ? -5.98 11.453 -9.477 1 86.5 204 PRO A C 1
ATOM 1658 O O . PRO A 1 204 ? -6.117 10.641 -8.555 1 86.5 204 PRO A O 1
ATOM 1661 N N . GLN A 1 205 ? -6.617 12.523 -9.586 1 91.38 205 GLN A N 1
ATOM 1662 C CA . GLN A 1 205 ? -7.555 12.945 -8.555 1 91.38 205 GLN A CA 1
ATOM 1663 C C . GLN A 1 205 ? -8.703 11.945 -8.414 1 91.38 205 GLN A C 1
ATOM 1665 O O . GLN A 1 205 ? -9.211 11.727 -7.312 1 91.38 205 GLN A O 1
ATOM 1670 N N . GLN A 1 206 ? -9.062 11.352 -9.445 1 87.12 206 GLN A N 1
ATOM 1671 C CA . GLN A 1 206 ? -10.164 10.398 -9.406 1 87.12 206 GLN A CA 1
ATOM 1672 C C . GLN A 1 206 ? -9.828 9.211 -8.516 1 87.12 206 GLN A C 1
ATOM 1674 O O . GLN A 1 206 ? -10.703 8.664 -7.836 1 87.12 206 GLN A O 1
ATOM 1679 N N . ALA A 1 207 ? -8.609 8.805 -8.555 1 85.06 207 ALA A N 1
ATOM 1680 C CA . ALA A 1 207 ? -8.188 7.711 -7.68 1 85.06 207 ALA A CA 1
ATOM 1681 C C . ALA A 1 207 ? -8.328 8.102 -6.211 1 85.06 207 ALA A C 1
ATOM 1683 O O . ALA A 1 207 ? -8.766 7.293 -5.387 1 85.06 207 ALA A O 1
ATOM 1684 N N . ILE A 1 208 ? -7.98 9.258 -5.926 1 92.56 208 ILE A N 1
ATOM 1685 C CA . ILE A 1 208 ? -8.125 9.781 -4.57 1 92.56 208 ILE A CA 1
ATOM 1686 C C . ILE A 1 208 ? -9.609 9.828 -4.195 1 92.56 208 ILE A C 1
ATOM 1688 O O . ILE A 1 208 ? -10 9.367 -3.123 1 92.56 208 ILE A O 1
ATOM 1692 N N . ASN A 1 209 ? -10.406 10.375 -5.105 1 92.69 209 ASN A N 1
ATOM 1693 C CA . ASN A 1 209 ? -11.852 10.453 -4.875 1 92.69 209 ASN A CA 1
ATOM 1694 C C . ASN A 1 209 ? -12.445 9.078 -4.586 1 92.69 209 ASN A C 1
ATOM 1696 O O . ASN A 1 209 ? -13.258 8.93 -3.676 1 92.69 209 ASN A O 1
ATOM 1700 N N . ASP A 1 210 ? -12.031 8.148 -5.297 1 86.12 210 ASP A N 1
ATOM 1701 C CA . ASP A 1 210 ? -12.57 6.797 -5.148 1 86.12 210 ASP A CA 1
ATOM 1702 C C . ASP A 1 210 ? -12.219 6.215 -3.783 1 86.12 210 ASP A C 1
ATOM 1704 O O . ASP A 1 210 ? -13.031 5.52 -3.172 1 86.12 210 ASP A O 1
ATOM 1708 N N . THR A 1 211 ? -10.969 6.449 -3.389 1 88.75 211 THR A N 1
ATOM 1709 C CA . THR A 1 211 ? -10.547 5.965 -2.08 1 88.75 211 THR A CA 1
ATOM 1710 C C . THR A 1 211 ? -11.406 6.562 -0.974 1 88.75 211 THR A C 1
ATOM 1712 O O . THR A 1 211 ? -11.828 5.859 -0.053 1 88.75 211 THR A O 1
ATOM 1715 N N . ILE A 1 212 ? -11.695 7.797 -1.097 1 93.62 212 ILE A N 1
ATOM 1716 C CA . ILE A 1 212 ? -12.5 8.484 -0.097 1 93.62 212 ILE A CA 1
ATOM 1717 C C . ILE A 1 212 ? -13.945 7.98 -0.165 1 93.62 212 ILE A C 1
ATOM 1719 O O . ILE A 1 212 ? -14.555 7.695 0.866 1 93.62 212 ILE A O 1
ATOM 1723 N N . ALA A 1 213 ? -14.438 7.836 -1.314 1 89.88 213 ALA A N 1
ATOM 1724 C CA . ALA A 1 213 ? -15.82 7.43 -1.53 1 89.88 213 ALA A CA 1
ATOM 1725 C C . ALA A 1 213 ? -16.062 6.008 -1.033 1 89.88 213 ALA A C 1
ATOM 1727 O O . ALA A 1 213 ? -17.203 5.617 -0.781 1 89.88 213 ALA A O 1
ATOM 1728 N N . SER A 1 214 ? -15.07 5.266 -0.95 1 84.06 214 SER A N 1
ATOM 1729 C CA . SER A 1 214 ? -15.219 3.875 -0.529 1 84.06 214 SER A CA 1
ATOM 1730 C C . SER A 1 214 ? -15.328 3.768 0.988 1 84.06 214 SER A C 1
ATOM 1732 O O . SER A 1 214 ? -15.641 2.697 1.518 1 84.06 214 SER A O 1
ATOM 1734 N N . LEU A 1 215 ? -15.109 4.836 1.727 1 89.12 215 LEU A N 1
ATOM 1735 C CA . LEU A 1 215 ? -14.992 4.809 3.18 1 89.12 215 LEU A CA 1
ATOM 1736 C C . LEU A 1 215 ? -16.25 4.238 3.82 1 89.12 215 LEU A C 1
ATOM 1738 O O . LEU A 1 215 ? -16.172 3.33 4.648 1 89.12 215 LEU A O 1
ATOM 1742 N N . PRO A 1 216 ? -17.484 4.703 3.449 1 88.12 216 PRO A N 1
ATOM 1743 C CA . PRO A 1 216 ? -18.672 4.156 4.094 1 88.12 216 PRO A CA 1
ATOM 1744 C C . PRO A 1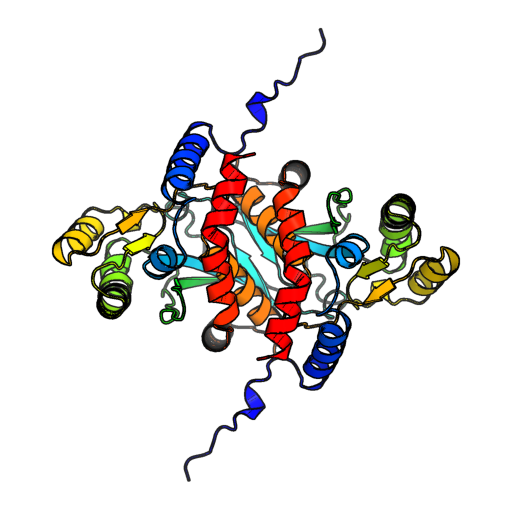 216 ? -18.812 2.648 3.9 1 88.12 216 PRO A C 1
ATOM 1746 O O . PRO A 1 216 ? -19.172 1.932 4.84 1 88.12 216 PRO A O 1
ATOM 1749 N N . ARG A 1 217 ? -18.516 2.246 2.766 1 83 217 ARG A N 1
ATOM 1750 C CA . ARG A 1 217 ? -18.609 0.814 2.496 1 83 217 ARG A CA 1
ATOM 1751 C C . ARG A 1 217 ? -17.578 0.038 3.303 1 83 217 ARG A C 1
ATOM 1753 O O . ARG A 1 217 ? -17.859 -1.053 3.803 1 83 217 ARG A O 1
ATOM 1760 N N . ARG A 1 218 ? -16.453 0.55 3.41 1 81.31 218 ARG A N 1
ATOM 1761 C CA . ARG A 1 218 ? -15.406 -0.099 4.188 1 81.31 218 ARG A CA 1
ATOM 1762 C C . ARG A 1 218 ? -15.781 -0.161 5.668 1 81.31 218 ARG A C 1
ATOM 1764 O O . ARG A 1 218 ? -15.516 -1.161 6.336 1 81.31 218 ARG A O 1
ATOM 1771 N N . CYS A 1 219 ? -16.312 0.881 6.121 1 85.25 219 CYS A N 1
ATOM 1772 C CA . CYS A 1 219 ? -16.797 0.891 7.496 1 85.25 219 CYS A CA 1
ATOM 1773 C C . CYS A 1 219 ? -17.844 -0.189 7.711 1 85.25 219 CYS A C 1
ATOM 1775 O O . CYS A 1 219 ? -17.797 -0.919 8.703 1 85.25 219 CYS A O 1
ATOM 1777 N N . GLN A 1 220 ? -18.766 -0.264 6.797 1 82.94 220 GLN A N 1
ATOM 1778 C CA . GLN A 1 220 ? -19.844 -1.258 6.891 1 82.94 220 GLN A CA 1
ATOM 1779 C C . GLN A 1 220 ? -19.266 -2.674 6.906 1 82.94 220 GLN A C 1
ATOM 1781 O O . GLN A 1 220 ? -19.75 -3.533 7.645 1 82.94 220 GLN A O 1
ATOM 1786 N N . ALA A 1 221 ? -18.297 -2.895 6.125 1 76 221 ALA A N 1
ATOM 1787 C CA . ALA A 1 221 ? -17.656 -4.207 6.051 1 76 221 ALA A CA 1
ATOM 1788 C C . ALA A 1 221 ? -17.031 -4.59 7.391 1 76 221 ALA A C 1
ATOM 1790 O O . ALA A 1 221 ? -17.047 -5.758 7.785 1 76 221 ALA A O 1
ATOM 1791 N N . CYS A 1 222 ? -16.453 -3.629 8.062 1 76.31 222 CYS A N 1
ATOM 1792 C CA . CYS A 1 222 ? -15.812 -3.871 9.352 1 76.31 222 CYS A CA 1
ATOM 1793 C C . CYS A 1 222 ? -16.859 -4.164 10.422 1 76.31 222 CYS A C 1
ATOM 1795 O O . CYS A 1 222 ? -16.609 -4.965 11.328 1 76.31 222 CYS A O 1
ATOM 1797 N N . ILE A 1 223 ? -18 -3.514 10.266 1 79.06 223 ILE A N 1
ATOM 1798 C CA . ILE A 1 223 ? -19.062 -3.68 11.25 1 79.06 223 ILE A CA 1
ATOM 1799 C C . ILE A 1 223 ? -19.688 -5.062 11.102 1 79.06 223 ILE A C 1
ATOM 1801 O O . ILE A 1 223 ? -20.016 -5.715 12.094 1 79.06 223 ILE A O 1
ATOM 1805 N N . SER A 1 224 ? -19.75 -5.57 9.938 1 74.06 224 SER A N 1
ATOM 1806 C CA . SER A 1 224 ? -20.406 -6.84 9.648 1 74.06 224 SER A CA 1
ATOM 1807 C C . SER A 1 224 ? -19.469 -8.016 9.891 1 74.06 224 SER A C 1
ATOM 1809 O O . SER A 1 224 ? -19.922 -9.164 9.953 1 74.06 224 SER A O 1
ATOM 1811 N N . ALA A 1 225 ? -18.203 -7.797 9.992 1 63.84 225 ALA A N 1
ATOM 1812 C CA . ALA A 1 225 ? -17.25 -8.875 10.172 1 63.84 225 ALA A CA 1
ATOM 1813 C C . ALA A 1 225 ? -17.281 -9.414 11.602 1 63.84 225 ALA A C 1
ATOM 1815 O O . ALA A 1 225 ? -17.531 -8.664 12.547 1 63.84 225 ALA A O 1
ATOM 1816 N N . MET B 1 1 ? 14.891 33.562 -24.516 1 19.42 1 MET B N 1
ATOM 1817 C CA . MET B 1 1 ? 14.562 32.312 -25.172 1 19.42 1 MET B CA 1
ATOM 1818 C C . MET B 1 1 ? 14.062 31.281 -24.156 1 19.42 1 MET B C 1
ATOM 1820 O O . MET B 1 1 ? 14.828 30.781 -23.344 1 19.42 1 MET B O 1
ATOM 1824 N N . LYS B 1 2 ? 12.836 31.391 -23.688 1 21.55 2 LYS B N 1
ATOM 1825 C CA . LYS B 1 2 ? 12.172 30.734 -22.562 1 21.55 2 LYS B CA 1
ATOM 1826 C C . LYS B 1 2 ? 11.992 29.234 -22.828 1 21.55 2 LYS B C 1
ATOM 1828 O O . LYS B 1 2 ? 11.383 28.844 -23.828 1 21.55 2 LYS B O 1
ATOM 1833 N N . GLN B 1 3 ? 13.023 28.359 -22.688 1 22.66 3 GLN B N 1
ATOM 1834 C CA . GLN B 1 3 ? 13.062 26.938 -23.047 1 22.66 3 GLN B CA 1
ATOM 1835 C C . GLN B 1 3 ? 11.859 26.203 -22.469 1 22.66 3 GLN B C 1
ATOM 1837 O O . GLN B 1 3 ? 11.656 26.188 -21.25 1 22.66 3 GLN B O 1
ATOM 1842 N N . ASP B 1 4 ? 10.742 25.922 -23.203 1 23.69 4 ASP B N 1
ATOM 1843 C CA . ASP B 1 4 ? 9.406 25.344 -23.125 1 23.69 4 ASP B CA 1
ATOM 1844 C C . ASP B 1 4 ? 9.469 23.891 -22.625 1 23.69 4 ASP B C 1
ATOM 1846 O O . ASP B 1 4 ? 10.016 23.031 -23.312 1 23.69 4 ASP B O 1
ATOM 1850 N N . CYS B 1 5 ? 9.914 23.625 -21.422 1 28.72 5 CYS B N 1
ATOM 1851 C CA . CYS B 1 5 ? 10.008 22.281 -20.859 1 28.72 5 CYS B CA 1
ATOM 1852 C C . CYS B 1 5 ? 8.75 21.469 -21.156 1 28.72 5 CYS B C 1
ATOM 1854 O O . CYS B 1 5 ? 7.668 21.797 -20.672 1 28.72 5 CYS B O 1
ATOM 1856 N N . SER B 1 6 ? 8.594 20.828 -22.391 1 29.33 6 SER B N 1
ATOM 1857 C CA . SER B 1 6 ? 7.535 20.109 -23.094 1 29.33 6 SER B CA 1
ATOM 1858 C C . SER B 1 6 ? 6.848 19.109 -22.188 1 29.33 6 SER B C 1
ATOM 1860 O O . SER B 1 6 ? 7.477 18.547 -21.281 1 29.33 6 SER B O 1
ATOM 1862 N N . HIS B 1 7 ? 5.484 18.984 -22.062 1 32.91 7 HIS B N 1
ATOM 1863 C CA . HIS B 1 7 ? 4.426 18.109 -21.594 1 32.91 7 HIS B CA 1
ATOM 1864 C C . HIS B 1 7 ? 4.809 16.641 -21.781 1 32.91 7 HIS B C 1
ATOM 1866 O O . HIS B 1 7 ? 4.16 15.75 -21.219 1 32.91 7 HIS B O 1
ATOM 1872 N N . ASP B 1 8 ? 5.605 16.234 -22.781 1 33.03 8 ASP B N 1
ATOM 1873 C CA . ASP B 1 8 ? 6.148 14.945 -23.188 1 33.03 8 ASP B CA 1
ATOM 1874 C C . ASP B 1 8 ? 6.973 14.305 -22.078 1 33.03 8 ASP B C 1
ATOM 1876 O O . ASP B 1 8 ? 7.215 13.102 -22.094 1 33.03 8 ASP B O 1
ATOM 1880 N N . ASP B 1 9 ? 7.691 14.93 -21.281 1 34.81 9 ASP B N 1
ATOM 1881 C CA . ASP B 1 9 ? 8.641 14.523 -20.25 1 34.81 9 ASP B CA 1
ATOM 1882 C C . ASP B 1 9 ? 7.914 13.93 -19.047 1 34.81 9 ASP B C 1
ATOM 1884 O O . ASP B 1 9 ? 8.539 13.633 -18.031 1 34.81 9 ASP B O 1
ATOM 1888 N N . MET B 1 10 ? 6.633 14.094 -18.922 1 36.41 10 MET B N 1
ATOM 1889 C CA . MET B 1 10 ? 5.695 13.773 -17.859 1 36.41 10 MET B CA 1
ATOM 1890 C C . MET B 1 10 ? 5.488 12.266 -17.734 1 36.41 10 MET B C 1
ATOM 1892 O O . MET B 1 10 ? 4.812 11.797 -16.828 1 36.41 10 MET B O 1
ATOM 1896 N N . LEU B 1 11 ? 5.594 11.516 -18.906 1 42.88 11 LEU B N 1
ATOM 1897 C CA . LEU B 1 11 ? 5.117 10.141 -18.969 1 42.88 11 LEU B CA 1
ATOM 1898 C C . LEU B 1 11 ? 6.125 9.18 -18.344 1 42.88 11 LEU B C 1
ATOM 1900 O O . LEU B 1 11 ? 7.234 9.016 -18.859 1 42.88 11 LEU B O 1
ATOM 1904 N N . PHE B 1 12 ? 6.227 9.18 -17 1 49.78 12 PHE B N 1
ATOM 1905 C CA . PHE B 1 12 ? 7.129 8.344 -16.219 1 49.78 12 PHE B CA 1
ATOM 1906 C C . PHE B 1 12 ? 7.117 6.906 -16.719 1 49.78 12 PHE B C 1
ATOM 1908 O O . PHE B 1 12 ? 8.109 6.184 -16.578 1 49.78 12 PHE B O 1
ATOM 1915 N N . VAL B 1 13 ? 6.008 6.559 -17.266 1 57.28 13 VAL B N 1
ATOM 1916 C CA . VAL B 1 13 ? 5.918 5.289 -17.984 1 57.28 13 VAL B CA 1
ATOM 1917 C C . VAL B 1 13 ? 6.109 5.531 -19.469 1 57.28 13 VAL B C 1
ATOM 1919 O O . VAL B 1 13 ? 5.559 6.484 -20.031 1 57.28 13 VAL B O 1
ATOM 1922 N N . SER B 1 14 ? 7.152 4.867 -19.953 1 63.88 14 SER B N 1
ATOM 1923 C CA . SER B 1 14 ? 7.398 5.004 -21.391 1 63.88 14 SER B CA 1
ATOM 1924 C C . SER B 1 14 ? 6.102 4.914 -22.188 1 63.88 14 SER B C 1
ATOM 1926 O O . SER B 1 14 ? 5.152 4.254 -21.766 1 63.88 14 SER B O 1
ATOM 1928 N N . PRO B 1 15 ? 6.055 5.727 -23.141 1 70 15 PRO B N 1
ATOM 1929 C CA . PRO B 1 15 ? 4.867 5.68 -24 1 70 15 PRO B CA 1
ATOM 1930 C C . PRO B 1 15 ? 4.496 4.258 -24.406 1 70 15 PRO B C 1
ATOM 1932 O O . PRO B 1 15 ? 3.312 3.936 -24.531 1 70 15 PRO B O 1
ATOM 1935 N N . ALA B 1 16 ? 5.508 3.463 -24.578 1 74.25 16 ALA B N 1
ATOM 1936 C CA . ALA B 1 16 ? 5.234 2.084 -24.984 1 74.25 16 ALA B CA 1
ATOM 1937 C C . ALA B 1 16 ? 4.5 1.329 -23.875 1 74.25 16 ALA B C 1
ATOM 1939 O O . ALA B 1 16 ? 3.547 0.598 -24.141 1 74.25 16 ALA B O 1
ATOM 1940 N N . HIS B 1 17 ? 4.887 1.571 -22.734 1 73.81 17 HIS B N 1
ATOM 1941 C CA . HIS B 1 17 ? 4.254 0.883 -21.609 1 73.81 17 HIS B CA 1
ATOM 1942 C C . HIS B 1 17 ? 2.83 1.38 -21.391 1 73.81 17 HIS B C 1
ATOM 1944 O O . HIS B 1 17 ? 1.947 0.601 -21.016 1 73.81 17 HIS B O 1
ATOM 1950 N N . VAL B 1 18 ? 2.748 2.6 -21.719 1 74.31 18 VAL B N 1
ATOM 1951 C CA . VAL B 1 18 ? 1.416 3.174 -21.562 1 74.31 18 VAL B CA 1
ATOM 1952 C C . VAL B 1 18 ? 0.465 2.545 -22.578 1 74.31 18 VAL B C 1
ATOM 1954 O O . VAL B 1 18 ? -0.678 2.217 -22.25 1 74.31 18 VAL B O 1
ATOM 1957 N N . ARG B 1 19 ? 0.938 2.307 -23.734 1 80.62 19 ARG B N 1
ATOM 1958 C CA . ARG B 1 19 ? 0.109 1.734 -24.781 1 80.62 19 ARG B CA 1
ATOM 1959 C C . ARG B 1 19 ? -0.29 0.301 -24.453 1 80.62 19 ARG B C 1
ATOM 1961 O O . ARG B 1 19 ? -1.438 -0.095 -24.656 1 80.62 19 ARG B O 1
ATOM 1968 N N . VAL B 1 20 ? 0.666 -0.386 -23.922 1 81.62 20 VAL B N 1
ATOM 1969 C CA . VAL B 1 20 ? 0.406 -1.777 -23.562 1 81.62 20 VAL B CA 1
ATOM 1970 C C . VAL B 1 20 ? -0.658 -1.841 -22.469 1 81.62 20 VAL B C 1
ATOM 1972 O O . VAL B 1 20 ? -1.59 -2.645 -22.547 1 81.62 20 VAL B O 1
ATOM 1975 N N . TRP B 1 21 ? -0.542 -0.964 -21.625 1 80.56 21 TRP B N 1
ATOM 1976 C CA . TRP B 1 21 ? -1.507 -0.932 -20.531 1 80.56 21 TRP B CA 1
ATOM 1977 C C . TRP B 1 21 ? -2.887 -0.521 -21.031 1 80.56 21 TRP B C 1
ATOM 1979 O O . TRP B 1 21 ? -3.896 -1.114 -20.641 1 80.56 21 TRP B O 1
ATOM 1989 N N . LEU B 1 22 ? -2.877 0.487 -21.812 1 84.06 22 LEU B N 1
ATOM 1990 C CA . LEU B 1 22 ? -4.172 0.96 -22.297 1 84.06 22 LEU B CA 1
ATOM 1991 C C . LEU B 1 22 ? -4.887 -0.126 -23.094 1 84.06 22 LEU B C 1
ATOM 1993 O O . LEU B 1 22 ? -6.105 -0.276 -23 1 84.06 22 LEU B O 1
ATOM 1997 N N . HIS B 1 23 ? -4.137 -0.857 -23.859 1 87.19 23 HIS B N 1
ATOM 1998 C CA . HIS B 1 23 ? -4.719 -1.974 -24.594 1 87.19 23 HIS B CA 1
ATOM 1999 C C . HIS B 1 23 ? -5.289 -3.023 -23.641 1 87.19 23 HIS B C 1
ATOM 2001 O O . HIS B 1 23 ? -6.418 -3.482 -23.828 1 87.19 23 HIS B O 1
ATOM 2007 N N . TRP B 1 24 ? -4.516 -3.307 -22.656 1 88.5 24 TRP B N 1
ATOM 2008 C CA . TRP B 1 24 ? -4.949 -4.266 -21.641 1 88.5 24 TRP B CA 1
ATOM 2009 C C . TRP B 1 24 ? -6.211 -3.777 -20.938 1 88.5 24 TRP B C 1
ATOM 2011 O O . TRP B 1 24 ? -7.164 -4.539 -20.75 1 88.5 24 TRP B O 1
ATOM 2021 N N . ALA B 1 25 ? -6.168 -2.551 -20.547 1 86.88 25 ALA B N 1
ATOM 2022 C CA . ALA B 1 25 ? -7.297 -1.951 -19.828 1 86.88 25 ALA B CA 1
ATOM 2023 C C . ALA B 1 25 ? -8.555 -1.968 -20.688 1 86.88 25 ALA B C 1
ATOM 2025 O O . ALA B 1 25 ? -9.648 -2.25 -20.188 1 86.88 25 ALA B O 1
ATOM 2026 N N . ARG B 1 26 ? -8.453 -1.699 -21.922 1 89.19 26 ARG B N 1
ATOM 2027 C CA . ARG B 1 26 ? -9.602 -1.674 -22.828 1 89.19 26 ARG B CA 1
ATOM 2028 C C . ARG B 1 26 ? -10.203 -3.066 -22.984 1 89.19 26 ARG B C 1
ATOM 2030 O O . ARG B 1 26 ? -11.422 -3.211 -23.094 1 89.19 26 ARG B O 1
ATOM 2037 N N . GLU B 1 27 ? -9.336 -4.016 -22.953 1 88.62 27 GLU B N 1
ATOM 2038 C CA . GLU B 1 27 ? -9.781 -5.395 -23.109 1 88.62 27 GLU B CA 1
ATOM 2039 C C . GLU B 1 27 ? -10.523 -5.879 -21.859 1 88.62 27 GLU B C 1
ATOM 2041 O O . GLU B 1 27 ? -11.383 -6.758 -21.953 1 88.62 27 GLU B O 1
ATOM 2046 N N . HIS B 1 28 ? -10.328 -5.203 -20.781 1 87.56 28 HIS B N 1
ATOM 2047 C CA . HIS B 1 28 ? -10.82 -5.789 -19.547 1 87.56 28 HIS B CA 1
ATOM 2048 C C . HIS B 1 28 ? -11.727 -4.82 -18.797 1 87.56 28 HIS B C 1
ATOM 2050 O O . HIS B 1 28 ? -12.312 -5.176 -17.766 1 87.56 28 HIS B O 1
ATOM 2056 N N . CYS B 1 29 ? -11.898 -3.611 -19.266 1 87.94 29 CYS B N 1
ATOM 2057 C CA . CYS B 1 29 ? -12.703 -2.592 -18.594 1 87.94 29 CYS B CA 1
ATOM 2058 C C . CYS B 1 29 ? -14.18 -2.959 -18.625 1 87.94 29 CYS B C 1
ATOM 2060 O O . CYS B 1 29 ? -14.977 -2.383 -17.891 1 87.94 29 CYS B O 1
ATOM 2062 N N . SER B 1 30 ? -14.531 -3.922 -19.422 1 88.62 30 SER B N 1
ATOM 2063 C CA . SER B 1 30 ? -15.93 -4.312 -19.547 1 88.62 30 SER B CA 1
ATOM 2064 C C . SER B 1 30 ? -16.188 -5.656 -18.875 1 88.62 30 SER B C 1
ATOM 2066 O O . SER B 1 30 ? -17.25 -6.262 -19.062 1 88.62 30 SER B O 1
ATOM 2068 N N . TRP B 1 31 ? -15.18 -6.168 -18.219 1 90.44 31 TRP B N 1
ATOM 2069 C CA . TRP B 1 31 ? -15.375 -7.434 -17.516 1 90.44 31 TRP B CA 1
ATOM 2070 C C . TRP B 1 31 ? -16.547 -7.352 -16.547 1 90.44 31 TRP B C 1
ATOM 2072 O O . TRP B 1 31 ? -16.672 -6.398 -15.781 1 90.44 31 TRP B O 1
ATOM 2082 N N . THR B 1 32 ? -17.438 -8.305 -16.656 1 89.69 32 THR B N 1
ATOM 2083 C CA . THR B 1 32 ? -18.516 -8.477 -15.688 1 89.69 32 THR B CA 1
ATOM 2084 C C . THR B 1 32 ? -17.984 -9.031 -14.367 1 89.69 32 THR B C 1
ATOM 2086 O O . THR B 1 32 ? -16.859 -9.523 -14.312 1 89.69 32 THR B O 1
ATOM 2089 N N . PRO B 1 33 ? -18.781 -8.883 -13.359 1 88.19 33 PRO B N 1
ATOM 2090 C CA . PRO B 1 33 ? -18.375 -9.508 -12.102 1 88.19 33 PRO B CA 1
ATOM 2091 C C . PRO B 1 33 ? -18.062 -10.992 -12.258 1 88.19 33 PRO B C 1
ATOM 2093 O O . PRO B 1 33 ? -17.141 -11.5 -11.609 1 88.19 33 PRO B O 1
ATOM 2096 N N . GLU B 1 34 ? -18.797 -11.617 -13.109 1 89.81 34 GLU B N 1
ATOM 2097 C CA . GLU B 1 34 ? -18.562 -13.031 -13.359 1 89.81 34 GLU B CA 1
ATOM 2098 C C . GLU B 1 34 ? -17.203 -13.266 -14 1 89.81 34 GLU B C 1
ATOM 2100 O O . GLU B 1 34 ? -16.484 -14.203 -13.633 1 89.81 34 GLU B O 1
ATOM 2105 N N . GLN B 1 35 ? -16.906 -12.492 -14.922 1 90.62 35 GLN B N 1
ATOM 2106 C CA . GLN B 1 35 ? -15.617 -12.625 -15.594 1 90.62 35 GLN B CA 1
ATOM 2107 C C . GLN B 1 35 ? -14.461 -12.336 -14.641 1 90.62 35 GLN B C 1
ATOM 2109 O O . GLN B 1 35 ? -13.438 -13.016 -14.664 1 90.62 35 GLN B O 1
ATOM 2114 N N . CYS B 1 36 ? -14.664 -11.312 -13.82 1 91.5 36 CYS B N 1
ATOM 2115 C CA . CYS B 1 36 ? -13.68 -11.039 -12.773 1 91.5 36 CYS B CA 1
ATOM 2116 C C . CYS B 1 36 ? -13.523 -12.234 -11.844 1 91.5 36 CYS B C 1
ATOM 2118 O O . CYS B 1 36 ? -12.414 -12.516 -11.375 1 91.5 36 CYS B O 1
ATOM 2120 N N . GLY B 1 37 ? -14.586 -12.891 -11.664 1 92.31 37 GLY B N 1
ATOM 2121 C CA . GLY B 1 37 ? -14.602 -14.039 -10.773 1 92.31 37 GLY B CA 1
ATOM 2122 C C . GLY B 1 37 ? -13.82 -15.219 -11.305 1 92.31 37 GLY B C 1
ATOM 2123 O O . GLY B 1 37 ? -13.484 -16.141 -10.555 1 92.31 37 GLY B O 1
ATOM 2124 N N . HIS B 1 38 ? -13.492 -15.234 -12.586 1 95.06 38 HIS B N 1
ATOM 2125 C CA . HIS B 1 38 ? -12.766 -16.328 -13.203 1 95.06 38 HIS B CA 1
ATOM 2126 C C . HIS B 1 38 ? -11.258 -16.078 -13.18 1 95.06 38 HIS B C 1
ATOM 2128 O O . HIS B 1 38 ? -10.477 -16.953 -13.555 1 95.06 38 HIS B O 1
ATOM 2134 N N . ALA B 1 39 ? -10.898 -15.016 -12.688 1 97 39 ALA B N 1
ATOM 2135 C CA . ALA B 1 39 ? -9.492 -14.648 -12.758 1 97 39 ALA B CA 1
ATOM 2136 C C . ALA B 1 39 ? -8.781 -14.938 -11.438 1 97 39 ALA B C 1
ATOM 2138 O O . ALA B 1 39 ? -9.312 -14.641 -10.359 1 97 39 ALA B O 1
ATOM 2139 N N . LEU B 1 40 ? -7.668 -15.586 -11.531 1 98.12 40 LEU B N 1
ATOM 2140 C CA . LEU B 1 40 ? -6.723 -15.719 -10.422 1 98.12 40 LEU B CA 1
ATOM 2141 C C . LEU B 1 40 ? -5.59 -14.703 -10.555 1 98.12 40 LEU B C 1
ATOM 2143 O O . LEU B 1 40 ? -4.699 -14.867 -11.391 1 98.12 40 LEU B O 1
ATOM 2147 N N . PHE B 1 41 ? -5.629 -13.688 -9.734 1 97.44 41 PHE B N 1
ATOM 2148 C CA . PHE B 1 41 ? -4.59 -12.664 -9.742 1 97.44 41 PHE B CA 1
ATOM 2149 C C . PHE B 1 41 ? -3.43 -13.062 -8.844 1 97.44 41 PHE B C 1
ATOM 2151 O O . PHE B 1 41 ? -3.617 -13.289 -7.645 1 97.44 41 PHE B O 1
ATOM 2158 N N . THR B 1 42 ? -2.223 -13.156 -9.414 1 97.25 42 THR B N 1
ATOM 2159 C CA . THR B 1 42 ? -1.091 -13.625 -8.633 1 97.25 42 THR B CA 1
ATOM 2160 C C . THR B 1 42 ? 0.088 -12.664 -8.742 1 97.25 42 THR B C 1
ATOM 2162 O O . THR B 1 42 ? 0.146 -11.852 -9.672 1 97.25 42 THR B O 1
ATOM 2165 N N . ASP B 1 43 ? 0.943 -12.688 -7.773 1 94.06 43 ASP B N 1
ATOM 2166 C CA . ASP B 1 43 ? 2.158 -11.875 -7.781 1 94.06 43 ASP B CA 1
ATOM 2167 C C . ASP B 1 43 ? 3.066 -12.242 -6.605 1 94.06 43 ASP B C 1
ATOM 2169 O O . ASP B 1 43 ? 2.682 -13.031 -5.738 1 94.06 43 ASP B O 1
ATOM 2173 N N . GLU B 1 44 ? 4.246 -11.75 -6.695 1 92 44 GLU B N 1
ATOM 2174 C CA . GLU B 1 44 ? 5.188 -11.828 -5.582 1 92 44 GLU B CA 1
ATOM 2175 C C . GLU B 1 44 ? 5.332 -10.484 -4.879 1 92 44 GLU B C 1
ATOM 2177 O O . GLU B 1 44 ? 5.09 -9.438 -5.484 1 92 44 GLU B O 1
ATOM 2182 N N . SER B 1 45 ? 5.652 -10.523 -3.635 1 90.5 45 SER B N 1
ATOM 2183 C CA . SER B 1 45 ? 5.965 -9.312 -2.881 1 90.5 45 SER B CA 1
ATOM 2184 C C . SER B 1 45 ? 7.047 -9.578 -1.839 1 90.5 45 SER B C 1
ATOM 2186 O O . SER B 1 45 ? 7.168 -10.695 -1.333 1 90.5 45 SER B O 1
ATOM 2188 N N . ARG B 1 46 ? 7.77 -8.523 -1.574 1 88.19 46 ARG B N 1
ATOM 2189 C CA . ARG B 1 46 ? 8.828 -8.633 -0.579 1 88.19 46 ARG B CA 1
ATOM 2190 C C . ARG B 1 46 ? 8.508 -7.801 0.659 1 88.19 46 ARG B C 1
ATOM 2192 O O . ARG B 1 46 ? 8.148 -6.629 0.549 1 88.19 46 ARG B O 1
ATOM 2199 N N . PHE B 1 47 ? 8.609 -8.438 1.825 1 88.75 47 PHE B N 1
ATOM 2200 C CA . PHE B 1 47 ? 8.453 -7.773 3.115 1 88.75 47 PHE B CA 1
ATOM 2201 C C . PHE B 1 47 ? 9.742 -7.848 3.922 1 88.75 47 PHE B C 1
ATOM 2203 O O . PHE B 1 47 ? 10.391 -8.898 3.977 1 88.75 47 PHE B O 1
ATOM 2210 N N . ASN B 1 48 ? 10.109 -6.711 4.523 1 83.81 48 ASN B N 1
ATOM 2211 C CA . ASN B 1 48 ? 11.352 -6.637 5.289 1 83.81 48 ASN B CA 1
ATOM 2212 C C . ASN B 1 48 ? 11.102 -6.148 6.711 1 83.81 48 ASN B C 1
ATOM 2214 O O . ASN B 1 48 ? 10.133 -5.434 6.969 1 83.81 48 ASN B O 1
ATOM 2218 N N . ILE B 1 49 ? 11.984 -6.684 7.539 1 79.5 49 ILE B N 1
ATOM 2219 C CA . ILE B 1 49 ? 12.086 -6.09 8.867 1 79.5 49 ILE B CA 1
ATOM 2220 C C . ILE B 1 49 ? 13.219 -5.07 8.898 1 79.5 49 ILE B C 1
ATOM 2222 O O . ILE B 1 49 ? 14.367 -5.402 8.586 1 79.5 49 ILE B O 1
ATOM 2226 N N . GLN B 1 50 ? 12.828 -3.922 9.297 1 75 50 GLN B N 1
ATOM 2227 C CA . GLN B 1 50 ? 13.844 -2.879 9.406 1 75 50 GLN B CA 1
ATOM 2228 C C . GLN B 1 50 ? 14.648 -3.021 10.695 1 75 50 GLN B C 1
ATOM 2230 O O . GLN B 1 50 ? 14.305 -3.828 11.555 1 75 50 GLN B O 1
ATOM 2235 N N . ASN B 1 51 ? 15.711 -2.338 10.758 1 67.81 51 ASN B N 1
ATOM 2236 C CA . ASN B 1 51 ? 16.578 -2.4 11.93 1 67.81 51 ASN B CA 1
ATOM 2237 C C . ASN B 1 51 ? 15.844 -1.988 13.203 1 67.81 51 ASN B C 1
ATOM 2239 O O . ASN B 1 51 ? 16.188 -2.436 14.297 1 67.81 51 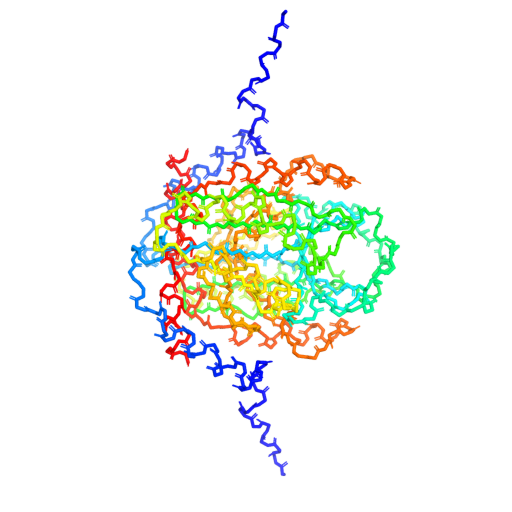ASN B O 1
ATOM 2243 N N . ASP B 1 52 ? 14.836 -1.195 13.062 1 67.31 52 ASP B N 1
ATOM 2244 C CA . ASP B 1 52 ? 14.055 -0.747 14.219 1 67.31 52 ASP B CA 1
ATOM 2245 C C . ASP B 1 52 ? 12.773 -1.561 14.359 1 67.31 52 ASP B C 1
ATOM 2247 O O . ASP B 1 52 ? 11.82 -1.122 15.016 1 67.31 52 ASP B O 1
ATOM 2251 N N . TYR B 1 53 ? 12.75 -2.672 13.688 1 68.44 53 TYR B N 1
ATOM 2252 C CA . TYR B 1 53 ? 11.703 -3.68 13.812 1 68.44 53 TYR B CA 1
ATOM 2253 C C . TYR B 1 53 ? 10.453 -3.258 13.047 1 68.44 53 TYR B C 1
ATOM 2255 O O . TYR B 1 53 ? 9.422 -3.936 13.109 1 68.44 53 TYR B O 1
ATOM 2263 N N . ARG B 1 54 ? 10.586 -2.232 12.398 1 75.25 54 ARG B N 1
ATOM 2264 C CA . ARG B 1 54 ? 9.445 -1.85 11.57 1 75.25 54 ARG B CA 1
ATOM 2265 C C . ARG B 1 54 ? 9.352 -2.727 10.328 1 75.25 54 ARG B C 1
ATOM 2267 O O . ARG B 1 54 ? 10.367 -3.252 9.852 1 75.25 54 ARG B O 1
ATOM 2274 N N . ILE B 1 55 ? 8.141 -2.83 9.953 1 78.56 55 ILE B N 1
ATOM 2275 C CA . ILE B 1 55 ? 7.91 -3.629 8.758 1 78.56 55 ILE B CA 1
ATOM 2276 C C . ILE B 1 55 ? 7.863 -2.723 7.531 1 78.56 55 ILE B C 1
ATOM 2278 O O . ILE B 1 55 ? 7.281 -1.635 7.578 1 78.56 55 ILE B O 1
ATOM 2282 N N . ALA B 1 56 ? 8.547 -3.186 6.535 1 79.69 56 ALA B N 1
ATOM 2283 C CA . ALA B 1 56 ? 8.57 -2.426 5.285 1 79.69 56 ALA B CA 1
ATOM 2284 C C . ALA B 1 56 ? 8.117 -3.289 4.113 1 79.69 56 ALA B C 1
ATOM 2286 O O . ALA B 1 56 ? 8.445 -4.477 4.043 1 79.69 56 ALA B O 1
ATOM 2287 N N . MET B 1 57 ? 7.32 -2.676 3.303 1 78.44 57 MET B N 1
ATOM 2288 C CA . MET B 1 57 ? 7.078 -3.234 1.976 1 78.44 57 MET B CA 1
ATOM 2289 C C . MET B 1 57 ? 8.031 -2.637 0.95 1 78.44 57 MET B C 1
ATOM 2291 O O . MET B 1 57 ? 8.219 -1.419 0.907 1 78.44 57 MET B O 1
ATOM 2295 N N . ILE B 1 58 ? 8.641 -3.479 0.195 1 76.75 58 ILE B N 1
ATOM 2296 C CA . ILE B 1 58 ? 9.578 -3.021 -0.824 1 76.75 58 ILE B CA 1
ATOM 2297 C C . ILE B 1 58 ? 8.945 -3.164 -2.207 1 76.75 58 ILE B C 1
ATOM 2299 O O . ILE B 1 58 ? 8.461 -4.238 -2.564 1 76.75 58 ILE B O 1
ATOM 2303 N N . TRP B 1 59 ? 8.844 -1.946 -2.881 1 74.06 59 TRP B N 1
ATOM 2304 C CA . TRP B 1 59 ? 8.383 -2.012 -4.262 1 74.06 59 TRP B CA 1
ATOM 2305 C C . TRP B 1 59 ? 9.539 -2.307 -5.211 1 74.06 59 TRP B C 1
ATOM 2307 O O . TRP B 1 59 ? 10.656 -1.825 -5.008 1 74.06 59 TRP B O 1
ATOM 2317 N N . ARG B 1 60 ? 9.312 -3.316 -5.961 1 60 60 ARG B N 1
ATOM 2318 C CA . ARG B 1 60 ? 10.32 -3.602 -6.973 1 60 60 ARG B CA 1
ATOM 2319 C C . ARG B 1 60 ? 9.93 -3.012 -8.32 1 60 60 ARG B C 1
ATOM 2321 O O . ARG B 1 60 ? 8.75 -2.885 -8.633 1 60 60 ARG B O 1
ATOM 2328 N N . GLU B 1 61 ? 10.969 -2.244 -8.953 1 52.81 61 GLU B N 1
ATOM 2329 C CA . GLU B 1 61 ? 10.727 -1.839 -10.336 1 52.81 61 GLU B CA 1
ATOM 2330 C C . GLU B 1 61 ? 10.188 -3 -11.164 1 52.81 61 GLU B C 1
ATOM 2332 O O . GLU B 1 61 ? 10.719 -4.113 -11.109 1 52.81 61 GLU B O 1
ATOM 2337 N N . PRO B 1 62 ? 8.961 -2.748 -11.695 1 47.41 62 PRO B N 1
ATOM 2338 C CA . PRO B 1 62 ? 8.531 -3.812 -12.609 1 47.41 62 PRO B CA 1
ATOM 2339 C C . PRO B 1 62 ? 9.633 -4.238 -13.578 1 47.41 62 PRO B C 1
ATOM 2341 O O . PRO B 1 62 ? 10.352 -3.389 -14.109 1 47.41 62 PRO B O 1
ATOM 2344 N N . GLY B 1 63 ? 9.914 -5.539 -13.82 1 45.38 63 GLY B N 1
ATOM 2345 C CA . GLY B 1 63 ? 10.836 -6.113 -14.789 1 45.38 63 GLY B CA 1
ATOM 2346 C C . GLY B 1 63 ? 12.25 -6.238 -14.258 1 45.38 63 GLY B C 1
ATOM 2347 O O . GLY B 1 63 ? 13.125 -6.801 -14.922 1 45.38 63 GLY B O 1
ATOM 2348 N N . THR B 1 64 ? 12.461 -5.5 -13.281 1 45.56 64 THR B N 1
ATOM 2349 C CA . THR B 1 64 ? 13.852 -5.539 -12.828 1 45.56 64 THR B CA 1
ATOM 2350 C C . THR B 1 64 ? 14.031 -6.559 -11.711 1 45.56 64 THR B C 1
ATOM 2352 O O . THR B 1 64 ? 15.039 -6.543 -11.008 1 45.56 64 THR B O 1
ATOM 2355 N N . ARG B 1 65 ? 12.914 -7.16 -11.43 1 40.44 65 ARG B N 1
ATOM 2356 C CA . ARG B 1 65 ? 12.922 -8.055 -10.281 1 40.44 65 ARG B CA 1
ATOM 2357 C C . ARG B 1 65 ? 14.133 -8.977 -10.297 1 40.44 65 ARG B C 1
ATOM 2359 O O . ARG B 1 65 ? 14.625 -9.391 -9.25 1 40.44 65 ARG B O 1
ATOM 2366 N N . TYR B 1 66 ? 14.398 -9.539 -11.531 1 35.34 66 TYR B N 1
ATOM 2367 C CA . TYR B 1 66 ? 15.414 -10.57 -11.695 1 35.34 66 TYR B CA 1
ATOM 2368 C C . TYR B 1 66 ? 16.75 -9.961 -12.078 1 35.34 66 TYR B C 1
ATOM 2370 O O . TYR B 1 66 ? 17.656 -10.664 -12.523 1 35.34 66 TYR B O 1
ATOM 2378 N N . TRP B 1 67 ? 16.812 -8.852 -12.242 1 34.91 67 TRP B N 1
ATOM 2379 C CA . TRP B 1 67 ? 18.172 -8.422 -12.562 1 34.91 67 TRP B CA 1
ATOM 2380 C C . TRP B 1 67 ? 19.156 -8.922 -11.523 1 34.91 67 TRP B C 1
ATOM 2382 O O . TRP B 1 67 ? 18.828 -9.031 -10.336 1 34.91 67 TRP B O 1
ATOM 2392 N N . ALA B 1 68 ? 20.188 -9.68 -12 1 30.97 68 ALA B N 1
ATOM 2393 C CA . ALA B 1 68 ? 21.281 -10.398 -11.32 1 30.97 68 ALA B CA 1
ATOM 2394 C C . ALA B 1 68 ? 21.656 -9.703 -10.016 1 30.97 68 ALA B C 1
ATOM 2396 O O . ALA B 1 68 ? 21.875 -10.359 -9 1 30.97 68 ALA B O 1
ATOM 2397 N N . PRO B 1 69 ? 22.297 -8.484 -10.359 1 30.56 69 PRO B N 1
ATOM 2398 C CA . PRO B 1 69 ? 23.125 -8.188 -9.188 1 30.56 69 PRO B CA 1
ATOM 2399 C C . PRO B 1 69 ? 22.312 -8.055 -7.906 1 30.56 69 PRO B C 1
ATOM 2401 O O . PRO B 1 69 ? 22.859 -7.734 -6.848 1 30.56 69 PRO B O 1
ATOM 2404 N N . ASN B 1 70 ? 21.047 -7.777 -8.141 1 30.16 70 ASN B N 1
ATOM 2405 C CA . ASN B 1 70 ? 20.531 -7.184 -6.914 1 30.16 70 ASN B CA 1
ATOM 2406 C C . ASN B 1 70 ? 20.438 -8.219 -5.789 1 30.16 70 ASN B C 1
ATOM 2408 O O . ASN B 1 70 ? 19.344 -8.586 -5.367 1 30.16 70 ASN B O 1
ATOM 2412 N N . VAL B 1 71 ? 21.062 -9.312 -5.984 1 29.95 71 VAL B N 1
ATOM 2413 C CA . VAL B 1 71 ? 21.469 -10.023 -4.777 1 29.95 71 VAL B CA 1
ATOM 2414 C C . VAL B 1 71 ? 21.797 -9.023 -3.674 1 29.95 71 VAL B C 1
ATOM 2416 O O . VAL B 1 71 ? 22.828 -8.336 -3.744 1 29.95 71 VAL B O 1
ATOM 2419 N N . VAL B 1 72 ? 20.984 -8.125 -3.527 1 32.84 72 VAL B N 1
ATOM 2420 C CA . VAL B 1 72 ? 21.328 -7.391 -2.311 1 32.84 72 VAL B CA 1
ATOM 2421 C C . VAL B 1 72 ? 22.125 -8.289 -1.372 1 32.84 72 VAL B C 1
ATOM 2423 O O . VAL B 1 72 ? 21.734 -9.438 -1.119 1 32.84 72 VAL B O 1
ATOM 2426 N N . GLU B 1 73 ? 23.406 -8.273 -1.399 1 32.03 73 GLU B N 1
ATOM 2427 C CA . GLU B 1 73 ? 24.203 -8.68 -0.246 1 32.03 73 GLU B CA 1
ATOM 2428 C C . GLU B 1 73 ? 23.328 -8.898 0.981 1 32.03 73 GLU B C 1
ATOM 2430 O O . GLU B 1 73 ? 22.281 -8.266 1.123 1 32.03 73 GLU B O 1
ATOM 2435 N N . ARG B 1 74 ? 23.25 -10.055 1.568 1 33.22 74 ARG B N 1
ATOM 2436 C CA . ARG B 1 74 ? 22.953 -10.273 2.982 1 33.22 74 ARG B CA 1
ATOM 2437 C C . ARG B 1 74 ? 22.984 -8.961 3.758 1 33.22 74 ARG B C 1
ATOM 2439 O O . ARG B 1 74 ? 24 -8.594 4.344 1 33.22 74 ARG B O 1
ATOM 2446 N N . ASP B 1 75 ? 22.922 -7.938 3.092 1 35.84 75 ASP B N 1
ATOM 2447 C CA . ASP B 1 75 ? 23.25 -6.68 3.754 1 35.84 75 ASP B CA 1
ATOM 2448 C C . ASP B 1 75 ? 22.594 -6.586 5.125 1 35.84 75 ASP B C 1
ATOM 2450 O O . ASP B 1 75 ? 21.578 -7.246 5.375 1 35.84 75 ASP B O 1
ATOM 2454 N N . ASN B 1 76 ? 23.109 -5.742 5.926 1 35.91 76 ASN B N 1
ATOM 2455 C CA . ASN B 1 76 ? 23.109 -5.398 7.344 1 35.91 76 ASN B CA 1
ATOM 2456 C C . ASN B 1 76 ? 21.703 -5.117 7.852 1 35.91 76 ASN B C 1
ATOM 2458 O O . ASN B 1 76 ? 21.516 -4.43 8.859 1 35.91 76 ASN B O 1
ATOM 2462 N N . TYR B 1 77 ? 20.688 -5.266 6.969 1 39.47 77 TYR B N 1
ATOM 2463 C CA . TYR B 1 77 ? 19.516 -5.125 7.828 1 39.47 77 TYR B CA 1
ATOM 2464 C C . TYR B 1 77 ? 19.453 -6.25 8.852 1 39.47 77 TYR B C 1
ATOM 2466 O O . TYR B 1 77 ? 19.672 -7.418 8.523 1 39.47 77 TYR B O 1
ATOM 2474 N N . ARG B 1 78 ? 19.703 -6.09 9.805 1 43.62 78 ARG B N 1
ATOM 2475 C CA . ARG B 1 78 ? 19.688 -7.078 10.875 1 43.62 78 ARG B CA 1
ATOM 2476 C C . ARG B 1 78 ? 18.641 -8.148 10.602 1 43.62 78 ARG B C 1
ATOM 2478 O O . ARG B 1 78 ? 18.828 -9.32 10.953 1 43.62 78 ARG B O 1
ATOM 2485 N N . GLY B 1 79 ? 17.422 -7.848 10.078 1 51.56 79 GLY B N 1
ATOM 2486 C CA . GLY B 1 79 ? 16.406 -8.883 10.188 1 51.56 79 GLY B CA 1
ATOM 2487 C C . GLY B 1 79 ? 16.047 -9.508 8.852 1 51.56 79 GLY B C 1
ATOM 2488 O O . GLY B 1 79 ? 15.367 -10.539 8.805 1 51.56 79 GLY B O 1
ATOM 2489 N N . GLY B 1 80 ? 16.641 -9.188 7.547 1 65.06 80 GLY B N 1
ATOM 2490 C CA . GLY B 1 80 ? 16.375 -9.93 6.324 1 65.06 80 GLY B CA 1
ATOM 2491 C C . GLY B 1 80 ? 14.977 -9.719 5.797 1 65.06 80 GLY B C 1
ATOM 2492 O O . GLY B 1 80 ? 14.188 -8.977 6.383 1 65.06 80 GLY B O 1
ATOM 2493 N N . GLY B 1 81 ? 14.703 -9.953 4.414 1 80.75 81 GLY B N 1
ATOM 2494 C CA . GLY B 1 81 ? 13.391 -9.859 3.787 1 80.75 81 GLY B CA 1
ATOM 2495 C C . GLY B 1 81 ? 12.844 -11.211 3.357 1 80.75 81 GLY B C 1
ATOM 2496 O O . GLY B 1 81 ? 13.57 -12.203 3.336 1 80.75 81 GLY B O 1
ATOM 2497 N N . LEU B 1 82 ? 11.547 -11.266 3.361 1 89.19 82 LEU B N 1
ATOM 2498 C CA . LEU B 1 82 ? 10.828 -12.453 2.906 1 89.19 82 LEU B CA 1
ATOM 2499 C C . LEU B 1 82 ? 10.133 -12.18 1.576 1 89.19 82 LEU B C 1
ATOM 2501 O O . LEU B 1 82 ? 9.422 -11.18 1.43 1 89.19 82 LEU B O 1
ATOM 2505 N N . LEU B 1 83 ? 10.547 -13.016 0.601 1 90.5 83 LEU B N 1
ATOM 2506 C CA . LEU B 1 83 ? 9.812 -13 -0.657 1 90.5 83 LEU B CA 1
ATOM 2507 C C . LEU B 1 83 ? 8.633 -13.969 -0.614 1 90.5 83 LEU B C 1
ATOM 2509 O O . LEU B 1 83 ? 8.82 -15.164 -0.388 1 90.5 83 LEU B O 1
ATOM 2513 N N . VAL B 1 84 ? 7.453 -13.422 -0.834 1 94.75 84 VAL B N 1
ATOM 2514 C CA . VAL B 1 84 ? 6.266 -14.258 -0.733 1 94.75 84 VAL B CA 1
ATOM 2515 C C . VAL B 1 84 ? 5.523 -14.273 -2.068 1 94.75 84 VAL B C 1
ATOM 2517 O O . VAL B 1 84 ? 5.723 -13.391 -2.904 1 94.75 84 VAL B O 1
ATOM 2520 N N . TRP B 1 85 ? 4.742 -15.352 -2.309 1 96 85 TRP B N 1
ATOM 2521 C CA . TRP B 1 85 ? 3.844 -15.5 -3.451 1 96 85 TRP B CA 1
ATOM 2522 C C . TRP B 1 85 ? 2.434 -15.859 -2.992 1 96 85 TRP B C 1
ATOM 2524 O O . TRP B 1 85 ? 2.26 -16.625 -2.041 1 96 85 TRP B O 1
ATOM 2534 N N . ALA B 1 86 ? 1.426 -15.297 -3.65 1 98.12 86 ALA B N 1
ATOM 2535 C CA . ALA B 1 86 ? 0.044 -15.695 -3.402 1 98.12 86 ALA B CA 1
ATOM 2536 C C . ALA B 1 86 ? -0.837 -15.406 -4.613 1 98.12 86 ALA B C 1
ATOM 2538 O O . ALA B 1 86 ? -0.415 -14.711 -5.543 1 98.12 86 ALA B O 1
ATOM 2539 N N . GLY B 1 87 ? -1.935 -15.969 -4.629 1 98.25 87 GLY B N 1
ATOM 2540 C CA . GLY B 1 87 ? -3.01 -15.695 -5.566 1 98.25 87 GLY B CA 1
ATOM 2541 C C . GLY B 1 87 ? -4.32 -15.336 -4.887 1 98.25 87 GLY B C 1
ATOM 2542 O O . GLY B 1 87 ? -4.645 -15.883 -3.832 1 98.25 87 GLY B O 1
ATOM 2543 N N . ILE B 1 88 ? -5.023 -14.391 -5.5 1 98.19 88 ILE B N 1
ATOM 2544 C CA . ILE B 1 88 ? -6.336 -14.031 -4.98 1 98.19 88 ILE B CA 1
ATOM 2545 C C . ILE B 1 88 ? -7.387 -14.203 -6.078 1 98.19 88 ILE B C 1
ATOM 2547 O O . ILE B 1 88 ? -7.105 -13.977 -7.254 1 98.19 88 ILE B O 1
ATOM 2551 N N . ALA B 1 89 ? -8.523 -14.625 -5.703 1 98 89 ALA B N 1
ATOM 2552 C CA . ALA B 1 89 ? -9.695 -14.773 -6.559 1 98 89 ALA B CA 1
ATOM 2553 C C . ALA B 1 89 ? -10.977 -14.414 -5.801 1 98 89 ALA B C 1
ATOM 2555 O O . ALA B 1 89 ? -10.961 -14.281 -4.578 1 98 89 ALA B O 1
ATOM 2556 N N . THR B 1 90 ? -12.031 -14.094 -6.613 1 96.44 90 THR B N 1
ATOM 2557 C CA . THR B 1 90 ? -13.312 -13.828 -5.973 1 96.44 90 THR B CA 1
ATOM 2558 C C . THR B 1 90 ? -13.727 -14.992 -5.078 1 96.44 90 THR B C 1
ATOM 2560 O O . THR B 1 90 ? -13.805 -16.141 -5.535 1 96.44 90 THR B O 1
ATOM 2563 N N . ASN B 1 91 ? -13.906 -14.734 -3.771 1 95.38 91 ASN B N 1
ATOM 2564 C CA . ASN B 1 91 ? -14.375 -15.648 -2.74 1 95.38 91 ASN B CA 1
ATOM 2565 C C . ASN B 1 91 ? -13.328 -16.719 -2.418 1 95.38 91 ASN B C 1
ATOM 2567 O O . ASN B 1 91 ? -13.656 -17.766 -1.87 1 95.38 91 ASN B O 1
ATOM 2571 N N . ASP B 1 92 ? -12.141 -16.516 -2.811 1 96.56 92 ASP B N 1
ATOM 2572 C CA . ASP B 1 92 ? -11.102 -17.5 -2.52 1 96.56 92 ASP B CA 1
ATOM 2573 C C . ASP B 1 92 ? -9.711 -16.891 -2.627 1 96.56 92 ASP B C 1
ATOM 2575 O O . ASP B 1 92 ? -9.562 -15.742 -3.053 1 96.56 92 ASP B O 1
ATOM 2579 N N . ARG B 1 93 ? -8.68 -17.578 -2.156 1 98 93 ARG B N 1
ATOM 2580 C CA . ARG B 1 93 ? -7.277 -17.188 -2.227 1 98 93 ARG B CA 1
ATOM 2581 C C . ARG B 1 93 ? -6.363 -18.406 -2.051 1 98 93 ARG B C 1
ATOM 2583 O O . ARG B 1 93 ? -6.754 -19.391 -1.432 1 98 93 ARG B O 1
ATOM 2590 N N . THR B 1 94 ? -5.25 -18.375 -2.59 1 98.25 94 THR B N 1
ATOM 2591 C CA . THR B 1 94 ? -4.277 -19.453 -2.379 1 98.25 94 THR B CA 1
ATOM 2592 C C . THR B 1 94 ? -3.645 -19.344 -0.995 1 98.25 94 THR B C 1
ATOM 2594 O O . THR B 1 94 ? -3.797 -18.312 -0.316 1 98.25 94 THR B O 1
ATOM 2597 N N . ASP B 1 95 ? -2.932 -20.406 -0.641 1 97.19 95 ASP B N 1
ATOM 2598 C CA . ASP B 1 95 ? -2.012 -20.266 0.484 1 97.19 95 ASP B CA 1
ATOM 2599 C C . ASP B 1 95 ? -0.902 -19.266 0.166 1 97.19 95 ASP B C 1
ATOM 2601 O O . ASP B 1 95 ? -0.57 -19.047 -1.001 1 97.19 95 ASP B O 1
ATOM 2605 N N . LEU B 1 96 ? -0.471 -18.641 1.216 1 98 96 LEU B N 1
ATOM 2606 C CA . LEU B 1 96 ? 0.708 -17.797 1.09 1 98 96 LEU B CA 1
ATOM 2607 C C . LEU B 1 96 ? 1.979 -18.625 1.037 1 98 96 LEU B C 1
ATOM 2609 O O . LEU B 1 96 ? 2.244 -19.422 1.945 1 98 96 LEU B O 1
ATOM 2613 N N . TYR B 1 97 ? 2.713 -18.469 -0.04 1 97.25 97 TYR B N 1
ATOM 2614 C CA . TYR B 1 97 ? 3.941 -19.234 -0.207 1 97.25 97 TYR B CA 1
ATOM 2615 C C . TYR B 1 97 ? 5.168 -18.375 0.066 1 97.25 97 TYR B C 1
ATOM 2617 O O . TYR B 1 97 ? 5.246 -17.234 -0.397 1 97.25 97 TYR B O 1
ATOM 2625 N N . MET B 1 98 ? 6.094 -18.906 0.807 1 94.38 98 MET B N 1
ATOM 2626 C CA . MET B 1 98 ? 7.332 -18.188 1.127 1 94.38 98 MET B CA 1
ATOM 2627 C C . MET B 1 98 ? 8.523 -18.828 0.417 1 94.38 98 MET B C 1
ATOM 2629 O O . MET B 1 98 ? 8.797 -20.016 0.602 1 94.38 98 MET B O 1
ATOM 2633 N N . PHE B 1 99 ? 9.195 -18 -0.367 1 91.25 99 PHE B N 1
ATOM 2634 C CA . PHE B 1 99 ? 10.367 -18.516 -1.065 1 91.25 99 PHE B CA 1
ATOM 2635 C C . PHE B 1 99 ? 11.57 -18.594 -0.129 1 91.25 99 PHE B C 1
ATOM 2637 O O . PHE B 1 99 ? 12.008 -17.578 0.415 1 91.25 99 PHE B O 1
ATOM 2644 N N . ALA B 1 100 ? 12.055 -19.766 -0.034 1 85.12 100 ALA B N 1
ATOM 2645 C CA . ALA B 1 100 ? 13.328 -19.906 0.67 1 85.12 100 ALA B CA 1
ATOM 2646 C C . ALA B 1 100 ? 14.469 -19.297 -0.138 1 85.12 100 ALA B C 1
ATOM 2648 O O . ALA B 1 100 ? 14.531 -19.453 -1.359 1 85.12 100 ALA B O 1
ATOM 2649 N N . GLY B 1 101 ? 15.32 -18.516 0.468 1 77.31 101 GLY B N 1
ATOM 2650 C CA . GLY B 1 101 ? 16.469 -17.938 -0.207 1 77.31 101 GLY B CA 1
ATOM 2651 C C . GLY B 1 101 ? 16.141 -16.641 -0.925 1 77.31 101 GLY B C 1
ATOM 2652 O O . GLY B 1 101 ? 17.047 -15.938 -1.397 1 77.31 101 GLY B O 1
ATOM 2653 N N . GLY B 1 102 ? 14.914 -16.312 -1.191 1 74.88 102 GLY B N 1
ATOM 2654 C CA . GLY B 1 102 ? 14.523 -14.953 -1.513 1 74.88 102 GLY B CA 1
ATOM 2655 C C . GLY B 1 102 ? 14.484 -14.68 -3.004 1 74.88 102 GLY B C 1
ATOM 2656 O O . GLY B 1 102 ? 14.43 -13.523 -3.426 1 74.88 102 GLY B O 1
ATOM 2657 N N . SER B 1 103 ? 14.688 -15.672 -3.92 1 81.19 103 SER B N 1
ATOM 2658 C CA . SER B 1 103 ? 14.586 -15.445 -5.359 1 81.19 103 SER B CA 1
ATOM 2659 C C . SER B 1 103 ? 13.703 -16.5 -6.023 1 81.19 103 SER B C 1
ATOM 2661 O O . SER B 1 103 ? 13.477 -17.578 -5.461 1 81.19 103 SER B O 1
ATOM 2663 N N . VAL B 1 104 ? 13.211 -16.047 -7.234 1 88.19 104 VAL B N 1
ATOM 2664 C CA . VAL B 1 104 ? 12.352 -16.953 -8 1 88.19 104 VAL B CA 1
ATOM 2665 C C . VAL B 1 104 ? 12.984 -17.219 -9.367 1 88.19 104 VAL B C 1
ATOM 2667 O O . VAL B 1 104 ? 13.164 -16.297 -10.164 1 88.19 104 VAL B O 1
ATOM 2670 N N . THR B 1 105 ? 13.352 -18.469 -9.547 1 91.88 105 THR B N 1
ATOM 2671 C CA . THR B 1 105 ? 13.773 -18.906 -10.867 1 91.88 105 THR B CA 1
ATOM 2672 C C . THR B 1 105 ? 12.617 -19.562 -11.617 1 91.88 105 THR B C 1
ATOM 2674 O O . THR B 1 105 ? 11.586 -19.891 -11.016 1 91.88 105 THR B O 1
ATOM 2677 N N . ALA B 1 106 ? 12.875 -19.719 -12.883 1 95.06 106 ALA B N 1
ATOM 2678 C CA . ALA B 1 106 ? 11.844 -20.375 -13.695 1 95.06 106 ALA B CA 1
ATOM 2679 C C . ALA B 1 106 ? 11.531 -21.766 -13.156 1 95.06 106 ALA B C 1
ATOM 2681 O O . ALA B 1 106 ? 10.367 -22.156 -13.078 1 95.06 106 ALA B O 1
ATOM 2682 N N . VAL B 1 107 ? 12.516 -22.469 -12.82 1 96.12 107 VAL B N 1
ATOM 2683 C CA . VAL B 1 107 ? 12.359 -23.828 -12.32 1 96.12 107 VAL B CA 1
ATOM 2684 C C . VAL B 1 107 ? 11.586 -23.812 -11.008 1 96.12 107 VAL B C 1
ATOM 2686 O O . VAL B 1 107 ? 10.648 -24.594 -10.82 1 96.12 107 VAL B O 1
ATOM 2689 N N . ARG B 1 108 ? 11.945 -22.922 -10.109 1 95.31 108 ARG B N 1
ATOM 2690 C CA . ARG B 1 108 ? 11.258 -22.812 -8.828 1 95.31 108 ARG B CA 1
ATOM 2691 C C . ARG B 1 108 ? 9.805 -22.391 -9.008 1 95.31 108 ARG B C 1
ATOM 2693 O O . ARG B 1 108 ? 8.914 -22.875 -8.312 1 95.31 108 ARG B O 1
ATOM 2700 N N . TYR B 1 109 ? 9.672 -21.469 -9.961 1 96.19 109 TYR B N 1
ATOM 2701 C CA . TYR B 1 109 ? 8.32 -21 -10.242 1 96.19 109 TYR B CA 1
ATOM 2702 C C . TYR B 1 109 ? 7.426 -22.141 -10.695 1 96.19 109 TYR B C 1
ATOM 2704 O O . TYR B 1 109 ? 6.301 -22.297 -10.219 1 96.19 109 TYR B O 1
ATOM 2712 N N . ARG B 1 110 ? 7.895 -22.938 -11.594 1 97.06 110 ARG B N 1
ATOM 2713 C CA . ARG B 1 110 ? 7.137 -24.078 -12.086 1 97.06 110 ARG B CA 1
ATOM 2714 C C . ARG B 1 110 ? 6.91 -25.094 -10.969 1 97.06 110 ARG B C 1
ATOM 2716 O O . ARG B 1 110 ? 5.773 -25.5 -10.719 1 97.06 110 ARG B O 1
ATOM 2723 N N . ASP B 1 111 ? 7.957 -25.438 -10.242 1 97.12 111 ASP B N 1
ATOM 2724 C CA . ASP B 1 111 ? 7.938 -26.578 -9.344 1 97.12 111 ASP B CA 1
ATOM 2725 C C . ASP B 1 111 ? 7.266 -26.234 -8.016 1 97.12 111 ASP B C 1
ATOM 2727 O O . ASP B 1 111 ? 6.645 -27.078 -7.379 1 97.12 111 ASP B O 1
ATOM 2731 N N . GLU B 1 112 ? 7.414 -24.969 -7.59 1 96.88 112 GLU B N 1
ATOM 2732 C CA . GLU B 1 112 ? 6.938 -24.609 -6.258 1 96.88 112 GLU B CA 1
ATOM 2733 C C . GLU B 1 112 ? 5.609 -23.859 -6.328 1 96.88 112 GLU B C 1
ATOM 2735 O O . GLU B 1 112 ? 4.844 -23.859 -5.363 1 96.88 112 GLU B O 1
ATOM 2740 N N . ILE B 1 113 ? 5.352 -23.234 -7.418 1 97.62 113 ILE B N 1
ATOM 2741 C CA . ILE B 1 113 ? 4.176 -22.391 -7.504 1 97.62 113 ILE B CA 1
ATOM 2742 C C . ILE B 1 113 ? 3.164 -23 -8.477 1 97.62 113 ILE B C 1
ATOM 2744 O O . ILE B 1 113 ? 2.061 -23.375 -8.07 1 97.62 113 ILE B O 1
ATOM 2748 N N . LEU B 1 114 ? 3.527 -23.203 -9.758 1 97.62 114 LEU B N 1
ATOM 2749 C CA . LEU B 1 114 ? 2.57 -23.609 -10.773 1 97.62 114 LEU B CA 1
ATOM 2750 C C . LEU B 1 114 ? 2.025 -25.016 -10.477 1 97.62 114 LEU B C 1
ATOM 2752 O O . LEU B 1 114 ? 0.81 -25.219 -10.477 1 97.62 114 LEU B O 1
ATOM 2756 N N . HIS B 1 115 ? 2.842 -25.922 -10.188 1 96.88 115 HIS B N 1
ATOM 2757 C CA . HIS B 1 115 ? 2.418 -27.312 -10.008 1 96.88 115 HIS B CA 1
ATOM 2758 C C . HIS B 1 115 ? 1.631 -27.469 -8.711 1 96.88 115 HIS B C 1
ATOM 2760 O O . HIS B 1 115 ? 0.493 -27.953 -8.727 1 96.88 115 HIS B O 1
ATOM 2766 N N . PRO B 1 116 ? 2.176 -27.062 -7.668 1 96.94 116 PRO B N 1
ATOM 2767 C CA . PRO B 1 116 ? 1.484 -27.391 -6.422 1 96.94 116 PRO B CA 1
ATOM 2768 C C . PRO B 1 116 ? 0.334 -26.438 -6.113 1 96.94 116 PRO B C 1
ATOM 2770 O O . PRO B 1 116 ? -0.612 -26.797 -5.414 1 96.94 116 PRO B O 1
ATOM 2773 N N . LEU B 1 117 ? 0.414 -25.219 -6.551 1 97.38 117 LEU B N 1
ATOM 2774 C CA . LEU B 1 117 ? -0.562 -24.234 -6.094 1 97.38 117 LEU B CA 1
ATOM 2775 C C . LEU B 1 117 ? -1.488 -23.828 -7.234 1 97.38 117 LEU B C 1
ATOM 2777 O O . LEU B 1 117 ? -2.707 -23.984 -7.137 1 97.38 117 LEU B O 1
ATOM 2781 N N . VAL B 1 118 ? -0.962 -23.375 -8.336 1 97.88 118 VAL B N 1
ATOM 2782 C CA . VAL B 1 118 ? -1.755 -22.781 -9.414 1 97.88 118 VAL B CA 1
ATOM 2783 C C . VAL B 1 118 ? -2.607 -23.859 -10.078 1 97.88 118 VAL B C 1
ATOM 2785 O O . VAL B 1 118 ? -3.811 -23.672 -10.281 1 97.88 118 VAL B O 1
ATOM 2788 N N . ARG B 1 119 ? -1.957 -24.953 -10.438 1 96.69 119 ARG B N 1
ATOM 2789 C CA . ARG B 1 119 ? -2.654 -26.016 -11.148 1 96.69 119 ARG B CA 1
ATOM 2790 C C . ARG B 1 119 ? -3.896 -26.453 -10.375 1 96.69 119 ARG B C 1
ATOM 2792 O O . ARG B 1 119 ? -4.988 -26.531 -10.945 1 96.69 119 ARG B O 1
ATOM 2799 N N . THR B 1 120 ? -3.713 -26.719 -9.102 1 95.56 120 THR B N 1
ATOM 2800 C CA . THR B 1 120 ? -4.809 -27.203 -8.266 1 95.56 120 THR B CA 1
ATOM 2801 C C . THR B 1 120 ? -5.875 -26.125 -8.094 1 95.56 120 THR B C 1
ATOM 2803 O O . THR B 1 120 ? -7.074 -26.422 -8.148 1 95.56 120 THR B O 1
ATOM 2806 N N . PHE B 1 121 ? -5.496 -24.953 -7.906 1 97.19 121 PHE B N 1
ATOM 2807 C CA . PHE B 1 121 ? -6.422 -23.844 -7.672 1 97.19 121 PHE B CA 1
ATOM 2808 C C . PHE B 1 121 ? -7.262 -23.578 -8.914 1 97.19 121 PHE B C 1
ATOM 2810 O O . PHE B 1 121 ? -8.484 -23.453 -8.828 1 97.19 121 PHE B O 1
ATOM 2817 N N . ILE B 1 122 ? -6.574 -23.516 -10.016 1 96.56 122 ILE B N 1
ATOM 2818 C CA . ILE B 1 122 ? -7.234 -23.234 -11.281 1 96.56 122 ILE B CA 1
ATOM 2819 C C . ILE B 1 122 ? -8.227 -24.359 -11.609 1 96.56 122 ILE B C 1
ATOM 2821 O O . ILE B 1 122 ? -9.328 -24.094 -12.102 1 96.56 122 ILE B O 1
ATOM 2825 N N . ALA B 1 123 ? -7.836 -25.578 -11.375 1 95.19 123 ALA B N 1
ATOM 2826 C CA . ALA B 1 123 ? -8.727 -26.703 -11.602 1 95.19 123 ALA B CA 1
ATOM 2827 C C . ALA B 1 123 ? -10 -26.578 -10.773 1 95.19 123 ALA B C 1
ATOM 2829 O O . ALA B 1 123 ? -11.094 -26.875 -11.258 1 95.19 123 ALA B O 1
ATOM 2830 N N . ALA B 1 124 ? -9.859 -26.094 -9.594 1 95.5 124 ALA B N 1
ATOM 2831 C CA . ALA B 1 124 ? -11 -25.953 -8.688 1 95.5 124 ALA B CA 1
ATOM 2832 C C . ALA B 1 124 ? -11.891 -24.781 -9.109 1 95.5 124 ALA B C 1
ATOM 2834 O O . ALA B 1 124 ? -13.102 -24.812 -8.867 1 95.5 124 ALA B O 1
ATOM 2835 N N . MET B 1 125 ? -11.359 -23.797 -9.719 1 95.25 125 MET B N 1
ATOM 2836 C CA . MET B 1 125 ? -12.109 -22.609 -10.141 1 95.25 125 MET B CA 1
ATOM 2837 C C . MET B 1 125 ? -13.016 -22.938 -11.32 1 95.25 125 MET B C 1
ATOM 2839 O O . MET B 1 125 ? -14.047 -22.297 -11.508 1 95.25 125 MET B O 1
ATOM 2843 N N . GLY B 1 126 ? -12.562 -23.875 -12.172 1 91.75 126 GLY B N 1
ATOM 2844 C CA . GLY B 1 126 ? -13.406 -24.281 -13.281 1 91.75 126 GLY B CA 1
ATOM 2845 C C . GLY B 1 126 ? -12.773 -24.016 -14.641 1 91.75 126 GLY B C 1
ATOM 2846 O O . GLY B 1 126 ? -11.664 -23.484 -14.719 1 91.75 126 GLY B O 1
ATOM 2847 N N . THR B 1 127 ? -13.5 -24.266 -15.664 1 90.56 127 THR B N 1
ATOM 2848 C CA . THR B 1 127 ? -12.977 -24.312 -17.016 1 90.56 127 THR B CA 1
ATOM 2849 C C . THR B 1 127 ? -12.742 -22.906 -17.562 1 90.56 127 THR B C 1
ATOM 2851 O O . THR B 1 127 ? -11.969 -22.719 -18.5 1 90.56 127 THR B O 1
ATOM 2854 N N . GLU B 1 128 ? -13.375 -21.938 -16.969 1 94 128 GLU B N 1
ATOM 2855 C CA . GLU B 1 128 ? -13.242 -20.578 -17.469 1 94 128 GLU B CA 1
ATOM 2856 C C . GLU B 1 128 ? -12.148 -19.828 -16.719 1 94 128 GLU B C 1
ATOM 2858 O O . GLU B 1 128 ? -11.945 -18.625 -16.953 1 94 128 GLU B O 1
ATOM 2863 N N . ALA B 1 129 ? -11.477 -20.562 -15.883 1 95.88 129 ALA B N 1
ATOM 2864 C CA . ALA B 1 129 ? -10.484 -19.922 -15.023 1 95.88 129 ALA B CA 1
ATOM 2865 C C . ALA B 1 129 ? -9.336 -19.344 -15.852 1 95.88 129 ALA B C 1
ATOM 2867 O O . ALA B 1 129 ? -8.906 -19.953 -16.828 1 95.88 129 ALA B O 1
ATOM 2868 N N . ILE B 1 130 ? -8.891 -18.188 -15.461 1 96 130 ILE B N 1
ATOM 2869 C CA . ILE B 1 130 ? -7.77 -17.5 -16.094 1 96 130 ILE B CA 1
ATOM 2870 C C . ILE B 1 130 ? -6.684 -17.219 -15.062 1 96 130 ILE B C 1
ATOM 2872 O O . ILE B 1 130 ? -6.969 -16.703 -13.977 1 96 130 ILE B O 1
ATOM 2876 N N . PHE B 1 131 ? -5.465 -17.609 -15.398 1 97.69 131 PHE B N 1
ATOM 2877 C CA . PHE B 1 131 ? -4.297 -17.375 -14.562 1 97.69 131 PHE B CA 1
ATOM 2878 C C . PHE B 1 131 ? -3.6 -16.078 -14.953 1 97.69 131 PHE B C 1
ATOM 2880 O O . PHE B 1 131 ? -3.186 -15.914 -16.109 1 97.69 131 PHE B O 1
ATOM 2887 N N . ILE B 1 132 ? -3.486 -15.133 -13.984 1 96.25 132 ILE B N 1
ATOM 2888 C CA . ILE B 1 132 ? -2.869 -13.844 -14.273 1 96.25 132 ILE B CA 1
ATOM 2889 C C . ILE B 1 132 ? -1.611 -13.672 -13.422 1 96.25 132 ILE B C 1
ATOM 2891 O O . ILE B 1 132 ? -1.664 -13.773 -12.195 1 96.25 132 ILE B O 1
ATOM 2895 N N . ASP B 1 133 ? -0.508 -13.492 -13.969 1 94.38 133 ASP B N 1
ATOM 2896 C CA . ASP B 1 133 ? 0.751 -13.156 -13.305 1 94.38 133 ASP B CA 1
ATOM 2897 C C . ASP B 1 133 ? 1.452 -12 -14.016 1 94.38 133 ASP B C 1
ATOM 2899 O O . ASP B 1 133 ? 0.9 -11.406 -14.945 1 94.38 133 ASP B O 1
ATOM 2903 N N . ASP B 1 134 ? 2.48 -11.539 -13.492 1 85.94 134 ASP B N 1
ATOM 2904 C CA . ASP B 1 134 ? 3.15 -10.414 -14.141 1 85.94 134 ASP B CA 1
ATOM 2905 C C . ASP B 1 134 ? 4.09 -10.898 -15.242 1 85.94 134 ASP B C 1
ATOM 2907 O O . ASP B 1 134 ? 4.203 -12.094 -15.484 1 85.94 134 ASP B O 1
ATOM 2911 N N . ASN B 1 135 ? 4.664 -10.047 -16.016 1 82 135 ASN B N 1
ATOM 2912 C CA . ASN B 1 135 ? 5.508 -10.344 -17.156 1 82 135 ASN B CA 1
ATOM 2913 C C . ASN B 1 135 ? 6.977 -10.469 -16.766 1 82 135 ASN B C 1
ATOM 2915 O O . ASN B 1 135 ? 7.867 -10.172 -17.562 1 82 135 ASN B O 1
ATOM 2919 N N . ALA B 1 136 ? 7.184 -10.953 -15.547 1 83.38 136 ALA B N 1
ATOM 2920 C CA . ALA B 1 136 ? 8.562 -11.109 -15.094 1 83.38 136 ALA B CA 1
ATOM 2921 C C . ALA B 1 136 ? 9.281 -12.203 -15.875 1 83.38 136 ALA B C 1
ATOM 2923 O O . ALA B 1 136 ? 8.656 -13.164 -16.328 1 83.38 136 ALA B O 1
ATOM 2924 N N . ARG B 1 137 ? 10.492 -12.148 -15.914 1 83.56 137 ARG B N 1
ATOM 2925 C CA . ARG B 1 137 ? 11.32 -13.023 -16.75 1 83.56 137 ARG B CA 1
ATOM 2926 C C . ARG B 1 137 ? 11.117 -14.484 -16.375 1 83.56 137 ARG B C 1
ATOM 2928 O O . ARG B 1 137 ? 10.883 -15.328 -17.25 1 83.56 137 ARG B O 1
ATOM 2935 N N . PRO B 1 138 ? 11.172 -14.859 -15.086 1 88.88 138 PRO B N 1
ATOM 2936 C CA . PRO B 1 138 ? 10.969 -16.266 -14.742 1 88.88 138 PRO B CA 1
ATOM 2937 C C . PRO B 1 138 ? 9.609 -16.797 -15.188 1 88.88 138 PRO B C 1
ATOM 2939 O O . PRO B 1 138 ? 9.469 -17.984 -15.477 1 88.88 138 PRO B O 1
ATOM 2942 N N . HIS B 1 139 ? 8.625 -15.953 -15.25 1 91.69 139 HIS B N 1
ATOM 2943 C CA . HIS B 1 139 ? 7.262 -16.359 -15.586 1 91.69 139 HIS B CA 1
ATOM 2944 C C . HIS B 1 139 ? 7.125 -16.625 -17.078 1 91.69 139 HIS B C 1
ATOM 2946 O O . HIS B 1 139 ? 6.172 -17.266 -17.516 1 91.69 139 HIS B O 1
ATOM 2952 N N . ARG B 1 140 ? 8.102 -16.078 -17.828 1 91.38 140 ARG B N 1
ATOM 2953 C CA . ARG B 1 140 ? 7.98 -16.141 -19.281 1 91.38 140 ARG B CA 1
ATOM 2954 C C . ARG B 1 140 ? 9.016 -17.109 -19.875 1 91.38 140 ARG B C 1
ATOM 2956 O O . ARG B 1 140 ? 9.133 -17.219 -21.094 1 91.38 140 ARG B O 1
ATOM 2963 N N . ALA B 1 141 ? 9.75 -17.703 -19.016 1 94.19 141 ALA B N 1
ATOM 2964 C CA . ALA B 1 141 ? 10.711 -18.703 -19.469 1 94.19 141 ALA B CA 1
ATOM 2965 C C . ALA B 1 141 ? 10.016 -19.812 -20.234 1 94.19 141 ALA B C 1
ATOM 2967 O O . ALA B 1 141 ? 8.859 -20.141 -19.969 1 94.19 141 ALA B O 1
ATOM 2968 N N . ARG B 1 142 ? 10.719 -20.406 -21.156 1 95.88 142 ARG B N 1
ATOM 2969 C CA . ARG B 1 142 ? 10.188 -21.469 -22 1 95.88 142 ARG B CA 1
ATOM 2970 C C . ARG B 1 142 ? 9.602 -22.594 -21.156 1 95.88 142 ARG B C 1
ATOM 2972 O O . ARG B 1 142 ? 8.516 -23.109 -21.453 1 95.88 142 ARG B O 1
ATOM 2979 N N . LEU B 1 143 ? 10.367 -22.969 -20.172 1 96.19 143 LEU B N 1
ATOM 2980 C CA . LEU B 1 143 ? 9.93 -24.062 -19.312 1 96.19 143 LEU B CA 1
ATOM 2981 C C . LEU B 1 143 ? 8.57 -23.75 -18.703 1 96.19 143 LEU B C 1
ATOM 2983 O O . LEU B 1 143 ? 7.73 -24.656 -18.562 1 96.19 143 LEU B O 1
ATOM 2987 N N . VAL B 1 144 ? 8.305 -22.562 -18.297 1 96.12 144 VAL B N 1
ATOM 2988 C CA . VAL B 1 144 ? 7.059 -22.141 -17.672 1 96.12 144 VAL B CA 1
ATOM 2989 C C . VAL B 1 144 ? 5.938 -22.109 -18.703 1 96.12 144 VAL B C 1
ATOM 2991 O O . VAL B 1 144 ? 4.855 -22.672 -18.469 1 96.12 144 VAL B O 1
ATOM 2994 N N . ARG B 1 145 ? 6.238 -21.531 -19.828 1 95.31 145 ARG B N 1
ATOM 2995 C CA . ARG B 1 145 ? 5.25 -21.438 -20.891 1 95.31 145 ARG B CA 1
ATOM 2996 C C . ARG B 1 145 ? 4.816 -22.828 -21.359 1 95.31 145 ARG B C 1
ATOM 2998 O O . ARG B 1 145 ? 3.627 -23.078 -21.562 1 95.31 145 ARG B O 1
ATOM 3005 N N . SER B 1 146 ? 5.762 -23.641 -21.578 1 96.44 146 SER B N 1
ATOM 3006 C CA . SER B 1 146 ? 5.473 -25.016 -21.984 1 96.44 146 SER B CA 1
ATOM 3007 C C . SER B 1 146 ? 4.617 -25.734 -20.953 1 96.44 146 SER B C 1
ATOM 3009 O O . SER B 1 146 ? 3.688 -26.453 -21.312 1 96.44 146 SER B O 1
ATOM 3011 N N . ASN B 1 147 ? 4.965 -25.531 -19.703 1 96.56 147 ASN B N 1
ATOM 3012 C CA . ASN B 1 147 ? 4.203 -26.156 -18.625 1 96.56 147 ASN B CA 1
ATOM 3013 C C . ASN B 1 147 ? 2.746 -25.703 -18.641 1 96.56 147 ASN B C 1
ATOM 3015 O O . ASN B 1 147 ? 1.836 -26.531 -18.516 1 96.56 147 ASN B O 1
ATOM 3019 N N . LEU B 1 148 ? 2.5 -24.469 -18.75 1 96.25 148 LEU B N 1
ATOM 3020 C CA . LEU B 1 148 ? 1.147 -23.922 -18.75 1 96.25 148 LEU B CA 1
ATOM 3021 C C . LEU B 1 148 ? 0.352 -24.453 -19.938 1 96.25 148 LEU B C 1
ATOM 3023 O O . LEU B 1 148 ? -0.84 -24.75 -19.812 1 96.25 148 LEU B O 1
ATOM 3027 N N . LYS B 1 149 ? 1.008 -24.562 -21.047 1 95.5 149 LYS B N 1
ATOM 3028 C CA . LYS B 1 149 ? 0.362 -25.094 -22.25 1 95.5 149 LYS B CA 1
ATOM 3029 C C . LYS B 1 149 ? -0.04 -26.547 -22.062 1 95.5 149 LYS B C 1
ATOM 3031 O O . LYS B 1 149 ? -1.172 -26.938 -22.359 1 95.5 149 LYS B O 1
ATOM 3036 N N . VAL B 1 150 ? 0.873 -27.312 -21.578 1 95.5 150 VAL B N 1
ATOM 3037 C CA . VAL B 1 150 ? 0.636 -28.75 -21.375 1 95.5 150 VAL B CA 1
ATOM 3038 C C . VAL B 1 150 ? -0.506 -28.938 -20.375 1 95.5 150 VAL B C 1
ATOM 3040 O O . VAL B 1 150 ? -1.336 -29.844 -20.547 1 95.5 150 VAL B O 1
ATOM 3043 N N . GLU B 1 151 ? -0.578 -28.109 -19.359 1 95.06 151 GLU B N 1
ATOM 3044 C CA . GLU B 1 151 ? -1.591 -28.219 -18.312 1 95.06 151 GLU B CA 1
ATOM 3045 C C . GLU B 1 151 ? -2.887 -27.516 -18.719 1 95.06 151 GLU B C 1
ATOM 3047 O O . GLU B 1 151 ? -3.869 -27.547 -17.984 1 95.06 151 GLU B O 1
ATOM 3052 N N . ASN B 1 152 ? -2.877 -26.859 -19.906 1 94.69 152 ASN B N 1
ATOM 3053 C CA . ASN B 1 152 ? -4.031 -26.156 -20.438 1 94.69 152 ASN B CA 1
ATOM 3054 C C . ASN B 1 152 ? -4.527 -25.062 -19.484 1 94.69 152 ASN B C 1
ATOM 3056 O O . ASN B 1 152 ? -5.719 -25 -19.188 1 94.69 152 ASN B O 1
ATOM 3060 N N . ILE B 1 153 ? -3.652 -24.375 -18.938 1 95.94 153 ILE B N 1
ATOM 3061 C CA . ILE B 1 153 ? -3.977 -23.25 -18.062 1 95.94 153 ILE B CA 1
ATOM 3062 C C . ILE B 1 153 ? -3.863 -21.938 -18.828 1 95.94 153 ILE B C 1
ATOM 3064 O O . ILE B 1 153 ? -2.76 -21.5 -19.172 1 95.94 153 ILE B O 1
ATOM 3068 N N . PRO B 1 154 ? -4.996 -21.328 -19.109 1 94.75 154 PRO B N 1
ATOM 3069 C CA . PRO B 1 154 ? -4.941 -20.031 -19.797 1 94.75 154 PRO B CA 1
ATOM 3070 C C . PRO B 1 154 ? -4.27 -18.953 -18.969 1 94.75 154 PRO B C 1
ATOM 3072 O O . PRO B 1 154 ? -4.59 -18.781 -17.797 1 94.75 154 PRO B O 1
ATOM 3075 N N . GLN B 1 155 ? -3.328 -18.266 -19.547 1 93.38 155 GLN B N 1
ATOM 3076 C CA . GLN B 1 155 ? -2.561 -17.25 -18.844 1 93.38 155 GLN B CA 1
ATOM 3077 C C . GLN B 1 155 ? -2.729 -15.883 -19.516 1 93.38 155 GLN B C 1
ATOM 3079 O O . GLN B 1 155 ? -2.73 -15.781 -20.75 1 93.38 155 GLN B O 1
ATOM 3084 N N . ILE B 1 156 ? -2.99 -14.875 -18.75 1 91.06 156 ILE B N 1
ATOM 3085 C CA . ILE B 1 156 ? -2.92 -13.477 -19.172 1 91.06 156 ILE B CA 1
ATOM 3086 C C . ILE B 1 156 ? -1.814 -12.758 -18.406 1 91.06 156 ILE B C 1
ATOM 3088 O O . ILE B 1 156 ? -1.701 -12.906 -17.188 1 91.06 156 ILE B O 1
ATOM 3092 N N . ALA B 1 157 ? -1.033 -12.07 -19.141 1 88.5 157 ALA B N 1
ATOM 3093 C CA . ALA B 1 157 ? 0.054 -11.336 -18.5 1 88.5 157 ALA B CA 1
ATOM 3094 C C . ALA B 1 157 ? -0.411 -9.953 -18.031 1 88.5 157 ALA B C 1
ATOM 3096 O O . ALA B 1 157 ? -1.008 -9.203 -18.812 1 88.5 157 ALA B O 1
ATOM 3097 N N . TRP B 1 158 ? -0.231 -9.672 -16.781 1 89.38 158 TRP B N 1
ATOM 3098 C CA . TRP B 1 158 ? -0.396 -8.297 -16.297 1 89.38 158 TRP B CA 1
ATOM 3099 C C . TRP B 1 158 ? 0.715 -7.402 -16.828 1 89.38 158 TRP B C 1
ATOM 3101 O O . TRP B 1 158 ? 1.895 -7.754 -16.766 1 89.38 158 TRP B O 1
ATOM 3111 N N . PRO B 1 159 ? 0.271 -6.312 -17.391 1 82.44 159 PRO B N 1
ATOM 3112 C CA . PRO B 1 159 ? 1.297 -5.48 -18.016 1 82.44 159 PRO B CA 1
ATOM 3113 C C . PRO B 1 159 ? 2.322 -4.949 -17.016 1 82.44 159 PRO B C 1
ATOM 3115 O O . PRO B 1 159 ? 1.958 -4.527 -15.922 1 82.44 159 PRO B O 1
ATOM 3118 N N . ALA B 1 160 ? 3.52 -4.984 -17.531 1 72.5 160 ALA B N 1
ATOM 3119 C CA . ALA B 1 160 ? 4.602 -4.43 -16.719 1 72.5 160 ALA B CA 1
ATOM 3120 C C . ALA B 1 160 ? 4.457 -2.92 -16.562 1 72.5 160 ALA B C 1
ATOM 3122 O O . ALA B 1 160 ? 3.963 -2.244 -17.469 1 72.5 160 ALA B O 1
ATOM 3123 N N . ARG B 1 161 ? 4.867 -2.336 -15.508 1 71.06 161 ARG B N 1
ATOM 3124 C CA . ARG B 1 161 ? 4.887 -0.9 -15.25 1 71.06 161 ARG B CA 1
ATOM 3125 C C . ARG B 1 161 ? 3.504 -0.288 -15.438 1 71.06 161 ARG B C 1
ATOM 3127 O O . ARG B 1 161 ? 3.375 0.81 -15.984 1 71.06 161 ARG B O 1
ATOM 3134 N N . SER B 1 162 ? 2.516 -1.097 -15.234 1 74.19 162 SER B N 1
ATOM 3135 C CA . SER B 1 162 ? 1.147 -0.592 -15.289 1 74.19 162 SER B CA 1
ATOM 3136 C C . SER B 1 162 ? 0.929 0.526 -14.273 1 74.19 162 SER B C 1
ATOM 3138 O O . SER B 1 162 ? 1.419 0.453 -13.141 1 74.19 162 SER B O 1
ATOM 3140 N N . PRO B 1 163 ? 0.273 1.613 -14.836 1 70.81 163 PRO B N 1
ATOM 3141 C CA . PRO B 1 163 ? -0.061 2.664 -13.867 1 70.81 163 PRO B CA 1
ATOM 3142 C C . PRO B 1 163 ? -1.01 2.182 -12.773 1 70.81 163 PRO B C 1
ATOM 3144 O O . PRO B 1 163 ? -0.965 2.682 -11.648 1 70.81 163 PRO B O 1
ATOM 3147 N N . ASP B 1 164 ? -1.901 1.329 -13.133 1 75.38 164 ASP B N 1
ATOM 3148 C CA . ASP B 1 164 ? -2.826 0.758 -12.156 1 75.38 164 ASP B CA 1
ATOM 3149 C C . ASP B 1 164 ? -2.271 -0.536 -11.562 1 75.38 164 ASP B C 1
ATOM 3151 O O . ASP B 1 164 ? -1.772 -1.395 -12.297 1 75.38 164 ASP B O 1
ATOM 3155 N N . PRO B 1 165 ? -2.387 -0.567 -10.25 1 81 165 PRO B N 1
ATOM 3156 C CA . PRO B 1 165 ? -1.856 -1.76 -9.586 1 81 165 PRO B CA 1
ATOM 3157 C C . PRO B 1 165 ? -2.691 -3.008 -9.859 1 81 165 PRO B C 1
ATOM 3159 O O . PRO B 1 165 ? -3.918 -2.924 -9.977 1 81 165 PRO B O 1
ATOM 3162 N N . ASN B 1 166 ? -1.947 -4.148 -9.992 1 88 166 ASN B N 1
ATOM 3163 C CA . ASN B 1 166 ? -2.586 -5.457 -9.906 1 88 166 ASN B CA 1
ATOM 3164 C C . ASN B 1 166 ? -3.414 -5.594 -8.633 1 88 166 ASN B C 1
ATOM 3166 O O . ASN B 1 166 ? -2.973 -5.191 -7.555 1 88 166 ASN B O 1
ATOM 3170 N N . PRO B 1 167 ? -4.648 -6.102 -8.734 1 92 167 PRO B N 1
ATOM 3171 C CA . PRO B 1 167 ? -5.496 -6.219 -7.547 1 92 167 PRO B CA 1
ATOM 3172 C C . PRO B 1 167 ? -4.75 -6.797 -6.348 1 92 167 PRO B C 1
ATOM 3174 O O . PRO B 1 167 ? -4.969 -6.371 -5.211 1 92 167 PRO B O 1
ATOM 3177 N N . ILE B 1 168 ? -3.912 -7.719 -6.531 1 94.81 168 ILE B N 1
ATOM 3178 C CA . ILE B 1 168 ? -3.238 -8.352 -5.402 1 94.81 168 ILE B CA 1
ATOM 3179 C C . ILE B 1 168 ? -2.266 -7.363 -4.766 1 94.81 168 ILE B C 1
ATOM 3181 O O . ILE B 1 168 ? -1.856 -7.539 -3.615 1 94.81 168 ILE B O 1
ATOM 3185 N N . GLU B 1 169 ? -1.779 -6.367 -5.441 1 89.5 169 GLU B N 1
ATOM 3186 C CA . GLU B 1 169 ? -0.893 -5.367 -4.855 1 89.5 169 GLU B CA 1
ATOM 3187 C C . GLU B 1 169 ? -1.583 -4.617 -3.721 1 89.5 169 GLU B C 1
ATOM 3189 O O . GLU B 1 169 ? -0.948 -4.27 -2.723 1 89.5 169 GLU B O 1
ATOM 3194 N N . HIS B 1 170 ? -2.885 -4.387 -3.881 1 87.5 170 HIS B N 1
ATOM 3195 C CA . HIS B 1 170 ? -3.656 -3.791 -2.797 1 87.5 170 HIS B CA 1
ATOM 3196 C C . HIS B 1 170 ? -3.719 -4.719 -1.589 1 87.5 170 HIS B C 1
ATOM 3198 O O . HIS B 1 170 ? -3.693 -4.258 -0.445 1 87.5 170 HIS B O 1
ATOM 3204 N N . VAL B 1 171 ? -3.814 -5.93 -1.907 1 92.25 171 VAL B N 1
ATOM 3205 C CA . VAL B 1 171 ? -3.902 -6.922 -0.841 1 92.25 171 VAL B CA 1
ATOM 3206 C C . VAL B 1 171 ? -2.559 -7.031 -0.125 1 92.25 171 VAL B C 1
ATOM 3208 O O . VAL B 1 171 ? -2.51 -7.203 1.096 1 92.25 171 VAL B O 1
ATOM 3211 N N . TRP B 1 172 ? -1.466 -6.93 -0.927 1 91.88 172 TRP B N 1
ATOM 3212 C CA . TRP B 1 172 ? -0.15 -6.867 -0.3 1 91.88 172 TRP B CA 1
ATOM 3213 C C . TRP B 1 172 ? -0.071 -5.707 0.688 1 91.88 172 TRP B C 1
ATOM 3215 O O . TRP B 1 172 ? 0.469 -5.855 1.787 1 91.88 172 TRP B O 1
ATOM 3225 N N . PHE B 1 173 ? -0.611 -4.613 0.278 1 86.38 173 PHE B N 1
ATOM 3226 C CA . PHE B 1 173 ? -0.609 -3.434 1.137 1 86.38 173 PHE B CA 1
ATOM 3227 C C . PHE B 1 173 ? -1.358 -3.709 2.436 1 86.38 173 PHE B C 1
ATOM 3229 O O . PHE B 1 173 ? -0.861 -3.404 3.521 1 86.38 173 PHE B O 1
ATOM 3236 N N . MET B 1 174 ? -2.521 -4.309 2.355 1 87.12 174 MET B N 1
ATOM 3237 C CA . MET B 1 174 ? -3.316 -4.641 3.535 1 87.12 174 MET B CA 1
ATOM 3238 C C . MET B 1 174 ? -2.568 -5.613 4.441 1 87.12 174 MET B C 1
ATOM 3240 O O . MET B 1 174 ? -2.564 -5.453 5.664 1 87.12 174 MET B O 1
ATOM 3244 N N . LEU B 1 175 ? -1.955 -6.562 3.84 1 91 175 LEU B N 1
ATOM 3245 C CA . LEU B 1 175 ? -1.201 -7.566 4.582 1 91 175 LEU B CA 1
ATOM 3246 C C . LEU B 1 175 ? -0.06 -6.926 5.363 1 91 175 LEU B C 1
ATOM 3248 O O . LEU B 1 175 ? 0.115 -7.199 6.551 1 91 175 LEU B O 1
ATOM 3252 N N . GLY B 1 176 ? 0.724 -6.094 4.648 1 88.06 176 GLY B N 1
ATOM 3253 C CA . GLY B 1 176 ? 1.818 -5.398 5.305 1 88.06 176 GLY B CA 1
ATOM 3254 C C . GLY B 1 176 ? 1.362 -4.512 6.449 1 88.06 176 GLY B C 1
ATOM 3255 O O . GLY B 1 176 ? 1.987 -4.488 7.512 1 88.06 176 GLY B O 1
ATOM 3256 N N . ARG B 1 177 ? 0.318 -3.801 6.227 1 84.25 177 ARG B N 1
ATOM 3257 C CA . ARG B 1 177 ? -0.221 -2.912 7.25 1 84.25 177 ARG B CA 1
ATOM 3258 C C . ARG B 1 177 ? -0.648 -3.697 8.484 1 84.25 177 ARG B C 1
ATOM 3260 O O . ARG B 1 177 ? -0.341 -3.305 9.609 1 84.25 177 ARG B O 1
ATOM 3267 N N . ARG B 1 178 ? -1.363 -4.75 8.273 1 84.5 178 ARG B N 1
ATOM 3268 C CA . ARG B 1 178 ? -1.82 -5.59 9.375 1 84.5 178 ARG B CA 1
ATOM 3269 C C . ARG B 1 178 ? -0.64 -6.195 10.125 1 84.5 178 ARG B C 1
ATOM 3271 O O . ARG B 1 178 ? -0.654 -6.27 11.359 1 84.5 178 ARG B O 1
ATOM 3278 N N . THR B 1 179 ? 0.297 -6.633 9.438 1 87.25 179 THR B N 1
ATOM 3279 C CA . THR B 1 179 ? 1.481 -7.23 10.047 1 87.25 179 THR B CA 1
ATOM 3280 C C . THR B 1 179 ? 2.223 -6.207 10.898 1 87.25 179 THR B C 1
ATOM 3282 O O . THR B 1 179 ? 2.635 -6.508 12.023 1 87.25 179 THR B O 1
ATOM 3285 N N . ALA B 1 180 ? 2.357 -5.031 10.367 1 81.56 180 ALA B N 1
ATOM 3286 C CA . ALA B 1 180 ? 3.055 -3.959 11.07 1 81.56 180 ALA B CA 1
ATOM 3287 C C . ALA B 1 180 ? 2.268 -3.504 12.297 1 81.56 180 ALA B C 1
ATOM 3289 O O . ALA B 1 180 ? 2.84 -2.967 13.242 1 81.56 180 ALA B O 1
ATOM 3290 N N . GLY B 1 181 ? 0.997 -3.65 12.242 1 77.25 181 GLY B N 1
ATOM 3291 C CA . GLY B 1 181 ? 0.127 -3.176 13.305 1 77.25 181 GLY B CA 1
ATOM 3292 C C . GLY B 1 181 ? 0.054 -4.129 14.484 1 77.25 181 GLY B C 1
ATOM 3293 O O . GLY B 1 181 ? -0.605 -3.836 15.484 1 77.25 181 GLY B O 1
ATOM 3294 N N . ARG B 1 182 ? 0.716 -5.191 14.391 1 76.69 182 ARG B N 1
ATOM 3295 C CA . ARG B 1 182 ? 0.711 -6.152 15.492 1 76.69 182 ARG B CA 1
ATOM 3296 C C . ARG B 1 182 ? 1.362 -5.562 16.734 1 76.69 182 ARG B C 1
ATOM 3298 O O . ARG B 1 182 ? 2.285 -4.75 16.641 1 76.69 182 ARG B O 1
ATOM 3305 N N . SER B 1 183 ? 0.824 -5.969 17.859 1 69.31 183 SER B N 1
ATOM 3306 C CA . SER B 1 183 ? 1.283 -5.418 19.141 1 69.31 183 SER B CA 1
ATOM 3307 C C . SER B 1 183 ? 2.654 -5.969 19.516 1 69.31 183 SER B C 1
ATOM 3309 O O . SER B 1 183 ? 3.361 -5.383 20.328 1 69.31 183 SER B O 1
ATOM 3311 N N . VAL B 1 184 ? 3.01 -7.105 18.984 1 69.06 184 VAL B N 1
ATOM 3312 C CA . VAL B 1 184 ? 4.289 -7.73 19.297 1 69.06 184 VAL B CA 1
ATOM 3313 C C . VAL B 1 184 ? 5.316 -7.387 18.234 1 69.06 184 VAL B C 1
ATOM 3315 O O . VAL B 1 184 ? 5.086 -7.633 17.047 1 69.06 184 VAL B O 1
ATOM 3318 N N . PRO B 1 185 ? 6.359 -6.734 18.672 1 73.06 185 PRO B N 1
ATOM 3319 C CA . PRO B 1 185 ? 7.41 -6.457 17.688 1 73.06 185 PRO B CA 1
ATOM 3320 C C . PRO B 1 185 ? 7.973 -7.727 17.047 1 73.06 185 PRO B C 1
ATOM 3322 O O . PRO B 1 185 ? 8.094 -8.758 17.719 1 73.06 185 PRO B O 1
ATOM 3325 N N . LEU B 1 186 ? 8.195 -7.574 15.766 1 78.56 186 LEU B N 1
ATOM 3326 C CA . LEU B 1 186 ? 8.789 -8.688 15.023 1 78.56 186 LEU B CA 1
ATOM 3327 C C . LEU B 1 186 ? 10.289 -8.492 14.867 1 78.56 186 LEU B C 1
ATOM 3329 O O . LEU B 1 186 ? 10.742 -7.543 14.227 1 78.56 186 LEU B O 1
ATOM 3333 N N . GLY B 1 187 ? 11.062 -9.383 15.523 1 76.12 187 GLY B N 1
ATOM 3334 C CA . GLY B 1 187 ? 12.5 -9.18 15.531 1 76.12 187 GLY B CA 1
ATOM 3335 C C . GLY B 1 187 ? 13.25 -10.18 14.664 1 76.12 187 GLY B C 1
ATOM 3336 O O . GLY B 1 187 ? 14.453 -10.039 14.453 1 76.12 187 GLY B O 1
ATOM 3337 N N . THR B 1 188 ? 12.586 -11.195 14.227 1 83.81 188 THR B N 1
ATOM 3338 C CA . THR B 1 188 ? 13.25 -12.219 13.43 1 83.81 188 THR B CA 1
ATOM 3339 C C . THR B 1 188 ? 12.445 -12.523 12.164 1 83.81 188 THR B C 1
ATOM 3341 O O . THR B 1 188 ? 11.25 -12.234 12.102 1 83.81 188 THR B O 1
ATOM 3344 N N . LEU B 1 189 ? 13.156 -13.102 11.258 1 86.31 189 LEU B N 1
ATOM 3345 C CA . LEU B 1 189 ? 12.484 -13.508 10.031 1 86.31 189 LEU B CA 1
ATOM 3346 C C . L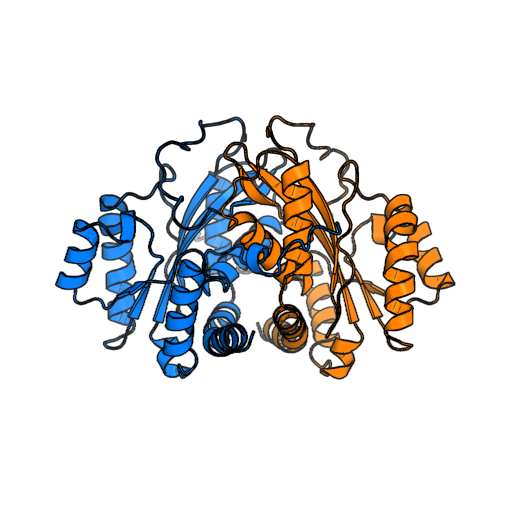EU B 1 189 ? 11.43 -14.57 10.305 1 86.31 189 LEU B C 1
ATOM 3348 O O . LEU B 1 189 ? 10.391 -14.602 9.641 1 86.31 189 LEU B O 1
ATOM 3352 N N . HIS B 1 190 ? 11.781 -15.43 11.203 1 89.5 190 HIS B N 1
ATOM 3353 C CA . HIS B 1 190 ? 10.82 -16.453 11.57 1 89.5 190 HIS B CA 1
ATOM 3354 C C . HIS B 1 190 ? 9.539 -15.844 12.133 1 89.5 190 HIS B C 1
ATOM 3356 O O . HIS B 1 190 ? 8.438 -16.281 11.789 1 89.5 190 HIS B O 1
ATOM 3362 N N . GLU B 1 191 ? 9.711 -14.875 12.953 1 88.5 191 GLU B N 1
ATOM 3363 C CA . GLU B 1 191 ? 8.547 -14.18 13.508 1 88.5 191 GLU B CA 1
ATOM 3364 C C . GLU B 1 191 ? 7.762 -13.469 12.414 1 88.5 191 GLU B C 1
ATOM 3366 O O . GLU B 1 191 ? 6.527 -13.461 12.438 1 88.5 191 GLU B O 1
ATOM 3371 N N . LEU B 1 192 ? 8.484 -12.859 11.484 1 89.94 192 LEU B N 1
ATOM 3372 C CA . LEU B 1 192 ? 7.824 -12.219 10.352 1 89.94 192 LEU B CA 1
ATOM 3373 C C . LEU B 1 192 ? 7.043 -13.234 9.523 1 89.94 192 LEU B C 1
ATOM 3375 O O . LEU B 1 192 ? 5.906 -12.969 9.125 1 89.94 192 LEU B O 1
ATOM 3379 N N . GLN B 1 193 ? 7.633 -14.344 9.344 1 92.88 193 GLN B N 1
ATOM 3380 C CA . GLN B 1 193 ? 6.98 -15.414 8.594 1 92.88 193 GLN B CA 1
ATOM 3381 C C . GLN B 1 193 ? 5.656 -15.812 9.242 1 92.88 193 GLN B C 1
ATOM 3383 O O . GLN B 1 193 ? 4.629 -15.883 8.57 1 92.88 193 GLN B O 1
ATOM 3388 N N . GLN B 1 194 ? 5.719 -16.062 10.469 1 93.88 194 GLN B N 1
ATOM 3389 C CA . GLN B 1 194 ? 4.523 -16.484 11.195 1 93.88 194 GLN B CA 1
ATOM 3390 C C . GLN B 1 194 ? 3.457 -15.398 11.18 1 93.88 194 GLN B C 1
ATOM 3392 O O . GLN B 1 194 ? 2.271 -15.688 11.008 1 93.88 194 GLN B O 1
ATOM 3397 N N . ALA B 1 195 ? 3.893 -14.203 11.352 1 90.94 195 ALA B N 1
ATOM 3398 C CA . ALA B 1 195 ? 2.953 -13.078 11.352 1 90.94 195 ALA B CA 1
ATOM 3399 C C . ALA B 1 195 ? 2.266 -12.945 9.992 1 90.94 195 ALA B C 1
ATOM 3401 O O . ALA B 1 195 ? 1.049 -12.766 9.922 1 90.94 195 ALA B O 1
ATOM 3402 N N . LEU B 1 196 ? 3.033 -13.031 8.938 1 94.38 196 LEU B N 1
ATOM 3403 C CA . LEU B 1 196 ? 2.477 -12.914 7.594 1 94.38 196 LEU B CA 1
ATOM 3404 C C . LEU B 1 196 ? 1.476 -14.039 7.324 1 94.38 196 LEU B C 1
ATOM 3406 O O . LEU B 1 196 ? 0.42 -13.797 6.73 1 94.38 196 LEU B O 1
ATOM 3410 N N . LEU B 1 197 ? 1.827 -15.242 7.746 1 96.25 197 LEU B N 1
ATOM 3411 C CA . LEU B 1 197 ? 0.927 -16.375 7.551 1 96.25 197 LEU B CA 1
ATOM 3412 C C . LEU B 1 197 ? -0.383 -16.172 8.297 1 96.25 197 LEU B C 1
ATOM 3414 O O . LEU B 1 197 ? -1.463 -16.391 7.746 1 96.25 197 LEU B O 1
ATOM 3418 N N . GLN B 1 198 ? -0.265 -15.734 9.492 1 94.06 198 GLN B N 1
ATOM 3419 C CA . GLN B 1 198 ? -1.448 -15.508 10.312 1 94.06 198 GLN B CA 1
ATOM 3420 C C . GLN B 1 198 ? -2.311 -14.391 9.742 1 94.06 198 GLN B C 1
ATOM 3422 O O . GLN B 1 198 ? -3.533 -14.531 9.641 1 94.06 198 GLN B O 1
ATOM 3427 N N . GLU B 1 199 ? -1.668 -13.305 9.367 1 91.62 199 GLU B N 1
ATOM 3428 C CA . GLU B 1 199 ? -2.42 -12.172 8.836 1 91.62 199 GLU B CA 1
ATOM 3429 C C . GLU B 1 199 ? -3.037 -12.508 7.48 1 91.62 199 GLU B C 1
ATOM 3431 O O . GLU B 1 199 ? -4.133 -12.039 7.16 1 91.62 199 GLU B O 1
ATOM 3436 N N . TRP B 1 200 ? -2.363 -13.289 6.672 1 95.94 200 TRP B N 1
ATOM 3437 C CA . TRP B 1 200 ? -2.918 -13.727 5.395 1 95.94 200 TRP B CA 1
ATOM 3438 C C . TRP B 1 200 ? -4.184 -14.555 5.605 1 95.94 200 TRP B C 1
ATOM 3440 O O . TRP B 1 200 ? -5.191 -14.336 4.926 1 95.94 200 TRP B O 1
ATOM 3450 N N . ALA B 1 201 ? -4.102 -15.422 6.539 1 94.69 201 ALA B N 1
ATOM 3451 C CA . ALA B 1 201 ? -5.234 -16.281 6.836 1 94.69 201 ALA B CA 1
ATOM 3452 C C . ALA B 1 201 ? -6.41 -15.484 7.387 1 94.69 201 ALA B C 1
ATOM 3454 O O . ALA B 1 201 ? -7.57 -15.836 7.156 1 94.69 201 ALA B O 1
ATOM 3455 N N . SER B 1 202 ? -6.105 -14.438 8.047 1 89.5 202 SER B N 1
ATOM 3456 C CA . SER B 1 202 ? -7.16 -13.703 8.742 1 89.5 202 SER B CA 1
ATOM 3457 C C . SER B 1 202 ? -7.68 -12.547 7.902 1 89.5 202 SER B C 1
ATOM 3459 O O . SER B 1 202 ? -8.672 -11.906 8.258 1 89.5 202 SER B O 1
ATOM 3461 N N . LEU B 1 203 ? -7.008 -12.227 6.84 1 90.12 203 LEU B N 1
ATOM 3462 C CA . LEU B 1 203 ? -7.469 -11.133 5.988 1 90.12 203 LEU B CA 1
ATOM 3463 C C . LEU B 1 203 ? -8.906 -11.375 5.535 1 90.12 203 LEU B C 1
ATOM 3465 O O . LEU B 1 203 ? -9.234 -12.445 5.027 1 90.12 203 LEU B O 1
ATOM 3469 N N . PRO B 1 204 ? -9.797 -10.398 5.762 1 86.38 204 PRO B N 1
ATOM 3470 C CA . PRO B 1 204 ? -11.195 -10.602 5.363 1 86.38 204 PRO B CA 1
ATOM 3471 C C . PRO B 1 204 ? -11.352 -10.844 3.865 1 86.38 204 PRO B C 1
ATOM 3473 O O . PRO B 1 204 ? -10.867 -10.055 3.055 1 86.38 204 PRO B O 1
ATOM 3476 N N . GLN B 1 205 ? -12.047 -11.844 3.568 1 91.25 205 GLN B N 1
ATOM 3477 C CA . GLN B 1 205 ? -12.266 -12.195 2.17 1 91.25 205 GLN B CA 1
ATOM 3478 C C . GLN B 1 205 ? -13.031 -11.102 1.436 1 91.25 205 GLN B C 1
ATOM 3480 O O . GLN B 1 205 ? -12.797 -10.859 0.249 1 91.25 205 GLN B O 1
ATOM 3485 N N . GLN B 1 206 ? -13.852 -10.453 2.102 1 87 206 GLN B N 1
ATOM 3486 C CA . GLN B 1 206 ? -14.641 -9.391 1.474 1 87 206 GLN B CA 1
ATOM 3487 C C . GLN B 1 206 ? -13.742 -8.266 0.969 1 87 206 GLN B C 1
ATOM 3489 O O . GLN B 1 206 ? -14.023 -7.664 -0.069 1 87 206 GLN B O 1
ATOM 3494 N N . ALA B 1 207 ? -12.727 -7.973 1.699 1 84.75 207 ALA B N 1
ATOM 3495 C CA . ALA B 1 207 ? -11.781 -6.957 1.253 1 84.75 207 ALA B CA 1
ATOM 3496 C C . ALA B 1 207 ? -11.094 -7.371 -0.049 1 84.75 207 ALA B C 1
ATOM 3498 O O . ALA B 1 207 ? -10.898 -6.547 -0.944 1 84.75 207 ALA B O 1
ATOM 3499 N N . ILE B 1 208 ? -10.773 -8.57 -0.118 1 92.5 208 ILE B N 1
ATOM 3500 C CA . ILE B 1 208 ? -10.172 -9.109 -1.334 1 92.5 208 ILE B CA 1
ATOM 3501 C C . ILE B 1 208 ? -11.18 -9.023 -2.482 1 92.5 208 ILE B C 1
ATOM 3503 O O . ILE B 1 208 ? -10.844 -8.562 -3.574 1 92.5 208 ILE B O 1
ATOM 3507 N N . ASN B 1 209 ? -12.398 -9.461 -2.205 1 92.56 209 ASN B N 1
ATOM 3508 C CA . ASN B 1 209 ? -13.453 -9.398 -3.213 1 92.56 209 ASN B CA 1
ATOM 3509 C C . ASN B 1 209 ? -13.641 -7.98 -3.744 1 92.56 209 ASN B C 1
ATOM 3511 O O . ASN B 1 209 ? -13.781 -7.777 -4.953 1 92.56 209 ASN B O 1
ATOM 3515 N N . ASP B 1 210 ? -13.625 -7.078 -2.895 1 85.94 210 ASP B N 1
ATOM 3516 C CA . ASP B 1 210 ? -13.844 -5.684 -3.275 1 85.94 210 ASP B CA 1
ATOM 3517 C C . ASP B 1 210 ? -12.719 -5.18 -4.18 1 85.94 210 ASP B C 1
ATOM 3519 O O . ASP B 1 210 ? -12.969 -4.426 -5.125 1 85.94 210 ASP B O 1
ATOM 3523 N N . THR B 1 211 ? -11.508 -5.555 -3.803 1 88.62 211 THR B N 1
ATOM 3524 C CA . THR B 1 211 ? -10.359 -5.156 -4.617 1 88.62 211 THR B CA 1
ATOM 3525 C C . THR B 1 211 ? -10.5 -5.695 -6.039 1 88.62 211 THR B C 1
ATOM 3527 O O . THR B 1 211 ? -10.242 -4.98 -7.008 1 88.62 211 THR B O 1
ATOM 3530 N N . ILE B 1 212 ? -10.922 -6.883 -6.145 1 93.62 212 ILE B N 1
ATOM 3531 C CA . ILE B 1 212 ? -11.078 -7.516 -7.449 1 93.62 212 ILE B CA 1
ATOM 3532 C C . ILE B 1 212 ? -12.242 -6.871 -8.195 1 93.62 212 ILE B C 1
ATOM 3534 O O . ILE B 1 212 ? -12.133 -6.562 -9.383 1 93.62 212 ILE B O 1
ATOM 3538 N N . ALA B 1 213 ? -13.281 -6.652 -7.527 1 89.75 213 ALA B N 1
ATOM 3539 C CA . ALA B 1 213 ? -14.5 -6.109 -8.125 1 89.75 213 ALA B CA 1
ATOM 3540 C C . ALA B 1 213 ? -14.273 -4.684 -8.625 1 89.75 213 ALA B C 1
ATOM 3542 O O . ALA B 1 213 ? -15.023 -4.191 -9.477 1 89.75 213 ALA B O 1
ATOM 3543 N N . SER B 1 214 ? -13.344 -4.043 -8.102 1 84.06 214 SER B N 1
ATOM 3544 C CA . SER B 1 214 ? -13.086 -2.656 -8.484 1 84.06 214 SER B CA 1
ATOM 3545 C C . SER B 1 214 ? -12.305 -2.58 -9.797 1 84.06 214 SER B C 1
ATOM 3547 O O . SER B 1 214 ? -12.148 -1.501 -10.367 1 84.06 214 SER B O 1
ATOM 3549 N N . LEU B 1 215 ? -11.805 -3.686 -10.312 1 89.12 215 LEU B N 1
ATOM 3550 C CA . LEU B 1 215 ? -10.875 -3.715 -11.438 1 89.12 215 LEU B CA 1
ATOM 3551 C C . LEU B 1 215 ? -11.484 -3.041 -12.656 1 89.12 215 LEU B C 1
ATOM 3553 O O . LEU B 1 215 ? -10.859 -2.17 -13.266 1 89.12 215 LEU B O 1
ATOM 3557 N N . PRO B 1 216 ? -12.75 -3.369 -13.07 1 88.19 216 PRO B N 1
ATOM 3558 C CA . PRO B 1 216 ? -13.312 -2.727 -14.258 1 88.19 216 PRO B CA 1
ATOM 3559 C C . PRO B 1 216 ? -13.383 -1.207 -14.133 1 88.19 216 PRO B C 1
ATOM 3561 O O . PRO B 1 216 ? -13.07 -0.487 -15.078 1 88.19 216 PRO B O 1
ATOM 3564 N N . ARG B 1 217 ? -13.742 -0.799 -13.023 1 83 217 ARG B N 1
ATOM 3565 C CA . ARG B 1 217 ? -13.828 0.642 -12.812 1 83 217 ARG B CA 1
ATOM 3566 C C . ARG B 1 217 ? -12.453 1.29 -12.859 1 83 217 ARG B C 1
ATOM 3568 O O . ARG B 1 217 ? -12.297 2.387 -13.398 1 83 217 ARG B O 1
ATOM 3575 N N . ARG B 1 218 ? -11.531 0.667 -12.32 1 81.5 218 ARG B N 1
ATOM 3576 C CA . ARG B 1 218 ? -10.164 1.187 -12.344 1 81.5 218 ARG B CA 1
ATOM 3577 C C . ARG B 1 218 ? -9.625 1.24 -13.773 1 81.5 218 ARG B C 1
ATOM 3579 O O . ARG B 1 218 ? -8.93 2.189 -14.141 1 81.5 218 ARG B O 1
ATOM 3586 N N . CYS B 1 219 ? -9.914 0.235 -14.477 1 85.38 219 CYS B N 1
ATOM 3587 C CA . CYS B 1 219 ? -9.531 0.231 -15.883 1 85.38 219 CYS B CA 1
ATOM 3588 C C . CYS B 1 219 ? -10.164 1.402 -16.625 1 85.38 219 CYS B C 1
ATOM 3590 O O . CYS B 1 219 ? -9.492 2.094 -17.391 1 85.38 219 CYS B O 1
ATOM 3592 N N . GLN B 1 220 ? -11.43 1.6 -16.391 1 83 220 GLN B N 1
ATOM 3593 C CA . GLN B 1 220 ? -12.148 2.689 -17.047 1 83 220 GLN B CA 1
ATOM 3594 C C . GLN B 1 220 ? -11.539 4.043 -16.688 1 83 220 GLN B C 1
ATOM 3596 O O . GLN B 1 220 ? -11.43 4.926 -17.547 1 83 220 GLN B O 1
ATOM 3601 N N . ALA B 1 221 ? -11.164 4.18 -15.484 1 76.25 221 ALA B N 1
ATOM 3602 C CA . ALA B 1 221 ? -10.555 5.426 -15.023 1 76.25 221 ALA B CA 1
ATOM 3603 C C . ALA B 1 221 ? -9.25 5.707 -15.75 1 76.25 221 ALA B C 1
ATOM 3605 O O . ALA B 1 221 ? -8.93 6.859 -16.062 1 76.25 221 ALA B O 1
ATOM 3606 N N . CYS B 1 222 ? -8.484 4.691 -15.992 1 76.56 222 CYS B N 1
ATOM 3607 C CA . CYS B 1 222 ? -7.211 4.832 -16.688 1 76.56 222 CYS B CA 1
ATOM 3608 C C . CYS B 1 222 ? -7.422 5.191 -18.141 1 76.56 222 CYS B C 1
ATOM 3610 O O . CYS B 1 222 ? -6.637 5.945 -18.734 1 76.56 222 CYS B O 1
ATOM 3612 N N . ILE B 1 223 ? -8.5 4.66 -18.688 1 79.31 223 ILE B N 1
ATOM 3613 C CA . ILE B 1 223 ? -8.805 4.898 -20.094 1 79.31 223 ILE B CA 1
ATOM 3614 C C . ILE B 1 223 ? -9.266 6.344 -20.281 1 79.31 223 ILE B C 1
ATOM 3616 O O . ILE B 1 223 ? -8.906 6.992 -21.266 1 79.31 223 ILE B O 1
ATOM 3620 N N . SER B 1 224 ? -9.93 6.875 -19.328 1 74.25 224 SER B N 1
ATOM 3621 C CA . SER B 1 224 ? -10.516 8.211 -19.438 1 74.25 224 SER B CA 1
ATOM 3622 C C . SER B 1 224 ? -9.5 9.289 -19.062 1 74.25 224 SER B C 1
ATOM 3624 O O . SER B 1 224 ? -9.719 10.469 -19.344 1 74.25 224 SER B O 1
ATOM 3626 N N . ALA B 1 225 ? -8.438 8.938 -18.422 1 64.38 225 ALA B N 1
ATOM 3627 C CA . ALA B 1 225 ? -7.438 9.914 -18 1 64.38 225 ALA B CA 1
ATOM 3628 C C . ALA B 1 225 ? -6.605 10.398 -19.188 1 64.38 225 ALA B C 1
ATOM 3630 O O . ALA B 1 225 ? -6.309 9.625 -20.094 1 64.38 225 ALA B O 1
#